Protein AF-A0A1Z5K5Q5-F1 (afdb_monomer_lite)

pLDDT: mean 73.56, std 25.13, range [22.25, 98.69]

Secondary structure (DSSP, 8-state):
-----------------------------HHHHHHHHHGGGTT--S---------SS--------PPSS----------TTTTTSPPSS--EEEE-TT---HHHHHHHHHHHHHHHHHB-S----EE--HHHHTT-SSS-GGGS-SEE-SEEEEEEEE-SSSSSEEEEEEEEEEEETTT--EEEEEEEEETTTHHHHHHHT-HHHHHHHHHHHHHT-SHHHHHHHTSBS-SSSS-PBPSSSHHHHHHHHHH--TT-PPPBP-SSSTTTTTTSB-TTTBTTBTTBSEE-SS--B--HHHHHHHHHHT--B-GGGSPP---B-TT--SS------S-S---TT-HHHHHHHHHHHHHHHTS----S--S---S-SSEEE-TTS-BEEEEE-TTS-EEE--B-TT-

Foldseek 3Di:
DDDDDDDDDDDDDDDDDDDDDDDDDDDPDPPVVVVVVVVVPVPPDDDDDDDDDDDDDDPWDDDDDDDDDDDDDDDTGDGPVRQVDADFWAAEAEDCVQPPDPVVVVLLVVLRVLVSQWFTGWDDKDQDDLVNLVQDDLDRSRSDRRIQTREYEREHAEAQPAAFQFQKKKAAFKAWQVQRWGHYIYMYGHNRCCVVCVVLVANSLVSNQRVLRHRPLFQVLCVVLVQWPDLAPPTAGDCPFQLVVVLCVLQVLPSGGQAFDLADDSFQGRRFGHCQFQPLASGHQWHDSDHRFPALSSSRVSVSSPGDTDNVSGDDGNRGHPPPPSDHDHNPPPHVPNPPPFVSVVCQVVSLVCVLVVRPCPDPPDPDDPPDNTMDGLHSQWMKTWGQTPVRIIGIGIDGNVD

InterPro domains:
  IPR001577 Peptidase M8, leishmanolysin [PF01457] (150-318)
  IPR024079 Metallopeptidase, catalytic domain superfamily [G3DSA:3.40.390.10] (80-220)

Sequence (403 aa):
MKTNLSNVSVFLTFFISGFLHVQGKGLRSDAEERELILNSCQGCGMFRNRMRRIQPDDSCVEQCRPIGFRLTPDWECGTCDEWNQSYPGFDTTLNLRNVRDSQLRTVFRNAATEWNQVITGDLPSIQLPATAKQQSRFCTARSIPRVIDDILICVNVQPIDGPGGVLGQAGAEFIRRDSSIPLMGGMVFDEADVDFMVQQGIFDEVILHEIGHVYGINGAIWKIKGLTDSTQRPCNYKLDSAASTEWQILSGCVGTSIPIENDGGPGTSCSHFDELSLTNELMTGFVRNAVPTMSRLTVATLEDIGYEVSYDAAKPFNGVNASVTCSLPESTQEERGEMSSDSGRDYAIQYGMNWLNRQPVEAANNNGRVGSTNYAYIGDQMISIVYMDDAGEVRHVALTSNV

Structure (mmCIF, N/CA/C/O backbone):
data_AF-A0A1Z5K5Q5-F1
#
_entry.id   AF-A0A1Z5K5Q5-F1
#
loop_
_atom_site.group_PDB
_atom_site.id
_atom_site.type_symbol
_atom_site.label_atom_id
_atom_site.label_alt_id
_atom_site.label_comp_id
_atom_site.label_asym_id
_atom_site.label_entity_id
_atom_site.label_seq_id
_atom_site.pdbx_PDB_ins_code
_atom_site.Cartn_x
_atom_site.Cartn_y
_atom_site.Cartn_z
_atom_site.occupancy
_atom_site.B_iso_or_equiv
_atom_site.auth_seq_id
_atom_site.auth_comp_id
_atom_site.auth_asym_id
_atom_site.auth_atom_id
_atom_site.pdbx_PDB_model_num
ATOM 1 N N . MET A 1 1 ? -50.863 33.388 31.440 1.00 38.31 1 MET A N 1
ATOM 2 C CA . MET A 1 1 ? -51.826 33.113 30.348 1.00 38.31 1 MET A CA 1
ATOM 3 C C . MET A 1 1 ? -51.282 31.891 29.614 1.00 38.31 1 MET A C 1
ATOM 5 O O . MET A 1 1 ? -50.149 31.970 29.178 1.00 38.31 1 MET A O 1
ATOM 9 N N . LYS A 1 2 ? -51.847 30.677 29.754 1.00 27.33 2 LYS A N 1
ATOM 10 C CA . LYS A 1 2 ? -53.101 30.190 29.117 1.00 27.33 2 LYS A CA 1
ATOM 11 C C . LYS A 1 2 ? -53.031 30.454 27.600 1.00 27.33 2 LYS A C 1
ATOM 13 O O . LYS A 1 2 ? -52.897 31.616 27.249 1.00 27.33 2 LYS A O 1
ATOM 18 N N . THR A 1 3 ? -53.042 29.479 26.683 1.00 30.44 3 THR A N 1
ATOM 19 C CA . THR A 1 3 ? -53.849 28.232 26.595 1.00 30.44 3 THR A CA 1
ATOM 20 C C . THR A 1 3 ? -53.342 27.369 25.414 1.00 30.44 3 THR A C 1
ATOM 22 O O . THR A 1 3 ? -52.993 27.942 24.391 1.00 30.44 3 THR A O 1
ATOM 25 N N . ASN A 1 4 ? -53.117 26.057 25.613 1.00 30.11 4 ASN A N 1
ATOM 26 C CA . ASN A 1 4 ? -53.895 24.866 25.155 1.00 30.11 4 ASN A CA 1
ATOM 27 C C . ASN A 1 4 ? -53.835 24.540 23.645 1.00 30.11 4 ASN A C 1
ATOM 29 O O . ASN A 1 4 ? -54.184 25.385 22.836 1.00 30.11 4 ASN A O 1
ATOM 33 N N . LEU A 1 5 ? -53.306 23.382 23.208 1.00 32.94 5 LEU A N 1
ATOM 34 C CA . LEU A 1 5 ? -53.714 21.956 23.365 1.00 32.94 5 LEU A CA 1
ATOM 35 C C . LEU A 1 5 ? -54.865 21.510 22.443 1.00 32.94 5 LEU A C 1
ATOM 37 O O . LEU A 1 5 ? -55.998 21.954 22.609 1.00 32.94 5 LEU A O 1
ATOM 41 N N . SER A 1 6 ? -54.583 20.525 21.578 1.00 30.39 6 SER A N 1
ATOM 42 C CA . SER A 1 6 ? -55.439 19.361 21.226 1.00 30.39 6 SER A CA 1
ATOM 43 C C . SER A 1 6 ? -54.583 18.384 20.385 1.00 30.39 6 SER A C 1
ATOM 45 O O . SER A 1 6 ? -54.143 18.750 19.306 1.00 30.39 6 SER A O 1
ATOM 47 N N . ASN A 1 7 ? -54.052 17.277 20.923 1.00 28.69 7 ASN A N 1
ATOM 48 C CA . ASN A 1 7 ? -54.668 15.953 21.139 1.00 28.69 7 ASN A CA 1
ATOM 49 C C . ASN A 1 7 ? -55.378 15.359 19.916 1.00 28.69 7 ASN A C 1
ATOM 51 O O . ASN A 1 7 ? -56.460 15.836 19.605 1.00 28.69 7 ASN A O 1
ATOM 55 N N . VAL A 1 8 ? -54.867 14.229 19.397 1.00 25.08 8 VAL A N 1
ATOM 56 C CA . VAL A 1 8 ? -55.651 12.991 19.192 1.00 25.08 8 VAL A CA 1
ATOM 57 C C . VAL A 1 8 ? -54.726 11.763 19.334 1.00 25.08 8 VAL A C 1
ATOM 59 O O . VAL A 1 8 ? -53.941 11.461 18.443 1.00 25.08 8 VAL A O 1
ATOM 62 N N . SER A 1 9 ? -54.862 11.038 20.448 1.00 23.70 9 SER A N 1
ATOM 63 C CA . SER A 1 9 ? -54.608 9.591 20.524 1.00 23.70 9 SER A CA 1
ATOM 64 C C . SER A 1 9 ? -55.916 8.872 20.206 1.00 23.70 9 SER A C 1
ATOM 66 O O . SER A 1 9 ? -56.958 9.264 20.733 1.00 23.70 9 SER A O 1
ATOM 68 N N . VAL A 1 10 ? -55.867 7.793 19.423 1.00 24.72 10 VAL A N 1
ATOM 69 C CA . VAL A 1 10 ? -56.970 6.827 19.319 1.00 24.72 10 VAL A CA 1
ATOM 70 C C . VAL A 1 10 ? -56.474 5.470 19.807 1.00 24.72 10 VAL A C 1
ATOM 72 O O . VAL A 1 10 ? -55.632 4.837 19.181 1.00 24.72 10 VAL A O 1
ATOM 75 N N . PHE A 1 11 ? -57.022 5.046 20.943 1.00 23.92 11 PHE A N 1
ATOM 76 C CA . PHE A 1 11 ? -57.120 3.655 21.377 1.00 23.92 11 PHE A CA 1
ATOM 77 C C . PHE A 1 11 ? -58.570 3.214 21.144 1.00 23.92 11 PHE A C 1
ATOM 79 O O . PHE A 1 11 ? -59.483 3.967 21.484 1.00 23.92 11 PHE A O 1
ATOM 86 N N . LEU A 1 12 ? -58.791 1.992 20.656 1.00 22.25 12 LEU A N 1
ATOM 87 C CA . LEU A 1 12 ? -60.017 1.241 20.936 1.00 22.25 12 LEU A CA 1
ATOM 88 C C . LEU A 1 12 ? -59.734 -0.270 20.929 1.00 22.25 12 LEU A C 1
ATOM 90 O O . LEU A 1 12 ? -58.887 -0.756 20.183 1.00 22.25 12 LEU A O 1
ATOM 94 N N . THR A 1 13 ? -60.445 -0.985 21.795 1.00 22.53 13 THR A N 1
ATOM 95 C CA . THR A 1 13 ? -60.099 -2.296 22.354 1.00 22.53 13 THR A CA 1
ATOM 96 C C . THR A 1 13 ? -61.242 -3.321 22.180 1.00 22.53 13 THR A C 1
ATOM 98 O O . THR A 1 13 ? -62.401 -2.928 22.196 1.00 22.53 13 THR A O 1
ATOM 101 N N . PHE A 1 14 ? -60.876 -4.618 22.151 1.00 23.39 14 PHE A N 1
ATOM 102 C CA . PHE A 1 14 ? -61.590 -5.866 22.554 1.00 23.39 14 PHE A CA 1
ATOM 103 C C . PHE A 1 14 ? -62.819 -6.455 21.811 1.00 23.39 14 PHE A C 1
ATOM 105 O O . PHE A 1 14 ? -63.854 -5.818 21.711 1.00 23.39 14 PHE A O 1
ATOM 112 N N . PHE A 1 15 ? -62.726 -7.772 21.512 1.00 23.34 15 PHE A N 1
ATOM 113 C CA . PHE A 1 15 ? -63.639 -8.898 21.876 1.00 23.34 15 PHE A CA 1
ATOM 114 C C . PHE A 1 15 ? -62.811 -10.218 21.800 1.00 23.34 15 PHE A C 1
ATOM 116 O O . PHE A 1 15 ? -62.182 -10.462 20.780 1.00 23.34 15 PHE A O 1
ATOM 123 N N . ILE A 1 16 ? -62.449 -10.908 22.897 1.00 24.47 16 ILE A N 1
ATOM 124 C CA . ILE A 1 16 ? -63.122 -11.952 23.720 1.00 24.47 16 ILE A CA 1
ATOM 125 C C . ILE A 1 16 ? -63.181 -13.388 23.124 1.00 24.47 16 ILE A C 1
ATOM 127 O O . ILE A 1 16 ? -63.877 -13.666 22.157 1.00 24.47 16 ILE A O 1
ATOM 131 N N . SER A 1 17 ? -62.577 -14.300 23.908 1.00 24.58 17 SER A N 1
ATOM 132 C CA . SER A 1 17 ? -62.860 -15.732 24.166 1.00 24.58 17 SER A CA 1
ATOM 133 C C . SER A 1 17 ? -62.390 -16.836 23.210 1.00 24.58 17 SER A C 1
ATOM 135 O O . SER A 1 17 ? -62.744 -16.895 22.041 1.00 24.58 17 SER A O 1
ATOM 137 N N . GLY A 1 18 ? -61.673 -17.793 23.811 1.00 24.28 18 GLY A N 1
ATOM 138 C CA . GLY A 1 18 ? -61.322 -19.092 23.245 1.00 24.28 18 GLY A CA 1
ATOM 139 C C . GLY A 1 18 ? -60.357 -19.857 24.154 1.00 24.28 18 GLY A C 1
ATOM 140 O O . GLY A 1 18 ? -59.203 -20.056 23.800 1.00 24.28 18 GLY A O 1
ATOM 141 N N . PHE A 1 19 ? -60.806 -20.238 25.355 1.00 26.00 19 PHE A N 1
ATOM 142 C CA . PHE A 1 19 ? -60.105 -21.208 26.202 1.00 26.00 19 PHE A CA 1
ATOM 143 C C . PHE A 1 19 ? -60.149 -22.586 25.525 1.00 26.00 19 PHE A C 1
ATOM 145 O O . PHE A 1 19 ? -61.234 -23.120 25.307 1.00 26.00 19 PHE A O 1
ATOM 152 N N . LEU A 1 20 ? -58.991 -23.198 25.286 1.00 24.89 20 LEU A N 1
ATOM 153 C CA . LEU A 1 20 ? -58.859 -24.652 25.246 1.00 24.89 20 LEU A CA 1
ATOM 154 C C . LEU A 1 20 ? -57.522 -25.031 25.879 1.00 24.89 20 LEU A C 1
ATOM 156 O O . LEU A 1 20 ? -56.440 -24.719 25.390 1.00 24.89 20 LEU A O 1
ATOM 160 N N . HIS A 1 21 ? -57.651 -25.643 27.048 1.00 25.48 21 HIS A N 1
ATOM 161 C CA . HIS A 1 21 ? -56.584 -26.178 27.866 1.00 25.48 21 HIS A CA 1
ATOM 162 C C . HIS A 1 21 ? -56.311 -27.608 27.386 1.00 25.48 21 HIS A C 1
ATOM 164 O O . HIS A 1 21 ? -57.179 -28.467 27.519 1.00 25.48 21 HIS A O 1
ATOM 170 N N . VAL A 1 22 ? -55.117 -27.874 26.857 1.00 26.19 22 VAL A N 1
ATOM 171 C CA . VAL A 1 22 ? -54.555 -29.230 26.806 1.00 26.19 22 VAL A CA 1
ATOM 172 C C . VAL A 1 22 ? -53.135 -29.142 27.351 1.00 26.19 22 VAL A C 1
ATOM 174 O O . VAL A 1 22 ? -52.227 -28.626 26.704 1.00 26.19 22 VAL A O 1
ATOM 177 N N . GLN A 1 23 ? -52.962 -29.606 28.587 1.00 28.06 23 GLN A N 1
ATOM 178 C CA . GLN A 1 23 ? -51.654 -29.951 29.129 1.00 28.06 23 GLN A CA 1
ATOM 179 C C . GLN A 1 23 ? -51.170 -31.248 28.476 1.00 28.06 23 GLN A C 1
ATOM 181 O O . GLN A 1 23 ? -51.916 -32.221 28.403 1.00 28.06 23 GLN A O 1
ATOM 186 N N . GLY A 1 24 ? -49.898 -31.288 28.084 1.00 24.16 24 GLY A N 1
ATOM 187 C CA . GLY A 1 24 ? -49.238 -32.523 27.671 1.00 24.16 24 GLY A CA 1
ATOM 188 C C . GLY A 1 24 ? -47.800 -32.279 27.236 1.00 24.16 24 GLY A C 1
ATOM 189 O O . GLY A 1 24 ? -47.550 -31.880 26.108 1.00 24.16 24 GLY A O 1
ATOM 190 N N . LYS A 1 25 ? -46.862 -32.498 28.161 1.00 30.75 25 LYS A N 1
ATOM 191 C CA . LYS A 1 25 ? -45.412 -32.511 27.933 1.00 30.75 25 LYS A CA 1
ATOM 192 C C . LYS A 1 25 ? -45.038 -33.446 26.775 1.00 30.75 25 LYS A C 1
ATOM 194 O O . LYS A 1 25 ? -45.514 -34.574 26.729 1.00 30.75 25 LYS A O 1
ATOM 199 N N . GLY A 1 26 ? -44.087 -33.023 25.950 1.00 25.25 26 GLY A N 1
ATOM 200 C CA . GLY A 1 26 ? -43.393 -33.887 25.001 1.00 25.25 26 GLY A CA 1
ATOM 201 C C . GLY A 1 26 ? -42.154 -33.178 24.485 1.00 25.25 26 GLY A C 1
ATOM 202 O O . GLY A 1 26 ? -42.257 -32.290 23.647 1.00 25.25 26 GLY A O 1
ATOM 203 N N . LEU A 1 27 ? -41.003 -33.529 25.059 1.00 32.03 27 LEU A N 1
ATOM 204 C CA . LEU A 1 27 ? -39.675 -33.204 24.548 1.00 32.03 27 LEU A CA 1
ATOM 205 C C . LEU A 1 27 ? -39.658 -33.475 23.038 1.00 32.03 27 LEU A C 1
ATOM 207 O O . LEU A 1 27 ? -39.946 -34.598 22.623 1.00 32.03 27 LEU A O 1
ATOM 211 N N . ARG A 1 28 ? -39.369 -32.451 22.227 1.00 33.41 28 ARG A N 1
ATOM 212 C CA . ARG A 1 28 ? -39.078 -32.662 20.806 1.00 33.41 28 ARG A CA 1
ATOM 213 C C . ARG A 1 28 ? -37.850 -33.561 20.741 1.00 33.41 28 ARG A C 1
ATOM 215 O O . ARG A 1 28 ? -36.848 -33.277 21.386 1.00 33.41 28 ARG A O 1
ATOM 222 N N . SER A 1 29 ? -37.990 -34.696 20.070 1.00 37.25 29 SER A N 1
ATOM 223 C CA . SER A 1 29 ? -36.963 -35.724 20.009 1.00 37.25 29 SER A CA 1
ATOM 224 C C . SER A 1 29 ? -35.734 -35.213 19.266 1.00 37.25 29 SER A C 1
ATOM 226 O O . SER A 1 29 ? -35.858 -34.744 18.135 1.00 37.25 29 SER A O 1
ATOM 228 N N . ASP A 1 30 ? -34.564 -35.422 19.868 1.00 43.31 30 ASP A N 1
ATOM 229 C CA . ASP A 1 30 ? -33.209 -35.095 19.388 1.00 43.31 30 ASP A CA 1
ATOM 230 C C . ASP A 1 30 ? -32.857 -35.597 17.963 1.00 43.31 30 ASP A C 1
ATOM 232 O O . ASP A 1 30 ? -31.758 -35.351 17.468 1.00 43.31 30 ASP A O 1
ATOM 236 N N . ALA A 1 31 ? -33.756 -36.322 17.291 1.00 37.28 31 ALA A N 1
ATOM 237 C CA . ALA A 1 31 ? -33.562 -36.868 15.950 1.00 37.28 31 ALA A CA 1
ATOM 238 C C . ALA A 1 31 ? -33.963 -35.893 14.822 1.00 37.28 31 ALA A C 1
ATOM 240 O O . ALA A 1 31 ? -33.223 -35.787 13.849 1.00 37.28 31 ALA A O 1
ATOM 241 N N . GLU A 1 32 ? -35.056 -35.130 14.960 1.00 36.16 32 GLU A N 1
ATOM 242 C CA . GLU A 1 32 ? -35.491 -34.165 13.922 1.00 36.16 32 GLU A CA 1
ATOM 243 C C . GLU A 1 32 ? -34.660 -32.868 13.949 1.00 36.16 32 GLU A C 1
ATOM 245 O O . GLU A 1 32 ? -34.423 -32.249 12.914 1.00 36.16 32 GLU A O 1
ATOM 250 N N . GLU A 1 33 ? -34.129 -32.481 15.114 1.00 38.06 33 GLU A N 1
ATOM 251 C CA . GLU A 1 33 ? -33.201 -31.344 15.229 1.00 38.06 33 GLU A CA 1
ATOM 252 C C . GLU A 1 33 ? -31.794 -31.701 14.704 1.00 38.06 33 GLU A C 1
ATOM 254 O O . GLU A 1 33 ? -31.094 -30.853 14.149 1.00 38.06 33 GLU A O 1
ATOM 259 N N . ARG A 1 34 ? -31.406 -32.985 14.766 1.00 35.72 34 ARG A N 1
ATOM 260 C CA . ARG A 1 34 ? -30.175 -33.501 14.141 1.00 35.72 34 ARG A CA 1
ATOM 261 C C . ARG A 1 34 ? -30.228 -33.495 12.616 1.00 35.72 34 ARG A C 1
ATOM 263 O O . ARG A 1 34 ? -29.197 -33.260 11.990 1.00 35.72 34 ARG A O 1
ATOM 270 N N . GLU A 1 35 ? -31.392 -33.719 12.015 1.00 31.84 35 GLU A N 1
ATOM 271 C CA . GLU A 1 35 ? -31.536 -33.785 10.555 1.00 31.84 35 GLU A CA 1
ATOM 272 C C . GLU A 1 35 ? -31.477 -32.391 9.893 1.00 31.84 35 GLU A C 1
ATOM 274 O O . GLU A 1 35 ? -30.947 -32.239 8.793 1.00 31.84 35 GLU A O 1
ATOM 279 N N . LEU A 1 36 ? -31.889 -31.337 10.608 1.00 32.28 36 LEU A N 1
ATOM 280 C CA . LEU A 1 36 ? -31.701 -29.940 10.188 1.00 32.28 36 LEU A CA 1
ATOM 281 C C . LEU A 1 36 ? -30.243 -29.462 10.317 1.00 32.28 36 LEU A C 1
ATOM 283 O O . LEU A 1 36 ? -29.780 -28.682 9.486 1.00 32.28 36 LEU A O 1
ATOM 287 N N . ILE A 1 37 ? -29.498 -29.960 11.310 1.00 34.34 37 ILE A N 1
ATOM 288 C CA . ILE A 1 37 ? -28.077 -29.626 11.507 1.00 34.34 37 ILE A CA 1
ATOM 289 C C . ILE A 1 37 ? -27.193 -30.369 10.493 1.00 34.34 37 ILE A C 1
ATOM 291 O O . ILE A 1 37 ? -26.281 -29.767 9.925 1.00 34.34 37 ILE A O 1
ATOM 295 N N . LEU A 1 38 ? -27.499 -31.632 10.180 1.00 30.14 38 LEU A N 1
ATOM 296 C CA . LEU A 1 38 ? -26.750 -32.424 9.195 1.00 30.14 38 LEU A CA 1
ATOM 297 C C . LEU A 1 38 ? -26.899 -31.895 7.757 1.00 30.14 38 LEU A C 1
ATOM 299 O O . LEU A 1 38 ? -25.955 -31.995 6.974 1.00 30.14 38 LEU A O 1
ATOM 303 N N . ASN A 1 39 ? -28.016 -31.237 7.432 1.00 30.66 39 ASN A N 1
ATOM 304 C CA . ASN A 1 39 ? -28.215 -30.602 6.125 1.00 30.66 39 ASN A CA 1
ATOM 305 C C . ASN A 1 39 ? -27.538 -29.224 5.974 1.00 30.66 39 ASN A C 1
ATOM 307 O O . ASN A 1 39 ? -27.432 -28.726 4.856 1.00 30.66 39 ASN A O 1
ATOM 311 N N . SER A 1 40 ? -27.005 -28.622 7.046 1.00 32.84 40 SER A N 1
ATOM 312 C CA . SER A 1 40 ? -26.208 -27.382 6.944 1.00 32.84 40 SER A CA 1
ATOM 313 C C . SER A 1 40 ? -24.736 -27.602 6.564 1.00 32.84 40 SER A C 1
ATOM 315 O O . SER A 1 40 ? -24.029 -26.643 6.263 1.00 32.84 40 SER A O 1
ATOM 317 N N . CYS A 1 41 ? -24.278 -28.859 6.508 1.00 28.48 41 CYS A N 1
ATOM 318 C CA . CYS A 1 41 ? -22.901 -29.219 6.148 1.00 28.48 41 CYS A CA 1
ATOM 319 C C . CYS A 1 41 ? -22.756 -29.817 4.735 1.00 28.48 41 CYS A C 1
ATOM 321 O O . CYS A 1 41 ? -21.647 -30.158 4.334 1.00 28.48 41 CYS A O 1
ATOM 323 N N . GLN A 1 42 ? -23.831 -29.903 3.939 1.00 28.25 42 GLN A N 1
ATOM 324 C CA . GLN A 1 42 ? -23.743 -30.274 2.512 1.00 28.25 42 GLN A CA 1
ATOM 325 C C . GLN A 1 42 ? -23.339 -29.106 1.592 1.00 28.25 42 GLN A C 1
ATOM 327 O O . GLN A 1 42 ? -23.277 -29.257 0.376 1.00 28.25 42 GLN A O 1
ATOM 332 N N . GLY A 1 43 ? -23.002 -27.957 2.179 1.00 30.70 43 GLY A N 1
ATOM 333 C CA . GLY A 1 43 ? -22.456 -26.785 1.502 1.00 30.70 43 GLY A CA 1
ATOM 334 C C . GLY A 1 43 ? -20.939 -26.637 1.625 1.00 30.70 43 GLY A C 1
ATOM 335 O O . GLY A 1 43 ? -20.460 -25.513 1.534 1.00 30.70 43 GLY A O 1
ATOM 336 N N . CYS A 1 44 ? -20.164 -27.716 1.804 1.00 29.42 44 CYS A N 1
ATOM 337 C CA . CYS A 1 44 ? -18.705 -27.693 1.582 1.00 29.42 44 CYS A CA 1
ATOM 338 C C . CYS A 1 44 ? -18.375 -27.576 0.077 1.00 29.42 44 CYS A C 1
ATOM 340 O O . CYS A 1 44 ? -17.567 -28.323 -0.469 1.00 29.42 44 CYS A O 1
ATOM 342 N N . GLY A 1 45 ? -19.065 -26.662 -0.606 1.00 27.31 45 GLY A N 1
ATOM 343 C CA . GLY A 1 45 ? -18.777 -26.222 -1.954 1.00 27.31 45 GLY A CA 1
ATOM 344 C C . GLY A 1 45 ? -17.721 -25.128 -1.892 1.00 27.31 45 GLY A C 1
ATOM 345 O O . GLY A 1 45 ? -17.847 -24.189 -1.115 1.00 27.31 45 GLY A O 1
ATOM 346 N N . MET A 1 46 ? -16.677 -25.336 -2.688 1.00 31.69 46 MET A N 1
ATOM 347 C CA . MET A 1 46 ? -15.628 -24.418 -3.133 1.00 31.69 46 MET A CA 1
ATOM 348 C C . MET A 1 46 ? -15.722 -22.957 -2.642 1.00 31.69 46 MET A C 1
ATOM 350 O O . MET A 1 46 ? -16.708 -22.271 -2.897 1.00 31.69 46 MET A O 1
ATOM 354 N N . PHE A 1 47 ? -14.609 -22.487 -2.065 1.00 39.38 47 PHE A N 1
ATOM 355 C CA . PHE A 1 47 ? -14.310 -21.112 -1.637 1.00 39.38 47 PHE A CA 1
ATOM 356 C C . PHE A 1 47 ? -15.075 -20.608 -0.403 1.00 39.38 47 PHE A C 1
ATOM 358 O O . PHE A 1 47 ? -16.276 -20.364 -0.480 1.00 39.38 47 PHE A O 1
ATOM 365 N N . ARG A 1 48 ? -14.351 -20.376 0.712 1.00 32.69 48 ARG A N 1
ATOM 366 C CA . ARG A 1 48 ? -14.572 -19.264 1.671 1.00 32.69 48 ARG A CA 1
ATOM 367 C C . ARG A 1 48 ? -13.590 -19.295 2.857 1.00 32.69 48 ARG A C 1
ATOM 369 O O . ARG A 1 48 ? -13.694 -20.150 3.734 1.00 32.69 48 ARG A O 1
ATOM 376 N N . ASN A 1 49 ? -12.691 -18.310 2.843 1.00 34.03 49 ASN A N 1
ATOM 377 C CA . ASN A 1 49 ? -12.015 -17.578 3.926 1.00 34.03 49 ASN A CA 1
ATOM 378 C C . ASN A 1 49 ? -12.474 -17.953 5.355 1.00 34.03 49 ASN A C 1
ATOM 380 O O . ASN A 1 49 ? -13.640 -17.734 5.699 1.00 34.03 49 ASN A O 1
ATOM 384 N N . ARG A 1 50 ? -11.565 -18.443 6.213 1.00 35.31 50 ARG A N 1
ATOM 385 C CA . ARG A 1 50 ? -11.842 -18.793 7.627 1.00 35.31 50 ARG A CA 1
ATOM 386 C C . ARG A 1 50 ? -10.807 -18.161 8.566 1.00 35.31 50 ARG A C 1
ATOM 388 O O . ARG A 1 50 ? -9.629 -18.353 8.323 1.00 35.31 50 ARG A O 1
ATOM 395 N N . MET A 1 51 ? -11.226 -17.466 9.638 1.00 31.12 51 MET A N 1
ATOM 396 C CA . MET A 1 51 ? -10.412 -17.150 10.837 1.00 31.12 51 MET A CA 1
ATOM 397 C C . MET A 1 51 ? -11.219 -16.601 12.062 1.00 31.12 51 MET A C 1
ATOM 399 O O . MET A 1 51 ? -11.650 -15.441 12.067 1.00 31.12 51 MET A O 1
ATOM 403 N N . ARG A 1 52 ? -11.302 -17.373 13.179 1.00 31.83 52 ARG A N 1
ATOM 404 C CA . ARG A 1 52 ? -11.755 -16.949 14.544 1.00 31.83 52 ARG A CA 1
ATOM 405 C C . ARG A 1 52 ? -10.890 -17.530 15.702 1.00 31.83 52 ARG A C 1
ATOM 407 O O . ARG A 1 52 ? -10.179 -18.506 15.539 1.00 31.83 52 ARG A O 1
ATOM 414 N N . ARG A 1 53 ? -10.935 -16.885 16.892 1.00 27.80 53 ARG A N 1
ATOM 415 C CA . ARG A 1 53 ? -10.091 -17.044 18.119 1.00 27.80 53 ARG A CA 1
ATOM 416 C C . ARG A 1 53 ? -10.390 -18.259 19.033 1.00 27.80 53 ARG A C 1
ATOM 418 O O . ARG A 1 53 ? -11.549 -18.457 19.377 1.00 27.80 53 ARG A O 1
ATOM 425 N N . ILE A 1 54 ? -9.337 -18.860 19.618 1.00 29.14 54 ILE A N 1
ATOM 426 C CA . ILE A 1 54 ? -9.360 -19.816 20.763 1.00 29.14 54 ILE A CA 1
ATOM 427 C C . ILE A 1 54 ? -8.613 -19.237 22.009 1.00 29.14 54 ILE A C 1
ATOM 429 O O . ILE A 1 54 ? -7.697 -18.425 21.849 1.00 29.14 54 ILE A O 1
ATOM 433 N N . GLN A 1 55 ? -9.007 -19.604 23.245 1.00 30.02 55 GLN A N 1
ATOM 434 C CA . GLN A 1 55 ? -8.359 -19.326 24.558 1.00 30.02 55 GLN A CA 1
ATOM 435 C C . GLN A 1 55 ? -8.660 -20.474 25.552 1.00 30.02 55 GLN A C 1
ATOM 437 O O . GLN A 1 55 ? -9.641 -21.165 25.334 1.00 30.02 55 GLN A O 1
ATOM 442 N N . PRO A 1 56 ? -8.032 -20.534 26.743 1.00 27.75 56 PRO A N 1
ATOM 443 C CA . PRO A 1 56 ? -6.610 -20.631 27.054 1.00 27.75 56 PRO A CA 1
ATOM 444 C C . PRO A 1 56 ? -6.225 -22.010 27.650 1.00 27.75 56 PRO A C 1
ATOM 446 O O . PRO A 1 56 ? -5.091 -22.164 28.097 1.00 27.75 56 PRO A O 1
ATOM 449 N N . ASP A 1 57 ? -7.113 -23.006 27.644 1.00 37.97 57 ASP A N 1
ATOM 450 C CA . ASP A 1 57 ? -6.860 -24.366 28.150 1.00 37.97 57 ASP A CA 1
ATOM 451 C C . ASP A 1 57 ? -7.101 -25.499 27.127 1.00 37.97 57 ASP A C 1
ATOM 453 O O . ASP A 1 57 ? -7.026 -26.675 27.477 1.00 37.97 57 ASP A O 1
ATOM 457 N N . ASP A 1 58 ? -7.287 -25.179 25.844 1.00 35.34 58 ASP A N 1
ATOM 458 C CA . ASP A 1 58 ? -7.656 -26.175 24.831 1.00 35.34 58 ASP A CA 1
ATOM 459 C C . ASP A 1 58 ? -6.484 -27.032 24.319 1.00 35.34 58 ASP A C 1
ATOM 461 O O . ASP A 1 58 ? -5.690 -26.631 23.462 1.00 35.34 58 ASP A O 1
ATOM 465 N N . SER A 1 59 ? -6.454 -28.290 24.761 1.00 33.97 59 SER A N 1
ATOM 466 C CA . SER A 1 59 ? -5.920 -29.406 23.981 1.00 33.97 59 SER A CA 1
ATOM 467 C C . SER A 1 59 ? -6.962 -29.816 22.937 1.00 33.97 59 SER A C 1
ATOM 469 O O . SER A 1 59 ? -7.716 -30.755 23.157 1.00 33.97 59 SER A O 1
ATOM 471 N N . CYS A 1 60 ? -7.032 -29.078 21.831 1.00 43.03 60 CYS A N 1
ATOM 472 C CA . CYS A 1 60 ? -7.610 -29.521 20.562 1.00 43.03 60 CYS A CA 1
ATOM 473 C C . CYS A 1 60 ? -8.866 -30.400 20.622 1.00 43.03 60 CYS A C 1
ATOM 475 O O . CYS A 1 60 ? -8.763 -31.626 20.645 1.00 43.03 60 CYS A O 1
ATOM 477 N N . VAL A 1 61 ? -10.055 -29.796 20.548 1.00 34.47 61 VAL A N 1
ATOM 478 C CA . VAL A 1 61 ? -11.295 -30.564 20.389 1.00 34.47 61 VAL A CA 1
ATOM 479 C C . VAL A 1 61 ? -12.118 -30.011 19.233 1.00 34.47 61 VAL A C 1
ATOM 481 O O . VAL A 1 61 ? -12.661 -28.910 19.290 1.00 34.47 61 VAL A O 1
ATOM 484 N N . GLU A 1 62 ? -12.235 -30.832 18.190 1.00 40.06 62 GLU A N 1
ATOM 485 C CA . GLU A 1 62 ? -13.364 -30.808 17.267 1.00 40.06 62 GLU A CA 1
ATOM 486 C C . GLU A 1 62 ? -14.678 -30.766 18.060 1.00 40.06 62 GLU A C 1
ATOM 488 O O . GLU A 1 62 ? -15.019 -31.752 18.714 1.00 40.06 62 GLU A O 1
ATOM 493 N N . GLN A 1 63 ? -15.411 -29.648 18.023 1.00 33.50 63 GLN A N 1
ATOM 494 C CA . GLN A 1 63 ? -16.863 -29.579 18.249 1.00 33.50 63 GLN A CA 1
ATOM 495 C C . GLN A 1 63 ? -17.345 -28.125 18.188 1.00 33.50 63 GLN A C 1
ATOM 497 O O . GLN A 1 63 ? -17.106 -27.332 19.096 1.00 33.50 63 GLN A O 1
ATOM 502 N N . CYS A 1 64 ? -18.123 -27.782 17.161 1.00 33.91 64 CYS A N 1
ATOM 503 C CA . CYS A 1 64 ? -18.962 -26.588 17.209 1.00 33.91 64 CYS A CA 1
ATOM 504 C C . CYS A 1 64 ? -20.071 -26.851 18.265 1.00 33.91 64 CYS A C 1
ATOM 506 O O . CYS A 1 64 ? -20.930 -27.713 18.076 1.00 33.91 64 CYS A O 1
ATOM 508 N N . ARG A 1 65 ? -20.017 -26.178 19.431 1.00 30.42 65 ARG A N 1
ATOM 509 C CA . ARG A 1 65 ? -21.044 -26.255 20.497 1.00 30.42 65 ARG A CA 1
ATOM 510 C C . ARG A 1 65 ? -21.358 -24.879 21.111 1.00 30.42 65 ARG A C 1
ATOM 512 O O . ARG A 1 65 ? -20.460 -24.049 21.231 1.00 30.42 65 ARG A O 1
ATOM 519 N N . PRO A 1 66 ? -22.619 -24.626 21.518 1.00 32.84 66 PRO A N 1
ATOM 520 C CA . PRO A 1 66 ? -23.052 -23.320 22.002 1.00 32.84 66 PRO A CA 1
ATOM 521 C C . PRO A 1 66 ? -22.575 -23.087 23.440 1.00 32.84 66 PRO A C 1
ATOM 523 O O . PRO A 1 66 ? -22.829 -23.906 24.323 1.00 32.84 66 PRO A O 1
ATOM 526 N N . ILE A 1 67 ? -21.935 -21.945 23.696 1.00 32.62 67 ILE A N 1
ATOM 527 C CA . ILE A 1 67 ? -21.692 -21.457 25.060 1.00 32.62 67 ILE A CA 1
ATOM 528 C C . ILE A 1 67 ? -22.879 -20.566 25.451 1.00 32.62 67 ILE A C 1
ATOM 530 O O . ILE A 1 67 ? -23.318 -19.717 24.678 1.00 32.62 67 ILE A O 1
ATOM 534 N N . GLY A 1 68 ? -23.444 -20.826 26.631 1.00 33.94 68 GLY A N 1
ATOM 535 C CA . GLY A 1 68 ? -24.755 -20.350 27.067 1.00 33.94 68 GLY A CA 1
ATOM 536 C C . GLY A 1 68 ? -25.012 -18.837 27.015 1.00 33.94 68 GLY A C 1
ATOM 537 O O . GLY A 1 68 ? -24.132 -18.010 27.224 1.00 33.94 68 GLY A O 1
ATOM 538 N N . PHE A 1 69 ? -26.292 -18.525 26.775 1.00 36.53 69 PHE A N 1
ATOM 539 C CA . PHE A 1 69 ? -27.026 -17.287 27.070 1.00 36.53 69 PHE A CA 1
ATOM 540 C C . PHE A 1 69 ? -26.234 -15.967 27.032 1.00 36.53 69 PHE A C 1
ATOM 542 O O . PHE A 1 69 ? -26.161 -15.247 28.025 1.00 36.53 69 PHE A O 1
ATOM 549 N N . ARG A 1 70 ? -25.756 -15.580 25.846 1.00 34.34 70 ARG A N 1
ATOM 550 C CA . ARG A 1 70 ? -25.928 -14.217 25.307 1.00 34.34 70 ARG A CA 1
ATOM 551 C C . ARG A 1 70 ? -25.590 -14.208 23.816 1.00 34.34 70 ARG A C 1
ATOM 553 O O . ARG A 1 70 ? -24.550 -14.692 23.395 1.00 34.34 70 ARG A O 1
ATOM 560 N N . LEU A 1 71 ? -26.539 -13.701 23.038 1.00 38.50 71 LEU A N 1
ATOM 561 C CA . LEU A 1 71 ? -26.550 -13.668 21.580 1.00 38.50 71 LEU A CA 1
ATOM 562 C C . LEU A 1 71 ? -25.428 -12.766 21.036 1.00 38.50 71 LEU A C 1
ATOM 564 O O . LEU A 1 71 ? -25.531 -11.549 21.153 1.00 38.50 71 LEU A O 1
ATOM 568 N N . THR A 1 72 ? -24.419 -13.343 20.382 1.00 34.47 72 THR A N 1
ATOM 569 C CA . THR A 1 72 ? -23.699 -12.678 19.279 1.00 34.47 72 THR A CA 1
ATOM 570 C C . THR A 1 72 ? -23.451 -13.697 18.154 1.00 34.47 72 THR A C 1
ATOM 572 O O . THR A 1 72 ? -22.944 -14.783 18.453 1.00 34.47 72 THR A O 1
ATOM 575 N N . PRO A 1 73 ? -23.809 -13.407 16.891 1.00 34.94 73 PRO A N 1
ATOM 576 C CA . PRO A 1 73 ? -23.772 -14.377 15.802 1.00 34.94 73 PRO A CA 1
ATOM 577 C C . PRO A 1 73 ? -22.440 -14.313 15.046 1.00 34.94 73 PRO A C 1
ATOM 579 O O . PRO A 1 73 ? -22.359 -13.632 14.042 1.00 34.94 73 PRO A O 1
ATOM 582 N N . ASP A 1 74 ? -21.414 -15.038 15.490 1.00 33.44 74 ASP A N 1
ATOM 583 C CA . ASP A 1 74 ? -20.212 -15.268 14.669 1.00 33.44 74 ASP A CA 1
ATOM 584 C C . ASP A 1 74 ? -19.655 -16.672 14.959 1.00 33.44 74 ASP A C 1
ATOM 586 O O . ASP A 1 74 ? -18.926 -16.881 15.932 1.00 33.44 74 ASP A O 1
ATOM 590 N N . TRP A 1 75 ? -20.029 -17.663 14.147 1.00 34.56 75 TRP A N 1
ATOM 591 C CA . TRP A 1 75 ? -19.528 -19.042 14.226 1.00 34.56 75 TRP A CA 1
ATOM 592 C C . TRP A 1 75 ? -18.470 -19.274 13.149 1.00 34.56 75 TRP A C 1
ATOM 594 O O . TRP A 1 75 ? -18.690 -18.901 12.003 1.00 34.56 75 TRP A O 1
ATOM 604 N N . GLU A 1 76 ? -17.367 -19.941 13.492 1.00 38.91 76 GLU A N 1
ATOM 605 C CA . GLU A 1 76 ? -16.414 -20.487 12.519 1.00 38.91 76 GLU A CA 1
ATOM 606 C C . GLU A 1 76 ? -15.919 -21.859 13.006 1.00 38.91 76 GLU A C 1
ATOM 608 O O . GLU A 1 76 ? -15.743 -22.048 14.211 1.00 38.91 76 GLU A O 1
ATOM 613 N N . CYS A 1 77 ? -15.728 -22.813 12.088 1.00 33.25 77 CYS A N 1
ATOM 614 C CA . CYS A 1 77 ? -15.308 -24.191 12.380 1.00 33.25 77 CYS A CA 1
ATOM 615 C C . CYS A 1 77 ? -13.974 -24.516 11.647 1.00 33.25 77 CYS A C 1
ATOM 617 O O . CYS A 1 77 ? -13.801 -24.134 10.485 1.00 33.25 77 CYS A O 1
ATOM 619 N N . GLY A 1 78 ? -13.065 -25.248 12.311 1.00 40.12 78 GLY A N 1
ATOM 620 C CA . GLY A 1 78 ? -11.821 -25.833 11.769 1.00 40.12 78 GLY A CA 1
ATOM 621 C C . GLY A 1 78 ? -11.173 -26.819 12.765 1.00 40.12 78 GLY A C 1
ATOM 622 O O . GLY A 1 78 ? -11.439 -26.717 13.966 1.00 40.12 78 GLY A O 1
ATOM 623 N N . THR A 1 79 ? -10.382 -27.789 12.296 1.00 38.06 79 THR A N 1
ATOM 624 C CA . THR A 1 79 ? -9.727 -28.844 13.110 1.00 38.06 79 THR A CA 1
ATOM 625 C C . THR A 1 79 ? -8.337 -28.429 13.604 1.00 38.06 79 THR A C 1
ATOM 627 O O . THR A 1 79 ? -7.741 -27.496 13.097 1.00 38.06 79 THR A O 1
ATOM 630 N N . CYS A 1 80 ? -7.761 -29.103 14.599 1.00 36.78 80 CYS A N 1
ATOM 631 C CA . CYS A 1 80 ? -6.456 -28.694 15.140 1.00 36.78 80 CYS A CA 1
ATOM 632 C C . CYS A 1 80 ? -5.242 -28.900 14.226 1.00 36.78 80 CYS A C 1
ATOM 634 O O . CYS A 1 80 ? -4.234 -28.206 14.389 1.00 36.78 80 CYS A O 1
ATOM 636 N N . ASP A 1 81 ? -5.329 -29.830 13.282 1.00 39.75 81 ASP A N 1
ATOM 637 C CA . ASP A 1 81 ? -4.302 -30.017 12.258 1.00 39.75 81 ASP A CA 1
ATOM 638 C C . ASP A 1 81 ? -4.381 -28.901 11.206 1.00 39.75 81 ASP A C 1
ATOM 640 O O . ASP A 1 81 ? -3.351 -28.407 10.755 1.00 39.75 81 ASP A O 1
ATOM 644 N N . GLU A 1 82 ? -5.593 -28.407 10.938 1.00 42.06 82 GLU A N 1
ATOM 645 C CA . GLU A 1 82 ? -5.884 -27.270 10.061 1.00 42.06 82 GLU A CA 1
ATOM 646 C C . GLU A 1 82 ? -5.313 -25.924 10.565 1.00 42.06 82 GLU A C 1
ATOM 648 O O . GLU A 1 82 ? -5.168 -24.999 9.777 1.00 42.06 82 GLU A O 1
ATOM 653 N N . TRP A 1 83 ? -4.958 -25.780 11.848 1.00 43.81 83 TRP A N 1
ATOM 654 C CA . TRP A 1 83 ? -4.328 -24.554 12.389 1.00 43.81 83 TRP A CA 1
ATOM 655 C C . TRP A 1 83 ? -2.803 -24.653 12.539 1.00 43.81 83 TRP A C 1
ATOM 657 O O . TRP A 1 83 ? -2.156 -23.679 12.932 1.00 43.81 83 TRP A O 1
ATOM 667 N N . ASN A 1 84 ? -2.230 -25.835 12.297 1.00 42.22 84 ASN A N 1
ATOM 668 C CA . ASN A 1 84 ? -0.798 -26.109 12.446 1.00 42.22 84 ASN A CA 1
ATOM 669 C C . ASN A 1 84 ? -0.110 -26.460 11.112 1.00 42.22 84 ASN A C 1
ATOM 671 O O . ASN A 1 84 ? 1.091 -26.731 11.123 1.00 42.22 84 ASN A O 1
ATOM 675 N N . GLN A 1 85 ? -0.836 -26.463 9.990 1.00 46.22 85 GLN A N 1
ATOM 676 C CA . GLN A 1 85 ? -0.310 -26.751 8.653 1.00 46.22 85 GLN A CA 1
ATOM 677 C C . GLN A 1 85 ? -0.365 -25.496 7.769 1.00 46.22 85 GLN A C 1
ATOM 679 O O . GLN A 1 85 ? -1.334 -24.748 7.835 1.00 46.22 85 GLN A O 1
ATOM 684 N N . SER A 1 86 ? 0.694 -25.289 6.978 1.00 53.25 86 SER A N 1
ATOM 685 C CA . SER A 1 86 ? 0.738 -24.349 5.845 1.00 53.25 86 SER A CA 1
ATOM 686 C C . SER A 1 86 ? -0.274 -24.832 4.813 1.00 53.25 86 SER A C 1
ATOM 688 O O . SER A 1 86 ? -0.206 -26.008 4.425 1.00 53.25 86 SER A O 1
ATOM 690 N N . TYR A 1 87 ? -1.217 -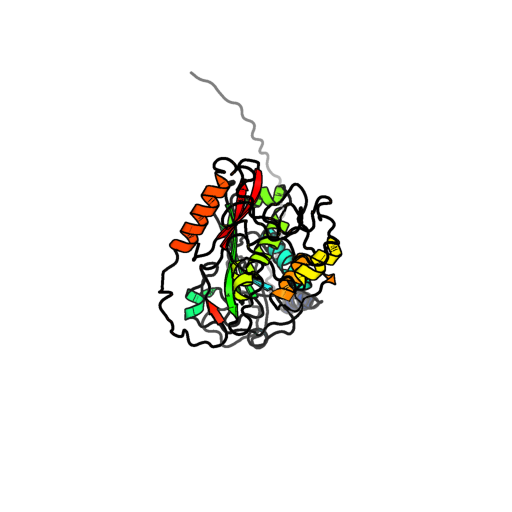23.992 4.398 1.00 58.69 87 TYR A N 1
ATOM 691 C CA . TYR A 1 87 ? -2.079 -24.345 3.276 1.00 58.69 87 TYR A CA 1
ATOM 692 C C . TYR A 1 87 ? -1.385 -23.984 1.975 1.00 58.69 87 TYR A C 1
ATOM 694 O O . TYR A 1 87 ? -0.770 -22.934 1.891 1.00 58.69 87 TYR A O 1
ATOM 702 N N . PRO A 1 88 ? -1.472 -24.833 0.943 1.00 67.44 88 PRO A N 1
ATOM 703 C CA . PRO A 1 88 ? -0.952 -24.449 -0.353 1.00 67.44 88 PRO A CA 1
ATOM 704 C C . PRO A 1 88 ? -1.801 -23.313 -0.939 1.00 67.44 88 PRO A C 1
ATOM 706 O O . PRO A 1 88 ? -3.011 -23.472 -1.124 1.00 67.44 88 PRO A O 1
ATOM 709 N N . GLY A 1 89 ? -1.132 -22.228 -1.314 1.00 79.75 89 GLY A N 1
ATOM 710 C CA . GLY A 1 89 ? -1.693 -21.087 -2.035 1.00 79.75 89 GLY A CA 1
ATOM 711 C C . GLY A 1 89 ? -1.871 -19.864 -1.144 1.00 79.75 89 GLY A C 1
ATOM 712 O O . GLY A 1 89 ? -2.160 -19.996 0.036 1.00 79.75 89 GLY A O 1
ATOM 713 N N . PHE A 1 90 ? -1.730 -18.684 -1.745 1.00 88.00 90 PHE A N 1
ATOM 714 C CA . PHE A 1 90 ? -1.742 -17.423 -1.015 1.00 88.00 90 PHE A CA 1
ATOM 715 C C . PHE A 1 90 ? -3.110 -17.094 -0.387 1.00 88.00 90 PHE A C 1
ATOM 717 O O . PHE A 1 90 ? -4.133 -17.091 -1.083 1.00 88.00 90 PHE A O 1
ATOM 724 N N . ASP A 1 91 ? -3.130 -16.723 0.895 1.00 85.56 91 ASP A N 1
ATOM 725 C CA . ASP A 1 91 ? -4.310 -16.206 1.585 1.00 85.56 91 ASP A CA 1
ATOM 726 C C . ASP A 1 91 ? -4.063 -14.961 2.449 1.00 85.56 91 ASP A C 1
ATOM 728 O O . ASP A 1 91 ? -3.258 -14.909 3.378 1.00 85.56 91 ASP A O 1
ATOM 732 N N . THR A 1 92 ? -4.898 -13.953 2.223 1.00 89.94 92 THR A N 1
ATOM 733 C CA . THR A 1 92 ? -4.970 -12.768 3.070 1.00 89.94 92 THR A CA 1
ATOM 734 C C . THR A 1 92 ? -5.868 -12.992 4.270 1.00 89.94 92 THR A C 1
ATOM 736 O O . THR A 1 92 ? -7.101 -12.896 4.226 1.00 89.94 92 THR A O 1
ATOM 739 N N . THR A 1 93 ? -5.228 -13.165 5.414 1.00 90.31 93 THR A N 1
ATOM 740 C CA . THR A 1 93 ? -5.926 -13.330 6.673 1.00 90.31 93 THR A CA 1
ATOM 741 C C . THR A 1 93 ? -6.319 -11.975 7.275 1.00 90.31 93 THR A C 1
ATOM 743 O O . THR A 1 93 ? -5.472 -11.188 7.695 1.00 90.31 93 THR A O 1
ATOM 746 N N . LEU A 1 94 ? -7.626 -11.716 7.417 1.00 87.19 94 LEU A N 1
ATOM 747 C CA . LEU A 1 94 ? -8.145 -10.487 8.038 1.00 87.19 94 LEU A CA 1
ATOM 748 C C . LEU A 1 94 ? -8.554 -10.680 9.503 1.00 87.19 94 LEU A C 1
ATOM 750 O O . LEU A 1 94 ? -9.442 -11.475 9.830 1.00 87.19 94 LEU A O 1
ATOM 754 N N . ASN A 1 95 ? -8.006 -9.859 10.397 1.00 87.56 95 ASN A N 1
ATOM 755 C CA . ASN A 1 95 ? -8.514 -9.709 11.757 1.00 87.56 95 ASN A CA 1
ATOM 756 C C . ASN A 1 95 ? -9.517 -8.553 11.830 1.00 87.56 95 ASN A C 1
ATOM 758 O O . ASN A 1 95 ? -9.154 -7.400 12.039 1.00 87.56 95 ASN A O 1
ATOM 762 N N . LEU A 1 96 ? -10.799 -8.903 11.706 1.00 84.31 96 LEU A N 1
ATOM 763 C CA . LEU A 1 96 ? -11.926 -7.964 11.682 1.00 84.31 96 LEU A CA 1
ATOM 764 C C . LEU A 1 96 ? -12.589 -7.762 13.053 1.00 84.31 96 LEU A C 1
ATOM 766 O O . LEU A 1 96 ? -13.741 -7.347 13.128 1.00 84.31 96 LEU A O 1
ATOM 770 N N . ARG A 1 97 ? -11.948 -8.121 14.171 1.00 80.25 97 ARG A N 1
ATOM 771 C CA . ARG A 1 97 ? -12.634 -8.141 15.484 1.00 80.25 97 ARG A CA 1
ATOM 772 C C . ARG A 1 97 ? -13.165 -6.791 15.942 1.00 80.25 97 ARG A C 1
ATOM 774 O O . ARG A 1 97 ? -14.125 -6.767 16.706 1.00 80.25 97 ARG A O 1
ATOM 781 N N . ASN A 1 98 ? -12.541 -5.714 15.486 1.00 77.88 98 ASN A N 1
ATOM 782 C CA . ASN A 1 98 ? -12.935 -4.356 15.830 1.00 77.88 98 ASN A CA 1
ATOM 783 C C . ASN A 1 98 ? -13.923 -3.756 14.813 1.00 77.88 98 ASN A C 1
ATOM 785 O O . ASN A 1 98 ? -14.468 -2.690 15.065 1.00 77.88 98 ASN A O 1
ATOM 789 N N . VAL A 1 99 ? -14.236 -4.471 13.725 1.00 82.38 99 VAL A N 1
ATOM 790 C CA . VAL A 1 99 ? -15.265 -4.086 12.750 1.00 82.38 99 VAL A CA 1
ATOM 791 C C . VAL A 1 99 ? -16.596 -4.718 13.160 1.00 82.38 99 VAL A C 1
ATOM 793 O O . VAL A 1 99 ? -16.789 -5.933 13.027 1.00 82.38 99 VAL A O 1
ATOM 796 N N . ARG A 1 100 ? -17.497 -3.896 13.712 1.00 78.50 100 ARG A N 1
ATOM 797 C CA . ARG A 1 100 ? -18.795 -4.340 14.255 1.00 78.50 100 ARG A CA 1
ATOM 798 C C . ARG A 1 100 ? -19.849 -4.580 13.179 1.00 78.50 100 ARG A C 1
ATOM 800 O O . ARG A 1 100 ? -20.687 -5.460 13.344 1.00 78.50 100 ARG A O 1
ATOM 807 N N . ASP A 1 101 ? -19.810 -3.798 12.109 1.00 81.19 101 ASP A N 1
ATOM 808 C CA . ASP A 1 101 ? -20.779 -3.878 11.023 1.00 81.19 101 ASP A CA 1
ATOM 809 C C . ASP A 1 101 ? -20.481 -5.077 10.104 1.00 81.19 101 ASP A C 1
ATOM 811 O O . ASP A 1 101 ? -19.374 -5.232 9.584 1.00 81.19 101 ASP A O 1
ATOM 815 N N . SER A 1 102 ? -21.471 -5.949 9.899 1.00 78.62 102 SER A N 1
ATOM 816 C CA . SER A 1 102 ? -21.330 -7.149 9.066 1.00 78.62 102 SER A CA 1
ATOM 817 C C . SER A 1 102 ? -21.205 -6.869 7.566 1.00 78.62 102 SER A C 1
ATOM 819 O O . SER A 1 102 ? -20.567 -7.648 6.852 1.00 78.62 102 SER A O 1
ATOM 821 N N . GLN A 1 103 ? -21.805 -5.785 7.077 1.00 79.69 103 GLN A N 1
ATOM 822 C CA . GLN A 1 103 ? -21.667 -5.350 5.690 1.00 79.69 103 GLN A CA 1
ATOM 823 C C . GLN A 1 103 ? -20.251 -4.823 5.457 1.00 79.69 103 GLN A C 1
ATOM 825 O O . GLN A 1 103 ? -19.590 -5.301 4.538 1.00 79.69 103 GLN A O 1
ATOM 830 N N . LEU A 1 104 ? -19.718 -3.989 6.358 1.00 82.12 104 LEU A N 1
ATOM 831 C CA . LEU A 1 104 ? -18.323 -3.530 6.267 1.00 82.12 104 LEU A CA 1
ATOM 832 C C . LEU A 1 104 ? -17.335 -4.702 6.303 1.00 82.12 104 LEU A C 1
ATOM 834 O O . LEU A 1 104 ? -16.413 -4.770 5.495 1.00 82.12 104 LEU A O 1
ATOM 838 N N . ARG A 1 105 ? -17.558 -5.697 7.176 1.00 83.69 105 ARG A N 1
ATOM 839 C CA . ARG A 1 105 ? -16.746 -6.933 7.197 1.00 83.69 105 ARG A CA 1
ATOM 840 C C . ARG A 1 105 ? -16.739 -7.656 5.850 1.00 83.69 105 ARG A C 1
ATOM 842 O O . ARG A 1 105 ? -15.739 -8.283 5.514 1.00 83.69 105 ARG A O 1
ATOM 849 N N . THR A 1 106 ? -17.845 -7.609 5.110 1.00 83.81 106 THR A N 1
ATOM 850 C CA . THR A 1 106 ? -17.947 -8.232 3.784 1.00 83.81 106 THR A CA 1
ATOM 851 C C . THR A 1 106 ? -17.115 -7.466 2.762 1.00 83.81 106 THR A C 1
ATOM 853 O O . THR A 1 106 ? -16.360 -8.096 2.030 1.00 83.81 106 THR A O 1
ATOM 856 N N . VAL A 1 107 ? -17.170 -6.132 2.773 1.00 86.56 107 VAL A N 1
ATOM 857 C CA . VAL A 1 107 ? -16.371 -5.280 1.876 1.00 86.56 107 VAL A CA 1
ATOM 858 C C . VAL A 1 107 ? -14.873 -5.540 2.054 1.00 86.56 107 VAL A C 1
ATOM 860 O O . VAL A 1 107 ? -14.186 -5.853 1.085 1.00 86.56 107 VAL A O 1
ATOM 863 N N . PHE A 1 108 ? -14.375 -5.558 3.295 1.00 88.44 108 PHE A N 1
ATOM 864 C CA . PHE A 1 108 ? -12.968 -5.885 3.560 1.00 88.44 108 PHE A CA 1
ATOM 865 C C . PHE A 1 108 ? -12.567 -7.267 3.022 1.00 88.44 108 PHE A C 1
ATOM 867 O O . PHE A 1 108 ? -11.493 -7.432 2.446 1.00 88.44 108 PHE A O 1
ATOM 874 N N . ARG A 1 109 ? -13.434 -8.277 3.184 1.00 88.06 109 ARG A N 1
ATOM 875 C CA . ARG A 1 109 ? -13.177 -9.632 2.668 1.00 88.06 109 ARG A CA 1
ATOM 876 C C . ARG A 1 109 ? -13.191 -9.692 1.145 1.00 88.06 109 ARG A C 1
ATOM 878 O O . ARG A 1 109 ? -12.426 -10.476 0.589 1.00 88.06 109 ARG A O 1
ATOM 885 N N . ASN A 1 110 ? -14.037 -8.907 0.486 1.00 86.50 110 ASN A N 1
ATOM 886 C CA . ASN A 1 110 ? -14.068 -8.828 -0.971 1.00 86.50 110 ASN A CA 1
ATOM 887 C C . ASN A 1 110 ? -12.757 -8.242 -1.498 1.00 86.50 110 ASN A C 1
ATOM 889 O O . ASN A 1 110 ? -12.139 -8.857 -2.360 1.00 86.50 110 ASN A O 1
ATOM 893 N N . ALA A 1 111 ? -12.273 -7.152 -0.899 1.00 91.19 111 ALA A N 1
ATOM 894 C CA . ALA A 1 111 ? -10.995 -6.551 -1.269 1.00 91.19 111 ALA A CA 1
ATOM 895 C C . ALA A 1 111 ? -9.812 -7.520 -1.078 1.00 91.19 111 ALA A C 1
ATOM 897 O O . ALA A 1 111 ? -8.993 -7.691 -1.976 1.00 91.19 111 ALA A O 1
ATOM 898 N N . ALA A 1 112 ? -9.762 -8.238 0.050 1.00 90.12 112 ALA A N 1
ATOM 899 C CA . ALA A 1 112 ? -8.775 -9.303 0.260 1.00 90.12 112 ALA A CA 1
ATOM 900 C C . ALA A 1 112 ? -8.895 -10.434 -0.781 1.00 90.12 112 ALA A C 1
ATOM 902 O O . ALA A 1 112 ? -7.891 -10.961 -1.249 1.00 90.12 112 ALA A O 1
ATOM 903 N N . THR A 1 113 ? -10.119 -10.785 -1.185 1.00 88.31 113 THR A N 1
ATOM 904 C CA . THR A 1 113 ? -10.359 -11.809 -2.213 1.00 88.31 113 THR A CA 1
ATOM 905 C C . THR A 1 113 ? -9.883 -11.354 -3.593 1.00 88.31 113 THR A C 1
ATOM 907 O O . THR A 1 113 ? -9.351 -12.177 -4.330 1.00 88.31 113 THR A O 1
ATOM 910 N N . GLU A 1 114 ? -10.041 -10.075 -3.951 1.00 90.44 114 GLU A N 1
ATOM 911 C CA . GLU A 1 114 ? -9.473 -9.524 -5.193 1.00 90.44 114 GLU A CA 1
ATOM 912 C C . GLU A 1 114 ? -7.946 -9.643 -5.189 1.00 90.44 114 GLU A C 1
ATOM 914 O O . GLU A 1 114 ? -7.356 -10.144 -6.142 1.00 90.44 114 GLU A O 1
ATOM 919 N N . TRP A 1 115 ? -7.303 -9.292 -4.079 1.00 95.75 115 TRP A N 1
ATOM 920 C CA . TRP A 1 115 ? -5.859 -9.437 -3.936 1.00 95.75 115 TRP A CA 1
ATOM 921 C C . TRP A 1 115 ? -5.367 -10.895 -3.965 1.00 95.75 115 TRP A C 1
ATOM 923 O O . TRP A 1 115 ? -4.337 -11.168 -4.579 1.00 95.75 115 TRP A O 1
ATOM 933 N N . ASN A 1 116 ? -6.113 -11.842 -3.388 1.00 90.94 116 ASN A N 1
ATOM 934 C CA . ASN A 1 116 ? -5.804 -13.279 -3.472 1.00 90.94 116 ASN A CA 1
ATOM 935 C C . ASN A 1 116 ? -5.945 -13.845 -4.904 1.00 90.94 116 ASN A C 1
ATOM 937 O O . ASN A 1 116 ? -5.488 -14.951 -5.175 1.00 90.94 116 ASN A O 1
ATOM 941 N N . GLN A 1 117 ? -6.603 -13.138 -5.832 1.00 92.06 117 GLN A N 1
ATOM 942 C CA . GLN A 1 117 ? -6.593 -13.513 -7.256 1.00 92.06 117 GLN A CA 1
ATOM 943 C C . GLN A 1 117 ? -5.319 -13.034 -7.958 1.00 92.06 117 GLN A C 1
ATOM 945 O O . GLN A 1 117 ? -4.898 -13.637 -8.945 1.00 92.06 117 GLN A O 1
ATOM 950 N N . VAL A 1 118 ? -4.718 -11.953 -7.453 1.00 96.88 118 VAL A N 1
ATOM 951 C CA . VAL A 1 118 ? -3.482 -11.371 -7.979 1.00 96.88 118 VAL A CA 1
ATOM 952 C C . VAL A 1 118 ? -2.270 -12.137 -7.482 1.00 96.88 118 VAL A C 1
ATOM 954 O O . VAL A 1 118 ? -1.429 -12.508 -8.290 1.00 96.88 118 VAL A O 1
ATOM 957 N N . ILE A 1 119 ? -2.156 -12.376 -6.177 1.00 97.06 119 ILE A N 1
ATOM 958 C CA . ILE A 1 119 ? -1.033 -13.117 -5.599 1.00 97.06 119 ILE A CA 1
ATOM 959 C C . ILE A 1 119 ? -1.426 -14.587 -5.542 1.00 97.06 119 ILE A C 1
ATOM 961 O O . ILE A 1 119 ? -2.418 -14.940 -4.917 1.00 97.06 119 ILE A O 1
ATOM 965 N N . THR A 1 120 ? -0.662 -15.437 -6.221 1.00 91.88 120 THR A N 1
ATOM 966 C CA . THR A 1 120 ? -1.010 -16.855 -6.408 1.00 91.88 120 THR A CA 1
ATOM 967 C C . THR A 1 120 ? -0.026 -17.813 -5.753 1.00 91.88 120 THR A C 1
ATOM 969 O O . THR A 1 120 ? -0.423 -18.925 -5.399 1.00 91.88 120 THR A O 1
ATOM 972 N N . GLY A 1 121 ? 1.227 -17.393 -5.551 1.00 90.06 121 GLY A N 1
ATOM 973 C CA . GLY A 1 121 ? 2.213 -18.227 -4.872 1.00 90.06 121 GLY A CA 1
ATOM 974 C C . GLY A 1 121 ? 2.122 -18.135 -3.359 1.00 90.06 121 GLY A C 1
ATOM 975 O O . GLY A 1 121 ? 2.060 -17.052 -2.780 1.00 90.06 121 GLY A O 1
ATOM 976 N N . ASP A 1 122 ? 2.164 -19.313 -2.756 1.00 89.69 122 ASP A N 1
ATOM 977 C CA . ASP A 1 122 ? 2.232 -19.545 -1.319 1.00 89.69 122 ASP A CA 1
ATOM 978 C C . ASP A 1 122 ? 3.518 -18.960 -0.704 1.00 89.69 122 ASP A C 1
ATOM 980 O O . ASP A 1 122 ? 4.614 -19.090 -1.268 1.00 89.69 122 ASP A O 1
ATOM 984 N N . LEU A 1 123 ? 3.411 -18.344 0.471 1.00 91.69 123 LEU A N 1
ATOM 985 C CA . LEU A 1 123 ? 4.537 -17.871 1.268 1.00 91.69 123 LEU A CA 1
ATOM 986 C C . LEU A 1 123 ? 4.687 -18.720 2.538 1.00 91.69 123 LEU A C 1
ATOM 988 O O . LEU A 1 123 ? 3.717 -18.996 3.234 1.00 91.69 123 LEU A O 1
ATOM 992 N N . PRO A 1 124 ? 5.925 -19.016 2.978 1.00 88.94 124 PRO A N 1
ATOM 993 C CA . PRO A 1 124 ? 6.141 -19.900 4.124 1.00 88.94 124 PRO A CA 1
ATOM 994 C C . PRO A 1 124 ? 5.419 -19.429 5.393 1.00 88.94 124 PRO A C 1
ATOM 996 O O . PRO A 1 124 ? 5.671 -18.315 5.847 1.00 88.94 124 PRO A O 1
ATOM 999 N N . SER A 1 125 ? 4.604 -20.244 6.057 1.00 86.88 125 SER A N 1
ATOM 1000 C CA . SER A 1 125 ? 3.980 -19.792 7.308 1.00 86.88 125 SER A CA 1
ATOM 1001 C C . SER A 1 125 ? 5.027 -19.473 8.391 1.00 86.88 125 SER A C 1
ATOM 1003 O O . SER A 1 125 ? 6.024 -20.181 8.571 1.00 86.88 125 SER A O 1
ATOM 1005 N N . ILE A 1 126 ? 4.815 -18.400 9.160 1.00 86.44 126 ILE A N 1
ATOM 1006 C CA . ILE A 1 126 ? 5.720 -17.986 10.243 1.00 86.44 126 ILE A CA 1
ATOM 1007 C C . ILE A 1 126 ? 5.012 -18.035 11.588 1.00 86.44 126 ILE A C 1
ATOM 1009 O O . ILE A 1 126 ? 3.978 -17.408 11.815 1.00 86.44 126 ILE A O 1
ATOM 1013 N N . GLN A 1 127 ? 5.641 -18.717 12.543 1.00 84.56 127 GLN A N 1
ATOM 1014 C CA . GLN A 1 127 ? 5.234 -18.652 13.937 1.00 84.56 127 GLN A CA 1
ATOM 1015 C C . GLN A 1 127 ? 5.781 -17.377 14.599 1.00 84.56 127 GLN A C 1
ATOM 1017 O O . GLN A 1 127 ? 6.982 -17.267 14.855 1.00 84.56 127 GLN A O 1
ATOM 1022 N N . LEU A 1 128 ? 4.900 -16.432 14.943 1.00 80.00 128 LEU A N 1
ATOM 1023 C CA . LEU A 1 128 ? 5.286 -15.247 15.716 1.00 80.00 128 LEU A CA 1
ATOM 1024 C C . LEU A 1 128 ? 5.303 -15.559 17.225 1.00 80.00 128 LEU A C 1
ATOM 1026 O O . LEU A 1 128 ? 4.279 -15.983 17.781 1.00 80.00 128 LEU A O 1
ATOM 1030 N N . PRO A 1 129 ? 6.426 -15.339 17.936 1.00 81.38 129 PRO A N 1
ATOM 1031 C CA . PRO A 1 129 ? 6.485 -15.541 19.377 1.00 81.38 129 PRO A CA 1
ATOM 1032 C C . PRO A 1 129 ? 5.618 -14.516 20.109 1.00 81.38 129 PRO A C 1
ATOM 1034 O O . PRO A 1 129 ? 5.390 -13.404 19.635 1.00 81.38 129 PRO A O 1
ATOM 1037 N N . ALA A 1 130 ? 5.162 -14.878 21.311 1.00 80.00 130 ALA A N 1
ATOM 1038 C CA . ALA A 1 130 ? 4.273 -14.033 22.107 1.00 80.00 130 ALA A CA 1
ATOM 1039 C C . ALA A 1 130 ? 4.842 -12.630 22.377 1.00 80.00 130 ALA A C 1
ATOM 1041 O O . ALA A 1 130 ? 4.065 -11.689 22.461 1.00 80.00 130 ALA A O 1
ATOM 1042 N N . THR A 1 131 ? 6.167 -12.483 22.478 1.00 81.56 131 THR A N 1
ATOM 1043 C CA . THR A 1 131 ? 6.846 -11.188 22.635 1.00 81.56 131 THR A CA 1
ATOM 1044 C C . THR A 1 131 ? 6.720 -10.313 21.391 1.00 81.56 131 THR A C 1
ATOM 1046 O O . THR A 1 131 ? 6.337 -9.158 21.517 1.00 81.56 131 THR A O 1
ATOM 1049 N N . ALA A 1 132 ? 6.940 -10.862 20.192 1.00 82.69 132 ALA A N 1
ATOM 1050 C CA . ALA A 1 132 ? 6.765 -10.124 18.938 1.00 82.69 132 ALA A CA 1
ATOM 1051 C C . ALA A 1 132 ? 5.311 -9.689 18.735 1.00 82.69 132 ALA A C 1
ATOM 1053 O O . ALA A 1 132 ? 5.045 -8.569 18.324 1.00 82.69 132 ALA A O 1
ATOM 1054 N N . LYS A 1 133 ? 4.349 -10.530 19.127 1.00 84.81 133 LYS A N 1
ATOM 1055 C CA . LYS A 1 133 ? 2.925 -10.173 19.081 1.00 84.81 133 LYS A CA 1
ATOM 1056 C C . LYS A 1 133 ? 2.574 -8.934 19.910 1.00 84.81 133 LYS A C 1
ATOM 1058 O O . LYS A 1 133 ? 1.600 -8.268 19.582 1.00 84.81 133 LYS A O 1
ATOM 1063 N N . GLN A 1 134 ? 3.316 -8.645 20.984 1.00 85.62 134 GLN A N 1
ATOM 1064 C CA . GLN A 1 134 ? 3.106 -7.432 21.791 1.00 85.62 134 GLN A CA 1
ATOM 1065 C C . GLN A 1 134 ? 3.573 -6.161 21.082 1.00 85.62 134 GLN A C 1
ATOM 1067 O O . GLN A 1 134 ? 3.167 -5.080 21.486 1.00 85.62 134 GLN A O 1
ATOM 1072 N N . GLN A 1 135 ? 4.407 -6.288 20.047 1.00 84.75 135 GLN A N 1
ATOM 1073 C CA . GLN A 1 135 ? 4.888 -5.151 19.267 1.00 84.75 135 GLN A CA 1
ATOM 1074 C C . GLN A 1 135 ? 3.841 -4.674 18.256 1.00 84.75 135 GLN A C 1
ATOM 1076 O O . GLN A 1 135 ? 3.983 -3.579 17.733 1.00 84.75 135 GLN A O 1
ATOM 1081 N N . SER A 1 136 ? 2.791 -5.466 17.991 1.00 87.06 136 SER A N 1
ATOM 1082 C CA . SER A 1 136 ? 1.768 -5.052 17.036 1.00 87.06 136 SER A CA 1
ATOM 1083 C C . SER A 1 136 ? 0.900 -3.912 17.553 1.00 87.06 136 SER A C 1
ATOM 1085 O O . SER A 1 136 ? 0.447 -3.922 18.700 1.00 87.06 136 SER A O 1
ATOM 1087 N N . ARG A 1 137 ? 0.611 -2.968 16.662 1.00 85.31 137 ARG A N 1
ATOM 1088 C CA . ARG A 1 137 ? -0.156 -1.744 16.923 1.00 85.31 137 ARG A CA 1
ATOM 1089 C C . ARG A 1 137 ? -1.562 -1.806 16.396 1.00 85.31 137 ARG A C 1
ATOM 1091 O O . ARG A 1 137 ? -2.484 -1.280 17.010 1.00 85.31 137 ARG A O 1
ATOM 1098 N N . PHE A 1 138 ? -1.728 -2.463 15.259 1.00 88.69 138 PHE A N 1
ATOM 1099 C CA . PHE A 1 138 ? -3.038 -2.636 14.653 1.00 88.69 138 PHE A CA 1
ATOM 1100 C C . PHE A 1 138 ? -3.806 -3.788 15.302 1.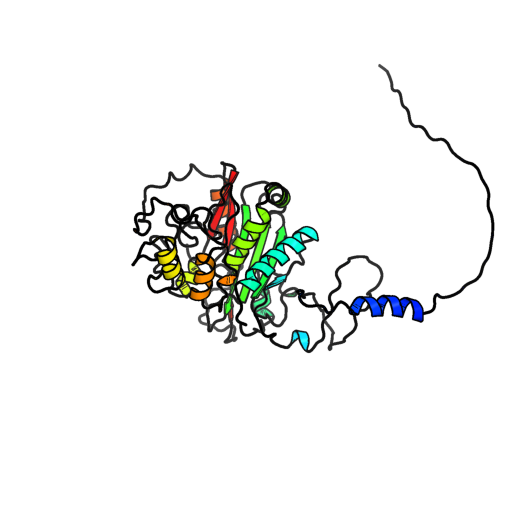00 88.69 138 PHE A C 1
ATOM 1102 O O . PHE A 1 138 ? -5.038 -3.803 15.291 1.00 88.69 138 PHE A O 1
ATOM 1109 N N . CYS A 1 139 ? -3.093 -4.754 15.886 1.00 87.31 139 CYS A N 1
ATOM 1110 C CA . CYS A 1 139 ? -3.673 -5.905 16.552 1.00 87.31 139 CYS A CA 1
ATOM 1111 C C . CYS A 1 139 ? -3.335 -5.940 18.037 1.00 87.31 139 CYS A C 1
ATOM 1113 O O . CYS A 1 139 ? -2.193 -5.786 18.450 1.00 87.31 139 CYS A O 1
ATOM 1115 N N . THR A 1 140 ? -4.301 -6.363 18.855 1.00 85.75 140 THR A N 1
ATOM 1116 C CA . THR A 1 140 ? -3.944 -6.866 20.189 1.00 85.75 140 THR A CA 1
ATOM 1117 C C . THR A 1 140 ? -3.119 -8.146 20.031 1.00 85.75 140 THR A C 1
ATOM 1119 O O . THR A 1 140 ? -3.501 -9.021 19.246 1.00 85.75 140 THR A O 1
ATOM 1122 N N . ALA A 1 141 ? -2.059 -8.335 20.824 1.00 82.81 141 ALA A N 1
ATOM 1123 C CA . ALA A 1 141 ? -1.223 -9.549 20.785 1.00 82.81 141 ALA A CA 1
ATOM 1124 C C . ALA A 1 141 ? -2.041 -10.848 20.843 1.00 82.81 141 ALA A C 1
ATOM 1126 O O . ALA A 1 141 ? -1.776 -11.865 20.209 1.00 82.81 141 ALA A O 1
ATOM 1127 N N . ARG A 1 142 ? -3.118 -10.768 21.614 1.00 81.56 142 ARG A N 1
ATOM 1128 C CA . ARG A 1 142 ? -4.062 -11.830 21.925 1.00 81.56 142 ARG A CA 1
ATOM 1129 C C . ARG A 1 142 ? -4.982 -12.143 20.724 1.00 81.56 142 ARG A C 1
ATOM 1131 O O . ARG A 1 142 ? -5.772 -13.085 20.786 1.00 81.56 142 ARG A O 1
ATOM 1138 N N . SER A 1 143 ? -4.989 -11.299 19.697 1.00 81.19 143 SER A N 1
ATOM 1139 C CA . SER A 1 143 ? -5.755 -11.449 18.458 1.00 81.19 143 SER A CA 1
ATOM 1140 C C . SER A 1 143 ? -4.943 -11.936 17.268 1.00 81.19 143 SER A C 1
ATOM 1142 O O . SER A 1 143 ? -5.544 -12.424 16.319 1.00 81.19 143 SER A O 1
ATOM 1144 N N . ILE A 1 144 ? -3.616 -11.925 17.386 1.00 82.00 144 ILE A N 1
ATOM 1145 C CA . ILE A 1 144 ? -2.692 -12.466 16.393 1.00 82.00 144 ILE A CA 1
ATOM 1146 C C . ILE A 1 144 ? -2.634 -13.998 16.545 1.00 82.00 144 ILE A C 1
ATOM 1148 O O . ILE A 1 144 ? -2.353 -14.483 17.657 1.00 82.00 144 ILE A O 1
ATOM 1152 N N . PRO A 1 145 ? -2.882 -14.778 15.475 1.00 78.88 145 PRO A N 1
ATOM 1153 C CA . PRO A 1 145 ? -2.775 -16.234 15.493 1.00 78.88 145 PRO A CA 1
ATOM 1154 C C . PRO A 1 145 ? -1.343 -16.686 15.809 1.00 78.88 145 PRO A C 1
ATOM 1156 O O . PRO A 1 145 ? -0.389 -15.910 15.783 1.00 78.88 145 PRO A O 1
ATOM 1159 N N . ARG A 1 146 ? -1.172 -17.931 16.265 1.00 73.75 146 ARG A N 1
ATOM 1160 C CA . ARG A 1 146 ? 0.154 -18.479 16.621 1.00 73.75 146 ARG A CA 1
ATOM 1161 C C . ARG A 1 146 ? 1.068 -18.571 15.400 1.00 73.75 146 ARG A C 1
ATOM 1163 O O . ARG A 1 146 ? 2.239 -18.225 15.519 1.00 73.75 146 ARG A O 1
ATOM 1170 N N . VAL A 1 147 ? 0.507 -19.014 14.287 1.00 79.69 147 VAL A N 1
ATOM 1171 C CA . VAL A 1 147 ? 1.132 -19.081 12.972 1.00 79.69 147 VAL A CA 1
ATOM 1172 C C . VAL A 1 147 ? 0.403 -18.083 12.083 1.00 79.69 147 VAL A C 1
ATOM 1174 O O . VAL A 1 147 ? -0.818 -17.974 12.173 1.00 79.69 147 VAL A O 1
ATOM 1177 N N . ILE A 1 148 ? 1.157 -17.315 11.307 1.00 86.31 148 ILE A N 1
ATOM 1178 C CA . ILE A 1 148 ? 0.636 -16.499 10.216 1.00 86.31 148 ILE A CA 1
ATOM 1179 C C . ILE A 1 148 ? 0.998 -17.230 8.932 1.00 86.31 148 ILE A C 1
ATOM 1181 O O . ILE A 1 148 ? 2.188 -17.409 8.658 1.00 86.31 148 ILE A O 1
ATOM 1185 N N . ASP A 1 149 ? -0.023 -17.668 8.209 1.00 86.81 149 ASP A N 1
ATOM 1186 C CA . ASP A 1 149 ? 0.103 -18.089 6.817 1.00 86.81 149 ASP A CA 1
ATOM 1187 C C . ASP A 1 149 ? 0.028 -16.844 5.937 1.00 86.81 149 ASP A C 1
ATOM 1189 O O . ASP A 1 149 ? -0.741 -15.939 6.261 1.00 86.81 149 ASP A O 1
ATOM 1193 N N . ASP A 1 150 ? 0.891 -16.764 4.924 1.00 90.94 150 ASP A N 1
ATOM 1194 C CA . ASP A 1 150 ? 1.020 -15.641 3.985 1.00 90.94 150 ASP A CA 1
ATOM 1195 C C . ASP A 1 150 ? 1.094 -14.239 4.584 1.00 90.94 150 ASP A C 1
ATOM 1197 O O . ASP A 1 150 ? 2.196 -13.695 4.739 1.00 90.94 150 ASP A O 1
ATOM 1201 N N . ILE A 1 151 ? -0.051 -13.641 4.909 1.00 95.38 151 ILE A N 1
ATOM 1202 C CA . ILE A 1 151 ? -0.125 -12.319 5.504 1.00 95.38 151 ILE A CA 1
ATOM 1203 C C . ILE A 1 151 ? -1.326 -12.150 6.439 1.00 95.38 151 ILE A C 1
ATOM 1205 O O . ILE A 1 151 ? -2.455 -12.541 6.150 1.00 95.38 151 ILE A O 1
ATOM 1209 N N . LEU A 1 152 ? -1.083 -11.486 7.571 1.00 94.94 152 LEU A N 1
ATOM 1210 C CA . LEU A 1 152 ? -2.125 -11.035 8.493 1.00 94.94 152 LEU A CA 1
ATOM 1211 C C . LEU A 1 152 ? -2.344 -9.524 8.381 1.00 94.94 152 LEU A C 1
ATOM 1213 O O . LEU A 1 152 ? -1.419 -8.748 8.620 1.00 94.94 152 LEU A O 1
ATOM 1217 N N . ILE A 1 153 ? -3.589 -9.110 8.155 1.00 96.06 153 ILE A N 1
ATOM 1218 C CA . ILE A 1 153 ? -3.994 -7.701 8.162 1.00 96.06 153 ILE A CA 1
ATOM 1219 C C . ILE A 1 153 ? -4.987 -7.445 9.293 1.00 96.06 153 ILE A C 1
ATOM 1221 O O . ILE A 1 153 ? -6.052 -8.062 9.393 1.00 96.06 153 ILE A O 1
ATOM 1225 N N . CYS A 1 154 ? -4.639 -6.517 10.175 1.00 93.44 154 CYS A N 1
ATOM 1226 C CA . CYS A 1 154 ? -5.484 -6.099 11.286 1.00 93.44 154 CYS A CA 1
ATOM 1227 C C . CYS A 1 154 ? -6.319 -4.883 10.899 1.00 93.44 154 CYS A C 1
ATOM 1229 O O . CYS A 1 154 ? -5.756 -3.835 10.603 1.00 93.44 154 CYS A O 1
ATOM 1231 N N . VAL A 1 155 ? -7.646 -5.009 10.939 1.00 94.75 155 VAL A N 1
ATOM 1232 C CA . VAL A 1 155 ? -8.560 -3.950 10.494 1.00 94.75 155 VAL A CA 1
ATOM 1233 C C . VAL A 1 155 ? -9.253 -3.308 11.686 1.00 94.75 155 VAL A C 1
ATOM 1235 O O . VAL A 1 155 ? -9.846 -3.993 12.528 1.00 94.75 155 VAL A O 1
ATOM 1238 N N . ASN A 1 156 ? -9.216 -1.981 11.727 1.00 93.75 156 ASN A N 1
ATOM 1239 C CA . ASN A 1 156 ? -9.886 -1.173 12.732 1.00 93.75 156 ASN A CA 1
ATOM 1240 C C . ASN A 1 156 ? -10.762 -0.114 12.056 1.00 93.75 156 ASN A C 1
ATOM 1242 O O . ASN A 1 156 ? -10.338 0.535 11.109 1.00 93.75 156 ASN A O 1
ATOM 1246 N N . VAL A 1 157 ? -11.977 0.063 12.567 1.00 94.75 157 VAL A N 1
ATOM 1247 C CA . VAL A 1 157 ? -12.845 1.201 12.248 1.00 94.75 157 VAL A CA 1
ATOM 1248 C C . VAL A 1 157 ? -13.110 1.880 13.583 1.00 94.75 157 VAL A C 1
ATOM 1250 O O . VAL A 1 157 ? -13.654 1.243 14.489 1.00 94.75 157 VAL A O 1
ATOM 1253 N N . GLN A 1 158 ? -12.586 3.087 13.753 1.00 93.31 158 GLN A N 1
ATOM 1254 C CA . GLN A 1 158 ? -12.569 3.805 15.030 1.00 93.31 158 GLN A CA 1
ATOM 1255 C C . GLN A 1 158 ? -12.414 5.311 14.778 1.00 93.31 158 GLN A C 1
ATOM 1257 O O . GLN A 1 158 ? -11.969 5.671 13.693 1.00 93.31 158 GLN A O 1
ATOM 1262 N N . PRO A 1 159 ? -12.689 6.185 15.764 1.00 94.81 159 PRO A N 1
ATOM 1263 C CA . PRO A 1 159 ? -12.452 7.617 15.600 1.00 94.81 159 PRO A CA 1
ATOM 1264 C C . PRO A 1 159 ? -10.984 7.921 15.292 1.00 94.81 159 PRO A C 1
ATOM 1266 O O . PRO A 1 159 ? -10.096 7.400 15.985 1.00 94.81 159 PRO A O 1
ATOM 1269 N N . ILE A 1 160 ? -10.736 8.801 14.322 1.00 94.00 160 ILE A N 1
ATOM 1270 C CA . ILE A 1 160 ? -9.415 9.376 14.055 1.00 94.00 160 ILE A CA 1
ATOM 1271 C C . ILE A 1 160 ? -9.453 10.874 14.360 1.00 94.00 160 ILE A C 1
ATOM 1273 O O . ILE A 1 160 ? -8.877 11.300 15.370 1.00 94.00 160 ILE A O 1
ATOM 1277 N N . ASP A 1 161 ? -10.169 11.646 13.551 1.00 93.94 161 ASP A N 1
ATOM 1278 C CA . ASP A 1 161 ? -10.245 13.106 13.614 1.00 93.94 161 ASP A CA 1
ATOM 1279 C C . ASP A 1 161 ? -11.648 13.680 13.392 1.00 93.94 161 ASP A C 1
ATOM 1281 O O . ASP A 1 161 ? -11.869 14.866 13.659 1.00 93.94 161 ASP A O 1
ATOM 1285 N N . GLY A 1 162 ? -12.626 12.827 13.092 1.00 93.38 162 GLY A N 1
ATOM 1286 C CA . GLY A 1 162 ? -14.002 13.230 12.832 1.00 93.38 162 GLY A CA 1
ATOM 1287 C C . GLY A 1 162 ? -14.256 13.321 11.329 1.00 93.38 162 GLY A C 1
ATOM 1288 O O . GLY A 1 162 ? -13.532 12.716 10.563 1.00 93.38 162 GLY A O 1
ATOM 1289 N N . PRO A 1 163 ? -15.320 14.010 10.887 1.00 92.38 163 PRO A N 1
ATOM 1290 C CA . PRO A 1 163 ? -15.630 14.062 9.462 1.00 92.38 163 PRO A CA 1
ATOM 1291 C C . PRO A 1 163 ? -14.587 14.847 8.656 1.00 92.38 163 PRO A C 1
ATOM 1293 O O . PRO A 1 163 ? -14.341 16.023 8.950 1.00 92.38 163 PRO A O 1
ATOM 1296 N N . GLY A 1 164 ? -14.089 14.242 7.581 1.00 88.69 164 GLY A N 1
ATOM 1297 C CA . GLY A 1 164 ? -13.030 14.776 6.732 1.00 88.69 164 GLY A CA 1
ATOM 1298 C C . GLY A 1 164 ? -11.664 14.759 7.410 1.00 88.69 164 GLY A C 1
ATOM 1299 O O . GLY A 1 164 ? -11.516 14.281 8.523 1.00 88.69 164 GLY A O 1
ATOM 1300 N N . GLY A 1 165 ? -10.639 15.287 6.739 1.00 90.69 165 GLY A N 1
ATOM 1301 C CA . GLY A 1 165 ? -9.277 15.026 7.195 1.00 90.69 165 GLY A CA 1
ATOM 1302 C C . GLY A 1 165 ? -8.935 13.566 6.925 1.00 90.69 165 GLY A C 1
ATOM 1303 O O . GLY A 1 165 ? -9.048 13.146 5.778 1.00 90.69 165 GLY A O 1
ATOM 1304 N N . VAL A 1 166 ? -8.498 12.796 7.916 1.00 93.25 166 VAL A N 1
ATOM 1305 C CA . VAL A 1 166 ? -7.979 11.434 7.718 1.00 93.25 166 VAL A CA 1
ATOM 1306 C C . VAL A 1 166 ? -9.100 10.407 7.556 1.00 93.25 166 VAL A C 1
ATOM 1308 O O . VAL A 1 166 ? -9.710 9.955 8.512 1.00 93.25 166 VAL A O 1
ATOM 1311 N N . LEU A 1 167 ? -9.251 9.893 6.338 1.00 93.81 167 LEU A N 1
ATOM 1312 C CA . LEU A 1 167 ? -10.198 8.827 6.011 1.00 93.81 167 LEU A CA 1
ATOM 1313 C C . LEU A 1 167 ? -9.706 7.446 6.459 1.00 93.81 167 LEU A C 1
ATOM 1315 O O . LEU A 1 167 ? -10.495 6.570 6.827 1.00 93.81 167 LEU A O 1
ATOM 1319 N N . GLY A 1 168 ? -8.394 7.222 6.407 1.00 93.19 168 GLY A N 1
ATOM 1320 C CA . GLY A 1 168 ? -7.805 5.960 6.820 1.00 93.19 168 GLY A CA 1
ATOM 1321 C C . GLY A 1 168 ? -6.288 5.943 6.785 1.00 93.19 168 GLY A C 1
ATOM 1322 O O . GLY A 1 168 ? -5.645 6.917 6.422 1.00 93.19 168 GLY A O 1
ATOM 1323 N N . GLN A 1 169 ? -5.708 4.829 7.209 1.00 92.06 169 GLN A N 1
ATOM 1324 C CA . GLN A 1 169 ? -4.272 4.595 7.209 1.00 92.06 169 GLN A CA 1
ATOM 1325 C C . GLN A 1 169 ? -3.953 3.106 7.168 1.00 92.06 169 GLN A C 1
ATOM 1327 O O . GLN A 1 169 ? -4.694 2.319 7.761 1.00 92.06 169 GLN A O 1
ATOM 1332 N N . ALA A 1 170 ? -2.829 2.711 6.576 1.00 94.19 170 ALA A N 1
ATOM 1333 C CA . ALA A 1 170 ? -2.387 1.320 6.561 1.00 94.19 170 ALA A CA 1
ATOM 1334 C C . ALA A 1 170 ? -0.876 1.151 6.407 1.00 94.19 170 ALA A C 1
ATOM 1336 O O . ALA A 1 170 ? -0.141 2.077 6.097 1.00 94.19 170 ALA A O 1
ATOM 1337 N N . GLY A 1 171 ? -0.372 -0.059 6.618 1.00 92.38 171 GLY A N 1
ATOM 1338 C CA . GLY A 1 171 ? 1.025 -0.354 6.319 1.00 92.38 171 GLY A CA 1
ATOM 1339 C C . GLY A 1 171 ? 1.496 -1.701 6.833 1.00 92.38 171 GLY A C 1
ATOM 1340 O O . GLY A 1 171 ? 0.852 -2.344 7.668 1.00 92.38 171 GLY A O 1
ATOM 1341 N N . ALA A 1 172 ? 2.654 -2.120 6.325 1.00 92.50 172 ALA A N 1
ATOM 1342 C CA . ALA A 1 172 ? 3.367 -3.290 6.812 1.00 92.50 172 ALA A CA 1
ATOM 1343 C C . ALA A 1 172 ? 4.034 -3.003 8.170 1.00 92.50 172 ALA A C 1
ATOM 1345 O O . ALA A 1 172 ? 4.627 -1.950 8.393 1.00 92.50 172 ALA A O 1
ATOM 1346 N N . GLU A 1 173 ? 3.979 -3.977 9.072 1.00 89.75 173 GLU A N 1
ATOM 1347 C CA . GLU A 1 173 ? 4.524 -3.892 10.430 1.00 89.75 173 GLU A CA 1
ATOM 1348 C C . GLU A 1 173 ? 5.623 -4.937 10.668 1.00 89.75 173 GLU A C 1
ATOM 1350 O O . GLU A 1 173 ? 6.616 -4.684 11.355 1.00 89.75 173 GLU A O 1
ATOM 1355 N N . PHE A 1 174 ? 5.482 -6.107 10.047 1.00 91.25 174 PHE A N 1
ATOM 1356 C CA . PHE A 1 174 ? 6.485 -7.161 10.049 1.00 91.25 174 PHE A CA 1
ATOM 1357 C C . PHE A 1 174 ? 6.767 -7.615 8.625 1.00 91.25 174 PHE A C 1
ATOM 1359 O O . PHE A 1 174 ? 5.852 -7.749 7.814 1.00 91.25 174 PHE A O 1
ATOM 1366 N N . ILE A 1 175 ? 8.027 -7.941 8.358 1.00 93.12 175 ILE A N 1
ATOM 1367 C CA . ILE A 1 175 ? 8.476 -8.556 7.108 1.00 93.12 175 ILE A CA 1
ATOM 1368 C C . ILE A 1 175 ? 9.131 -9.908 7.381 1.00 93.12 175 ILE A C 1
ATOM 1370 O O . ILE A 1 175 ? 9.654 -10.177 8.467 1.00 93.12 175 ILE A O 1
ATOM 1374 N N . ARG A 1 176 ? 9.140 -10.755 6.361 1.00 93.56 176 ARG A N 1
ATOM 1375 C CA . ARG A 1 176 ? 9.905 -12.001 6.292 1.00 93.56 176 ARG A CA 1
ATOM 1376 C C . ARG A 1 176 ? 11.377 -11.646 6.119 1.00 93.56 176 ARG A C 1
ATOM 1378 O O . ARG A 1 176 ? 11.702 -10.862 5.240 1.00 93.56 176 ARG A O 1
ATOM 1385 N N . ARG A 1 177 ? 12.286 -12.179 6.939 1.00 89.25 177 ARG A N 1
ATOM 1386 C CA . ARG A 1 177 ? 13.713 -11.786 6.872 1.00 89.25 177 ARG A CA 1
ATOM 1387 C C . ARG A 1 177 ? 14.395 -12.202 5.576 1.00 89.25 177 ARG A C 1
ATOM 1389 O O . ARG A 1 177 ? 15.216 -11.446 5.074 1.00 89.25 177 ARG A O 1
ATOM 1396 N N . ASP A 1 178 ? 14.058 -13.382 5.068 1.00 87.94 178 ASP A N 1
ATOM 1397 C CA . ASP A 1 178 ? 14.753 -13.959 3.915 1.00 87.94 178 ASP A CA 1
ATOM 1398 C C . ASP A 1 178 ? 14.341 -13.289 2.604 1.00 87.94 178 ASP A C 1
ATOM 1400 O O . ASP A 1 178 ? 15.165 -13.106 1.712 1.00 87.94 178 ASP A O 1
ATOM 1404 N N . SER A 1 179 ? 13.068 -12.901 2.495 1.00 92.19 179 SER A N 1
ATOM 1405 C CA . SER A 1 179 ? 12.522 -12.293 1.284 1.00 92.19 179 SER A CA 1
ATOM 1406 C C . SER A 1 179 ? 12.250 -10.800 1.414 1.00 92.19 179 SER A C 1
ATOM 1408 O O . SER A 1 179 ? 12.078 -10.155 0.394 1.00 92.19 179 SER A O 1
ATOM 1410 N N . SER A 1 180 ? 12.187 -10.217 2.611 1.00 92.81 180 SER A N 1
ATOM 1411 C CA . SER A 1 180 ? 11.690 -8.849 2.855 1.00 92.81 180 SER A CA 1
ATOM 1412 C C . SER A 1 180 ? 10.257 -8.598 2.363 1.00 92.81 180 SER A C 1
ATOM 1414 O O . SER A 1 180 ? 9.868 -7.452 2.156 1.00 92.81 180 SER A O 1
ATOM 1416 N N . ILE A 1 181 ? 9.467 -9.656 2.169 1.00 95.88 181 ILE A N 1
ATOM 1417 C CA . ILE A 1 181 ? 8.036 -9.564 1.851 1.00 95.88 181 ILE A CA 1
ATOM 1418 C C . ILE A 1 181 ? 7.254 -9.349 3.156 1.00 95.88 181 ILE A C 1
ATOM 1420 O O . ILE A 1 181 ? 7.588 -9.996 4.156 1.00 95.88 181 ILE A O 1
ATOM 1424 N N . PRO A 1 182 ? 6.240 -8.467 3.196 1.00 95.88 182 PRO A N 1
ATOM 1425 C CA . PRO A 1 182 ? 5.371 -8.315 4.357 1.00 95.88 182 PRO A CA 1
ATOM 1426 C C . PRO A 1 182 ? 4.783 -9.633 4.870 1.00 95.88 182 PRO A C 1
ATOM 1428 O O . PRO A 1 182 ? 4.315 -10.481 4.121 1.00 95.88 182 PRO A O 1
ATOM 1431 N N . LEU A 1 183 ? 4.854 -9.802 6.187 1.00 94.38 183 LEU A N 1
ATOM 1432 C CA . LEU A 1 183 ? 4.258 -10.908 6.937 1.00 94.38 183 LEU A CA 1
ATOM 1433 C C . LEU A 1 183 ? 2.969 -10.461 7.629 1.00 94.38 183 LEU A C 1
ATOM 1435 O O . LEU A 1 183 ? 2.050 -11.243 7.848 1.00 94.38 183 LEU A O 1
ATOM 1439 N N . MET A 1 184 ? 2.934 -9.210 8.071 1.00 93.50 184 MET A N 1
ATOM 1440 C CA . MET A 1 184 ? 1.829 -8.687 8.851 1.00 93.50 184 MET A CA 1
ATOM 1441 C C . MET A 1 184 ? 1.803 -7.171 8.751 1.00 93.50 184 MET A C 1
ATOM 1443 O O . MET A 1 184 ? 2.853 -6.527 8.764 1.00 93.50 184 MET A O 1
ATOM 1447 N N . GLY A 1 185 ? 0.603 -6.615 8.739 1.00 94.44 185 GLY A N 1
ATOM 1448 C CA . GLY A 1 185 ? 0.362 -5.188 8.839 1.00 94.44 185 GLY A CA 1
ATOM 1449 C C . GLY A 1 185 ? -1.035 -4.906 9.364 1.00 94.44 185 GLY A C 1
ATOM 1450 O O . GLY A 1 185 ? -1.700 -5.761 9.962 1.00 94.44 185 GLY A O 1
ATOM 1451 N N . GLY A 1 186 ? -1.507 -3.698 9.129 1.00 94.38 186 GLY A N 1
ATOM 1452 C CA . GLY A 1 186 ? -2.876 -3.360 9.454 1.00 94.38 186 GLY A CA 1
ATOM 1453 C C . GLY A 1 186 ? -3.314 -2.058 8.838 1.00 94.38 186 GLY A C 1
ATOM 1454 O O . GLY A 1 186 ? -2.551 -1.396 8.144 1.00 94.38 186 GLY A O 1
ATOM 1455 N N . MET A 1 187 ? -4.576 -1.754 9.095 1.00 95.25 187 MET A N 1
ATOM 1456 C CA . MET A 1 187 ? -5.292 -0.628 8.534 1.00 95.25 187 MET A CA 1
ATOM 1457 C C . MET A 1 187 ? -6.335 -0.108 9.525 1.00 95.25 187 MET A C 1
ATOM 1459 O O . MET A 1 187 ? -6.922 -0.871 10.306 1.00 95.25 187 MET A O 1
ATOM 1463 N N . VAL A 1 188 ? -6.540 1.203 9.522 1.00 95.25 188 VAL A N 1
ATOM 1464 C CA . VAL A 1 188 ? -7.493 1.926 10.367 1.00 95.25 188 VAL A CA 1
ATOM 1465 C C . VAL A 1 188 ? -8.278 2.880 9.478 1.00 95.25 188 VAL A C 1
ATOM 1467 O O . VAL A 1 188 ? -7.658 3.607 8.722 1.00 95.25 188 VAL A O 1
ATOM 1470 N N . PHE A 1 189 ? -9.602 2.900 9.582 1.00 96.19 189 PHE A N 1
ATOM 1471 C CA . PHE A 1 189 ? -10.471 3.849 8.874 1.00 96.19 189 PHE A CA 1
ATOM 1472 C C . PHE A 1 189 ? -11.219 4.710 9.889 1.00 96.19 189 PHE A C 1
ATOM 1474 O O . PHE A 1 189 ? -11.644 4.164 10.920 1.00 96.19 189 PHE A O 1
ATOM 1481 N N . ASP A 1 190 ? -11.382 6.010 9.615 1.00 96.31 190 ASP A N 1
ATOM 1482 C CA . ASP A 1 190 ? -12.174 6.878 10.492 1.00 96.31 190 ASP A CA 1
ATOM 1483 C C . ASP A 1 190 ? -13.648 6.492 10.391 1.00 96.31 190 ASP A C 1
ATOM 1485 O O . ASP A 1 190 ? -14.277 6.570 9.335 1.00 96.31 190 ASP A O 1
ATOM 1489 N N . GLU A 1 191 ? -14.210 6.063 11.519 1.00 95.38 191 GLU A N 1
ATOM 1490 C CA . GLU A 1 191 ? -15.625 5.720 11.618 1.00 95.38 191 GLU A CA 1
ATOM 1491 C C . GLU A 1 191 ? -16.560 6.879 11.242 1.00 95.38 191 GLU A C 1
ATOM 1493 O O . GLU A 1 191 ? -17.687 6.619 10.819 1.00 95.38 191 GLU A O 1
ATOM 1498 N N . ALA A 1 192 ? -16.111 8.131 11.371 1.00 96.06 192 ALA A N 1
ATOM 1499 C CA . ALA A 1 192 ? -16.875 9.316 10.997 1.00 96.06 192 ALA A CA 1
ATOM 1500 C C . ALA A 1 192 ? -17.039 9.476 9.475 1.00 96.06 192 ALA A C 1
ATOM 1502 O O . ALA A 1 192 ? -18.019 10.086 9.041 1.00 96.06 192 ALA A O 1
ATOM 1503 N N . ASP A 1 193 ? -16.138 8.889 8.682 1.00 95.19 193 ASP A N 1
ATOM 1504 C CA . ASP A 1 193 ? -16.097 9.051 7.226 1.00 95.19 193 ASP A CA 1
ATOM 1505 C C . ASP A 1 193 ? -16.549 7.821 6.442 1.00 95.19 193 ASP A C 1
ATOM 1507 O O . ASP A 1 193 ? -16.841 7.924 5.248 1.00 95.19 193 ASP A O 1
ATOM 1511 N N . VAL A 1 194 ? -16.663 6.657 7.089 1.00 93.94 194 VAL A N 1
ATOM 1512 C CA . VAL A 1 194 ? -17.076 5.414 6.416 1.00 93.94 194 VAL A CA 1
ATOM 1513 C C . VAL A 1 194 ? -18.410 5.581 5.685 1.00 93.94 194 VAL A C 1
ATOM 1515 O O . VAL A 1 194 ? -18.500 5.245 4.506 1.00 93.94 194 VAL A O 1
ATOM 1518 N N . ASP A 1 195 ? -19.434 6.139 6.337 1.00 93.06 195 ASP A N 1
ATOM 1519 C CA . ASP A 1 195 ? -20.754 6.313 5.715 1.00 93.06 195 ASP A CA 1
ATOM 1520 C C . ASP A 1 195 ? -20.695 7.239 4.492 1.00 93.06 195 ASP A C 1
ATOM 1522 O O . ASP A 1 195 ? -21.409 7.015 3.511 1.00 93.06 195 ASP A O 1
ATOM 1526 N N . PHE A 1 196 ? -19.842 8.266 4.534 1.00 90.75 196 PHE A N 1
ATOM 1527 C CA . PHE A 1 196 ? -19.620 9.162 3.406 1.00 90.75 196 PHE A CA 1
ATOM 1528 C C . PHE A 1 196 ? -18.916 8.432 2.259 1.00 90.75 196 PHE A C 1
ATOM 1530 O O . PHE A 1 196 ? -19.420 8.451 1.136 1.00 90.75 196 PHE A O 1
ATOM 1537 N N . MET A 1 197 ? -17.814 7.727 2.534 1.00 91.00 197 MET A N 1
ATOM 1538 C CA . MET A 1 197 ? -17.073 6.971 1.520 1.00 91.00 197 MET A CA 1
ATOM 1539 C C . MET A 1 197 ? -17.936 5.889 0.859 1.00 91.00 197 MET A C 1
ATOM 1541 O O . MET A 1 197 ? -17.877 5.701 -0.357 1.00 91.00 197 MET A O 1
ATOM 1545 N N . VAL A 1 198 ? -18.782 5.207 1.637 1.00 91.69 198 VAL A N 1
ATOM 1546 C CA . VAL A 1 198 ? -19.741 4.216 1.124 1.00 91.69 198 VAL A CA 1
ATOM 1547 C C . VAL A 1 198 ? -20.789 4.884 0.232 1.00 91.69 198 VAL A C 1
ATOM 1549 O O . VAL A 1 198 ? -21.100 4.366 -0.838 1.00 91.69 198 VAL A O 1
ATOM 1552 N N . GLN A 1 199 ? -21.317 6.048 0.621 1.00 90.31 199 GLN A N 1
ATOM 1553 C CA . GLN A 1 199 ? -22.289 6.792 -0.192 1.00 90.31 199 GLN A CA 1
ATOM 1554 C C . GLN A 1 199 ? -21.691 7.344 -1.489 1.00 90.31 199 GLN A C 1
ATOM 1556 O O . GLN A 1 199 ? -22.388 7.382 -2.502 1.00 90.31 199 GLN A O 1
ATOM 1561 N N . GLN A 1 200 ? -20.425 7.765 -1.465 1.00 85.62 200 GLN A N 1
ATOM 1562 C CA . GLN A 1 200 ? -19.705 8.202 -2.663 1.00 85.62 200 GLN A CA 1
ATOM 1563 C C . GLN A 1 200 ? -19.245 7.029 -3.540 1.00 85.62 200 GLN A C 1
ATOM 1565 O O . GLN A 1 200 ? -18.857 7.251 -4.683 1.00 85.62 200 GLN A O 1
ATOM 1570 N N . GLY A 1 201 ? -19.314 5.792 -3.035 1.00 87.38 201 GLY A N 1
ATOM 1571 C CA . GLY A 1 201 ? -18.885 4.600 -3.764 1.00 87.38 201 GLY A CA 1
ATOM 1572 C C . GLY A 1 201 ? -17.374 4.542 -3.979 1.00 87.38 201 GLY A C 1
ATOM 1573 O O . GLY A 1 201 ? -16.951 4.093 -5.034 1.00 87.38 201 GLY A O 1
ATOM 1574 N N . ILE A 1 202 ? -16.593 5.041 -3.014 1.00 87.31 202 ILE A N 1
ATOM 1575 C CA . ILE A 1 202 ? -15.118 5.047 -3.058 1.00 87.31 202 ILE A CA 1
ATOM 1576 C C . ILE A 1 202 ? -14.483 4.162 -1.977 1.00 87.31 202 ILE A C 1
ATOM 1578 O O . ILE A 1 202 ? -13.269 3.982 -1.948 1.00 87.31 202 ILE A O 1
ATOM 1582 N N . PHE A 1 203 ? -15.280 3.654 -1.032 1.00 91.69 203 PHE A N 1
ATOM 1583 C CA . PHE A 1 203 ? -14.757 2.927 0.126 1.00 91.69 203 PHE A CA 1
ATOM 1584 C C . PHE A 1 203 ? -14.056 1.622 -0.267 1.00 91.69 203 PHE A C 1
ATOM 1586 O O . PHE A 1 203 ? -13.000 1.303 0.277 1.00 91.69 203 PHE A O 1
ATOM 1593 N N . ASP A 1 204 ? -14.621 0.889 -1.226 1.00 91.25 204 ASP A N 1
ATOM 1594 C CA . ASP A 1 204 ? -14.090 -0.390 -1.699 1.00 91.25 204 ASP A CA 1
ATOM 1595 C C . ASP A 1 204 ? -12.686 -0.198 -2.303 1.00 91.25 204 ASP A C 1
ATOM 1597 O O . ASP A 1 204 ? -11.764 -0.970 -2.028 1.00 91.25 204 ASP A O 1
ATOM 1601 N N . GLU A 1 205 ? -12.494 0.878 -3.062 1.00 89.38 205 GLU A N 1
ATOM 1602 C CA . GLU A 1 205 ? -11.239 1.212 -3.727 1.00 89.38 205 GLU A CA 1
ATOM 1603 C C . GLU A 1 205 ? -10.189 1.752 -2.761 1.00 89.38 205 GLU A C 1
ATOM 1605 O O . GLU A 1 205 ? -9.024 1.369 -2.870 1.00 89.38 205 GLU A O 1
ATOM 1610 N N . VAL A 1 206 ? -10.584 2.559 -1.770 1.00 92.06 206 VAL A N 1
ATOM 1611 C CA . VAL A 1 206 ? -9.668 2.975 -0.695 1.00 92.06 206 VAL A CA 1
ATOM 1612 C C . VAL A 1 206 ? -9.195 1.748 0.093 1.00 92.06 206 VAL A C 1
ATOM 1614 O O . VAL A 1 206 ? -8.011 1.626 0.391 1.00 92.06 206 VAL A O 1
ATOM 1617 N N . ILE A 1 207 ? -10.072 0.776 0.371 1.00 95.62 207 ILE A N 1
ATOM 1618 C CA . ILE A 1 207 ? -9.663 -0.482 1.013 1.00 95.62 207 ILE A CA 1
ATOM 1619 C C . ILE A 1 207 ? -8.664 -1.253 0.143 1.00 95.62 207 ILE A C 1
ATOM 1621 O O . ILE A 1 207 ? -7.668 -1.759 0.666 1.00 95.62 207 ILE A O 1
ATOM 1625 N N . LEU A 1 208 ? -8.922 -1.374 -1.163 1.00 95.44 208 LEU A N 1
ATOM 1626 C CA . LEU A 1 208 ? -8.006 -2.048 -2.085 1.00 95.44 208 LEU A CA 1
ATOM 1627 C C . LEU A 1 208 ? -6.628 -1.375 -2.103 1.00 95.44 208 LEU A C 1
ATOM 1629 O O . LEU A 1 208 ? -5.624 -2.085 -2.019 1.00 95.44 208 LEU A O 1
ATOM 1633 N N . HIS A 1 209 ? -6.593 -0.043 -2.156 1.00 94.94 209 HIS A N 1
ATOM 1634 C CA . HIS A 1 209 ? -5.375 0.767 -2.106 1.00 94.94 209 HIS A CA 1
ATOM 1635 C C . HIS A 1 209 ? -4.585 0.521 -0.810 1.00 94.94 209 HIS A C 1
ATOM 1637 O O . HIS A 1 209 ? -3.408 0.153 -0.853 1.00 94.94 209 HIS A O 1
ATOM 1643 N N . GLU A 1 210 ? -5.253 0.597 0.346 1.00 95.81 210 GLU A N 1
ATOM 1644 C CA . GLU A 1 210 ? -4.624 0.374 1.652 1.00 95.81 210 GLU A CA 1
ATOM 1645 C C . GLU A 1 210 ? -4.035 -1.032 1.803 1.00 95.81 210 GLU A C 1
ATOM 1647 O O . GLU A 1 210 ? -2.946 -1.202 2.358 1.00 95.81 210 GLU A O 1
ATOM 1652 N N . ILE A 1 211 ? -4.712 -2.061 1.284 1.00 97.31 211 ILE A N 1
ATOM 1653 C CA . ILE A 1 211 ? -4.161 -3.422 1.289 1.00 97.31 211 ILE A CA 1
ATOM 1654 C C . ILE A 1 211 ? -2.890 -3.494 0.423 1.00 97.31 211 ILE A C 1
ATOM 1656 O O . ILE A 1 211 ? -1.919 -4.136 0.831 1.00 97.31 211 ILE A O 1
ATOM 1660 N N . GLY A 1 212 ? -2.836 -2.782 -0.709 1.00 96.88 212 GLY A N 1
ATOM 1661 C CA . GLY A 1 212 ? -1.629 -2.676 -1.539 1.00 96.88 212 GLY A CA 1
ATOM 1662 C C . GLY A 1 212 ? -0.426 -2.128 -0.762 1.00 96.88 212 GLY A C 1
ATOM 1663 O O . GLY A 1 212 ? 0.683 -2.672 -0.836 1.00 96.88 212 GLY A O 1
ATOM 1664 N N . HIS A 1 213 ? -0.643 -1.113 0.077 1.00 95.69 213 HIS A N 1
ATOM 1665 C CA . HIS A 1 213 ? 0.393 -0.598 0.972 1.00 95.69 213 HIS A CA 1
ATOM 1666 C C . HIS A 1 213 ? 0.827 -1.607 2.042 1.00 95.69 213 HIS A C 1
ATOM 1668 O O . HIS A 1 213 ? 2.024 -1.691 2.342 1.00 95.69 213 HIS A O 1
ATOM 1674 N N . VAL A 1 214 ? -0.094 -2.417 2.577 1.00 97.06 214 VAL A N 1
ATOM 1675 C CA . VAL A 1 214 ? 0.237 -3.520 3.498 1.00 97.06 214 VAL A CA 1
ATOM 1676 C C . VAL A 1 214 ? 1.089 -4.594 2.808 1.00 97.06 214 VAL A C 1
ATOM 1678 O O . VAL A 1 214 ? 1.992 -5.143 3.439 1.00 97.06 214 VAL A O 1
ATOM 1681 N N . TYR A 1 215 ? 0.889 -4.843 1.511 1.00 97.44 215 TYR A N 1
ATOM 1682 C CA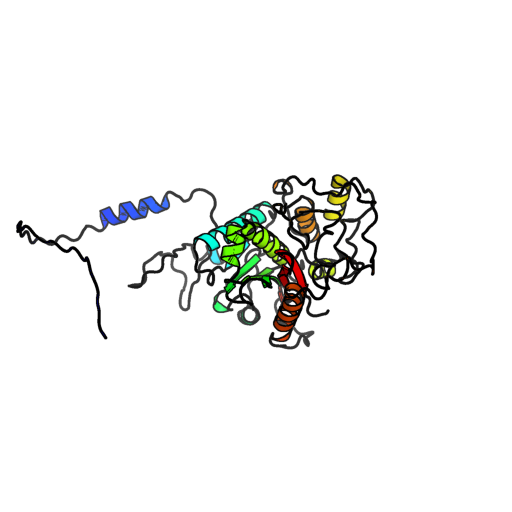 . TYR A 1 215 ? 1.725 -5.761 0.721 1.00 97.44 215 TYR A CA 1
ATOM 1683 C C . TYR A 1 215 ? 3.089 -5.219 0.333 1.00 97.44 215 TYR A C 1
ATOM 1685 O O . TYR A 1 215 ? 3.937 -5.993 -0.118 1.00 97.44 215 TYR A O 1
ATOM 1693 N N . GLY A 1 216 ? 3.352 -3.940 0.584 1.00 94.69 216 GLY A N 1
ATOM 1694 C CA . GLY A 1 216 ? 4.666 -3.349 0.378 1.00 94.69 216 GLY A CA 1
ATOM 1695 C C . GLY A 1 216 ? 4.792 -2.530 -0.899 1.00 94.69 216 GLY A C 1
ATOM 1696 O O . GLY A 1 216 ? 5.911 -2.221 -1.302 1.00 94.69 216 GLY A O 1
ATOM 1697 N N . ILE A 1 217 ? 3.679 -2.149 -1.528 1.00 95.31 217 ILE A N 1
ATOM 1698 C CA . ILE A 1 217 ? 3.679 -1.151 -2.600 1.00 95.31 217 ILE A CA 1
ATOM 1699 C C . ILE A 1 217 ? 3.879 0.225 -1.955 1.00 95.31 217 ILE A C 1
ATOM 1701 O O . ILE A 1 217 ? 2.926 0.951 -1.708 1.00 95.31 217 ILE A O 1
ATOM 1705 N N . ASN A 1 218 ? 5.107 0.524 -1.538 1.00 89.81 218 ASN A N 1
ATOM 1706 C CA . ASN A 1 218 ? 5.470 1.775 -0.882 1.00 89.81 218 ASN A CA 1
ATOM 1707 C C . ASN A 1 218 ? 6.990 2.001 -0.930 1.00 89.81 218 ASN A C 1
ATOM 1709 O O . ASN A 1 218 ? 7.776 1.054 -1.048 1.00 89.81 218 ASN A O 1
ATOM 1713 N N . GLY A 1 219 ? 7.413 3.258 -0.774 1.00 88.25 219 GLY A N 1
ATOM 1714 C CA . GLY A 1 219 ? 8.800 3.673 -0.978 1.00 88.25 219 GLY A CA 1
ATOM 1715 C C . GLY A 1 219 ? 9.836 2.950 -0.120 1.00 88.25 219 GLY A C 1
ATOM 1716 O O . GLY A 1 219 ? 10.919 2.637 -0.615 1.00 88.25 219 GLY A O 1
ATOM 1717 N N . ALA A 1 220 ? 9.546 2.638 1.150 1.00 86.50 220 ALA A N 1
ATOM 1718 C CA . ALA A 1 220 ? 10.535 1.956 1.987 1.00 86.50 220 ALA A CA 1
ATOM 1719 C C . ALA A 1 220 ? 10.695 0.483 1.639 1.00 86.50 220 ALA A C 1
ATOM 1721 O O . ALA A 1 220 ? 11.830 0.012 1.622 1.00 86.50 220 ALA A O 1
ATOM 1722 N N . ILE A 1 221 ? 9.615 -0.250 1.344 1.00 91.50 221 ILE A N 1
ATOM 1723 C CA . ILE A 1 221 ? 9.761 -1.637 0.890 1.00 91.50 221 ILE A CA 1
ATOM 1724 C C . ILE A 1 221 ? 10.469 -1.655 -0.463 1.00 91.50 221 ILE A C 1
ATOM 1726 O O . ILE A 1 221 ? 11.426 -2.412 -0.622 1.00 91.50 221 ILE A O 1
ATOM 1730 N N . TRP A 1 222 ? 10.118 -0.762 -1.393 1.00 93.94 222 TRP A N 1
ATOM 1731 C CA . TRP A 1 222 ? 10.854 -0.615 -2.650 1.00 93.94 222 TRP A CA 1
ATOM 1732 C C . TRP A 1 222 ? 12.341 -0.335 -2.420 1.00 93.94 222 TRP A C 1
ATOM 1734 O O . TRP A 1 222 ? 13.190 -0.979 -3.036 1.00 93.94 222 TRP A O 1
ATOM 1744 N N . LYS A 1 223 ? 12.683 0.537 -1.465 1.00 90.94 223 LYS A N 1
ATOM 1745 C CA . LYS A 1 223 ? 14.076 0.818 -1.111 1.00 90.94 223 LYS A CA 1
ATOM 1746 C C . LYS A 1 223 ? 14.785 -0.387 -0.495 1.00 90.94 223 LYS A C 1
ATOM 1748 O O . LYS A 1 223 ? 15.913 -0.683 -0.889 1.00 90.94 223 LYS A O 1
ATOM 1753 N N . ILE A 1 224 ? 14.145 -1.091 0.442 1.00 90.00 224 ILE A N 1
ATOM 1754 C CA . ILE A 1 224 ? 14.663 -2.323 1.066 1.00 90.00 224 ILE A CA 1
ATOM 1755 C C . ILE A 1 224 ? 14.937 -3.388 -0.003 1.00 90.00 224 ILE A C 1
ATOM 1757 O O . ILE A 1 224 ? 15.913 -4.130 0.097 1.00 90.00 224 ILE A O 1
ATOM 1761 N N . LYS A 1 225 ? 14.099 -3.437 -1.039 1.00 92.88 225 LYS A N 1
ATOM 1762 C CA . LYS A 1 225 ? 14.205 -4.351 -2.179 1.00 92.88 225 LYS A CA 1
ATOM 1763 C C . LYS A 1 225 ? 15.169 -3.885 -3.275 1.00 92.88 225 LYS A C 1
ATOM 1765 O O . LYS A 1 225 ? 15.463 -4.662 -4.176 1.00 92.88 225 LYS A O 1
ATOM 1770 N N . GLY A 1 226 ? 15.668 -2.649 -3.213 1.00 94.12 226 GLY A N 1
ATOM 1771 C CA . GLY A 1 226 ? 16.499 -2.060 -4.268 1.00 94.12 226 GLY A CA 1
ATOM 1772 C C . GLY A 1 226 ? 15.737 -1.765 -5.567 1.00 94.12 226 GLY A C 1
ATOM 1773 O O . GLY A 1 226 ? 16.352 -1.697 -6.629 1.00 94.12 226 GLY A O 1
ATOM 1774 N N . LEU A 1 227 ? 14.413 -1.615 -5.485 1.00 96.62 227 LEU A N 1
ATOM 1775 C CA . LEU A 1 227 ? 13.529 -1.267 -6.601 1.00 96.62 227 LEU A CA 1
ATOM 1776 C C . LEU A 1 227 ? 13.514 0.236 -6.873 1.00 96.62 227 LEU A C 1
ATOM 1778 O O . LEU A 1 227 ? 13.218 0.640 -7.990 1.00 96.62 227 LEU A O 1
ATOM 1782 N N . THR A 1 228 ? 13.878 1.052 -5.883 1.00 94.38 228 THR A N 1
ATOM 1783 C CA . THR A 1 228 ? 14.115 2.489 -6.050 1.00 94.38 228 THR A CA 1
ATOM 1784 C C . THR A 1 228 ? 15.520 2.886 -5.601 1.00 94.38 228 THR A C 1
ATOM 1786 O O . THR A 1 228 ? 16.109 2.304 -4.678 1.00 94.38 228 THR A O 1
ATOM 1789 N N . ASP A 1 229 ? 16.077 3.909 -6.248 1.00 89.94 229 ASP A N 1
ATOM 1790 C CA . ASP A 1 229 ? 17.381 4.485 -5.896 1.00 89.94 229 ASP A CA 1
ATOM 1791 C C . ASP A 1 229 ? 17.345 5.287 -4.582 1.00 89.94 229 ASP A C 1
ATOM 1793 O O . ASP A 1 229 ? 18.355 5.379 -3.877 1.00 89.94 229 ASP A O 1
ATOM 1797 N N . SER A 1 230 ? 16.175 5.779 -4.184 1.00 85.19 230 SER A N 1
ATOM 1798 C CA . SER A 1 230 ? 15.971 6.656 -3.037 1.00 85.19 230 SER A CA 1
ATOM 1799 C C . SER A 1 230 ? 14.539 6.551 -2.493 1.00 85.19 230 SER A C 1
ATOM 1801 O O . SER A 1 230 ? 13.614 6.172 -3.207 1.00 85.19 230 SER A O 1
ATOM 1803 N N . THR A 1 231 ? 14.352 6.894 -1.216 1.00 81.94 231 THR A N 1
ATOM 1804 C CA . THR A 1 231 ? 13.025 7.175 -0.621 1.00 81.94 231 THR A CA 1
ATOM 1805 C C . THR A 1 231 ? 12.686 8.667 -0.657 1.00 81.94 231 THR A C 1
ATOM 1807 O O . THR A 1 231 ? 11.624 9.076 -0.206 1.00 81.94 231 THR A O 1
ATOM 1810 N N . GLN A 1 232 ? 13.613 9.483 -1.155 1.00 83.44 232 GLN A N 1
ATOM 1811 C CA . GLN A 1 232 ? 13.490 10.922 -1.349 1.00 83.44 232 GLN A CA 1
ATOM 1812 C C . GLN A 1 232 ? 13.639 11.244 -2.831 1.00 83.44 232 GLN A C 1
ATOM 1814 O O . GLN A 1 232 ? 14.310 10.521 -3.562 1.00 83.44 232 GLN A O 1
ATOM 1819 N N . ARG A 1 233 ? 13.064 12.361 -3.259 1.00 82.88 233 ARG A N 1
ATOM 1820 C CA . ARG A 1 233 ? 13.078 12.768 -4.664 1.00 82.88 233 ARG A CA 1
ATOM 1821 C C . ARG A 1 233 ? 14.502 13.085 -5.160 1.00 82.88 233 ARG A C 1
ATOM 1823 O O . ARG A 1 233 ? 15.271 13.693 -4.413 1.00 82.88 233 ARG A O 1
ATOM 1830 N N . PRO A 1 234 ? 14.821 12.777 -6.428 1.00 83.00 234 PRO A N 1
ATOM 1831 C CA . PRO A 1 234 ? 14.068 11.879 -7.304 1.00 83.00 234 PRO A CA 1
ATOM 1832 C C . PRO A 1 234 ? 14.207 10.426 -6.819 1.00 83.00 234 PRO A C 1
ATOM 1834 O O . PRO A 1 234 ? 15.293 9.999 -6.438 1.00 83.00 234 PRO A O 1
ATOM 1837 N N . CYS A 1 235 ? 13.101 9.687 -6.822 1.00 87.06 235 CYS A N 1
ATOM 1838 C CA . CYS A 1 235 ? 13.006 8.303 -6.348 1.00 87.06 235 CYS A CA 1
ATOM 1839 C C . CYS A 1 235 ? 12.667 7.384 -7.516 1.00 87.06 235 CYS A C 1
ATOM 1841 O O . CYS A 1 235 ? 11.552 6.880 -7.659 1.00 87.06 235 CYS A O 1
ATOM 1843 N N . ASN A 1 236 ? 13.643 7.217 -8.401 1.00 92.56 236 ASN A N 1
ATOM 1844 C CA . ASN A 1 236 ? 13.433 6.535 -9.665 1.00 92.56 236 ASN A CA 1
ATOM 1845 C C . ASN A 1 236 ? 13.270 5.041 -9.433 1.00 92.56 236 ASN A C 1
ATOM 1847 O O . ASN A 1 236 ? 14.074 4.416 -8.732 1.00 92.56 236 ASN A O 1
ATOM 1851 N N . TYR A 1 237 ? 12.262 4.464 -10.081 1.00 96.38 237 TYR A N 1
ATOM 1852 C CA . TYR A 1 237 ? 12.108 3.021 -10.114 1.00 96.38 237 TYR A CA 1
ATOM 1853 C C . TYR A 1 237 ? 13.172 2.381 -11.007 1.00 96.38 237 TYR A C 1
ATOM 1855 O O . TYR A 1 237 ? 13.658 2.977 -11.976 1.00 96.38 237 TYR A O 1
ATOM 1863 N N . LYS A 1 238 ? 13.520 1.139 -10.688 1.00 96.75 238 LYS A N 1
ATOM 1864 C CA . LYS A 1 238 ? 14.484 0.322 -11.415 1.00 96.75 238 LYS A CA 1
ATOM 1865 C C . LYS A 1 238 ? 14.004 0.077 -12.847 1.00 96.75 238 LYS A C 1
ATOM 1867 O O . LYS A 1 238 ? 12.879 -0.361 -13.069 1.00 96.75 238 LYS A O 1
ATOM 1872 N N . LEU A 1 239 ? 14.862 0.361 -13.829 1.00 96.69 239 LEU A N 1
ATOM 1873 C CA . LEU A 1 239 ? 14.532 0.206 -15.251 1.00 96.69 239 LEU A CA 1
ATOM 1874 C C . LEU A 1 239 ? 14.358 -1.263 -15.656 1.00 96.69 239 LEU A C 1
ATOM 1876 O O . LEU A 1 239 ? 13.438 -1.602 -16.394 1.00 96.69 239 LEU A O 1
ATOM 1880 N N . ASP A 1 240 ? 15.239 -2.135 -15.175 1.00 96.69 240 ASP A N 1
ATOM 1881 C CA . ASP A 1 240 ? 15.189 -3.579 -15.387 1.00 96.69 240 ASP A CA 1
ATOM 1882 C C . ASP A 1 240 ? 14.285 -4.240 -14.332 1.00 96.69 240 ASP A C 1
ATOM 1884 O O . ASP A 1 240 ? 14.754 -4.923 -13.416 1.00 96.69 240 ASP A O 1
ATOM 1888 N N . SER A 1 241 ? 12.982 -3.978 -14.447 1.00 98.19 241 SER A N 1
ATOM 1889 C CA . SER A 1 241 ? 11.927 -4.508 -13.577 1.00 98.19 241 SER A CA 1
ATOM 1890 C C . SER A 1 241 ? 10.687 -4.922 -14.384 1.00 98.19 241 SER A C 1
ATOM 1892 O O . SER A 1 241 ? 10.505 -4.496 -15.535 1.00 98.19 241 SER A O 1
ATOM 1894 N N . ALA A 1 242 ? 9.823 -5.743 -13.788 1.00 98.62 242 ALA A N 1
ATOM 1895 C CA . ALA A 1 242 ? 8.549 -6.136 -14.377 1.00 98.62 242 ALA A CA 1
ATOM 1896 C C . ALA A 1 242 ? 7.618 -4.922 -14.540 1.00 98.62 242 ALA A C 1
ATOM 1898 O O . ALA A 1 242 ? 7.074 -4.703 -15.625 1.00 98.62 242 ALA A O 1
ATOM 1899 N N . ALA A 1 243 ? 7.495 -4.072 -13.514 1.00 98.25 243 ALA A N 1
ATOM 1900 C CA . ALA A 1 243 ? 6.659 -2.869 -13.559 1.00 98.25 243 ALA A CA 1
ATOM 1901 C C . ALA A 1 243 ? 7.112 -1.883 -14.643 1.00 98.25 243 ALA A C 1
ATOM 1903 O O . ALA A 1 243 ? 6.295 -1.387 -15.420 1.00 98.25 243 ALA A O 1
ATOM 1904 N N . SER A 1 244 ? 8.422 -1.665 -14.772 1.00 97.88 244 SER A N 1
ATOM 1905 C CA . SER A 1 244 ? 8.996 -0.844 -15.840 1.00 97.88 244 SER A CA 1
ATOM 1906 C C . SER A 1 244 ? 8.792 -1.453 -17.230 1.00 97.88 244 SER A C 1
ATOM 1908 O O . SER A 1 244 ? 8.687 -0.719 -18.212 1.00 97.88 244 SER A O 1
ATOM 1910 N N . THR A 1 245 ? 8.705 -2.779 -17.348 1.00 98.00 245 THR A N 1
ATOM 1911 C CA . THR A 1 245 ? 8.389 -3.450 -18.620 1.00 98.00 245 THR A CA 1
ATOM 1912 C C . THR A 1 245 ? 6.929 -3.229 -19.014 1.00 98.00 245 THR A C 1
ATOM 1914 O O . THR A 1 245 ? 6.651 -2.833 -20.146 1.00 98.00 245 THR A O 1
ATOM 1917 N N . GLU A 1 246 ? 5.993 -3.408 -18.080 1.00 97.69 246 GLU A N 1
ATOM 1918 C CA . GLU A 1 246 ? 4.569 -3.129 -18.308 1.00 97.69 246 GLU A CA 1
ATOM 1919 C C . GLU A 1 246 ? 4.321 -1.656 -18.630 1.00 97.69 246 GLU A C 1
ATOM 1921 O O . GLU A 1 246 ? 3.556 -1.338 -19.540 1.00 97.69 246 GLU A O 1
ATOM 1926 N N . TRP A 1 247 ? 5.031 -0.749 -17.957 1.00 96.25 247 TRP A N 1
ATOM 1927 C CA . TRP A 1 247 ? 4.998 0.674 -18.277 1.00 96.25 247 TRP A CA 1
ATOM 1928 C C . TRP A 1 247 ? 5.395 0.937 -19.728 1.00 96.25 247 TRP A C 1
ATOM 1930 O O . TRP A 1 247 ? 4.676 1.638 -20.439 1.00 96.25 247 TRP A O 1
ATOM 1940 N N . GLN A 1 248 ? 6.495 0.351 -20.199 1.00 95.56 248 GLN A N 1
ATOM 1941 C CA . GLN A 1 248 ? 6.949 0.513 -21.583 1.00 95.56 248 GLN A CA 1
ATOM 1942 C C . GLN A 1 248 ? 5.935 -0.030 -22.596 1.00 95.56 248 GLN A C 1
ATOM 1944 O O . GLN A 1 248 ? 5.750 0.574 -23.652 1.00 95.56 248 GLN A O 1
ATOM 1949 N N . ILE A 1 249 ? 5.260 -1.137 -22.279 1.00 94.44 249 ILE A N 1
ATOM 1950 C CA . ILE A 1 249 ? 4.209 -1.719 -23.128 1.00 94.44 249 ILE A CA 1
ATOM 1951 C C . ILE A 1 249 ? 2.986 -0.797 -23.186 1.00 94.44 249 ILE A C 1
ATOM 1953 O O . ILE A 1 249 ? 2.465 -0.542 -24.271 1.00 94.44 249 ILE A O 1
ATOM 1957 N N . LEU A 1 250 ? 2.537 -0.293 -22.034 1.00 93.00 250 LEU A N 1
ATOM 1958 C CA . LEU A 1 250 ? 1.337 0.538 -21.921 1.00 93.00 250 LEU A CA 1
ATOM 1959 C C . LEU A 1 250 ? 1.532 1.941 -22.508 1.00 93.00 250 LEU A C 1
ATOM 1961 O O . LEU A 1 250 ? 0.630 2.463 -23.158 1.00 93.00 250 LEU A O 1
ATOM 1965 N N . SER A 1 251 ? 2.697 2.549 -22.283 1.00 92.12 251 SER A N 1
ATOM 1966 C CA . SER A 1 251 ? 2.995 3.928 -22.696 1.00 92.12 251 SER A CA 1
ATOM 1967 C C . SER A 1 251 ? 3.677 4.041 -24.058 1.00 92.12 251 SER A C 1
ATOM 1969 O O . SER A 1 251 ? 3.620 5.093 -24.690 1.00 92.12 251 SER A O 1
ATOM 1971 N N . GLY A 1 252 ? 4.360 2.987 -24.512 1.00 91.62 252 GLY A N 1
ATOM 1972 C CA . GLY A 1 252 ? 5.284 3.052 -25.646 1.00 91.62 252 GLY A CA 1
ATOM 1973 C C . GLY A 1 252 ? 6.628 3.724 -25.327 1.00 91.62 252 GLY A C 1
ATOM 1974 O O . GLY A 1 252 ? 7.469 3.843 -26.220 1.00 91.62 252 GLY A O 1
ATOM 1975 N N . CYS A 1 253 ? 6.872 4.139 -24.079 1.00 90.81 253 CYS A N 1
ATOM 1976 C CA . CYS A 1 253 ? 8.087 4.837 -23.656 1.00 90.81 253 CYS A CA 1
ATOM 1977 C C . CYS A 1 253 ? 9.273 3.897 -23.418 1.00 90.81 253 CYS A C 1
ATOM 1979 O O . CYS A 1 253 ? 9.764 3.750 -22.299 1.00 90.81 253 CYS A O 1
ATOM 1981 N N . VAL A 1 254 ? 9.748 3.258 -24.486 1.00 91.81 254 VAL A N 1
ATOM 1982 C CA . VAL A 1 254 ? 10.868 2.305 -24.453 1.00 91.81 254 VAL A CA 1
ATOM 1983 C C . VAL A 1 254 ? 12.106 2.910 -23.779 1.00 91.81 254 VAL A C 1
ATOM 1985 O O . VAL A 1 254 ? 12.531 4.014 -24.113 1.00 91.81 254 VAL A O 1
ATOM 1988 N N . GLY A 1 255 ? 12.720 2.155 -22.864 1.00 92.44 255 GLY A N 1
ATOM 1989 C CA . GLY A 1 255 ? 13.936 2.564 -22.155 1.00 92.44 255 GLY A CA 1
ATOM 1990 C C . GLY A 1 255 ? 13.704 3.465 -20.939 1.00 92.44 255 GLY A C 1
ATOM 1991 O O . GLY A 1 255 ? 14.673 3.992 -20.398 1.00 92.44 255 GLY A O 1
ATOM 1992 N N . THR A 1 256 ? 12.455 3.624 -20.497 1.00 94.00 256 THR A N 1
ATOM 1993 C CA . THR A 1 256 ? 12.097 4.372 -19.282 1.00 94.00 256 THR A CA 1
ATOM 1994 C C . THR A 1 256 ? 11.541 3.442 -18.210 1.00 94.00 256 THR A C 1
ATOM 1996 O O . THR A 1 256 ? 10.930 2.418 -18.528 1.00 94.00 256 THR A O 1
ATOM 1999 N N . SER A 1 257 ? 11.781 3.774 -16.940 1.00 95.31 257 SER A N 1
ATOM 2000 C CA . SER A 1 257 ? 11.146 3.079 -15.823 1.00 95.31 257 SER A CA 1
ATOM 2001 C C . SER A 1 257 ? 9.743 3.614 -15.564 1.00 95.31 257 SER A C 1
ATOM 2003 O O . SER A 1 257 ? 9.393 4.705 -16.020 1.00 95.31 257 SER A O 1
ATOM 2005 N N . ILE A 1 258 ? 8.937 2.826 -14.848 1.00 95.25 258 ILE A N 1
ATOM 2006 C CA . ILE A 1 258 ? 7.625 3.276 -14.381 1.00 95.25 258 ILE A CA 1
ATOM 2007 C C . ILE A 1 258 ? 7.780 4.595 -13.596 1.00 95.25 258 ILE A C 1
ATOM 2009 O O . ILE A 1 258 ? 8.647 4.685 -12.718 1.00 95.25 258 ILE A O 1
ATOM 2013 N N . PRO A 1 259 ? 6.986 5.633 -13.916 1.00 94.12 259 PRO A N 1
ATOM 2014 C CA . PRO A 1 259 ? 7.102 6.919 -13.253 1.00 94.12 259 PRO A CA 1
ATOM 2015 C C . PRO A 1 259 ? 6.538 6.827 -11.832 1.00 94.12 259 PRO A C 1
ATOM 2017 O O . PRO A 1 259 ? 5.403 6.401 -11.607 1.00 94.12 259 PRO A O 1
ATOM 2020 N N . ILE A 1 260 ? 7.366 7.229 -10.874 1.00 93.38 260 ILE A N 1
ATOM 2021 C CA . ILE A 1 260 ? 7.017 7.324 -9.458 1.00 93.38 260 ILE A CA 1
ATOM 2022 C C . ILE A 1 260 ? 6.699 8.776 -9.146 1.00 93.38 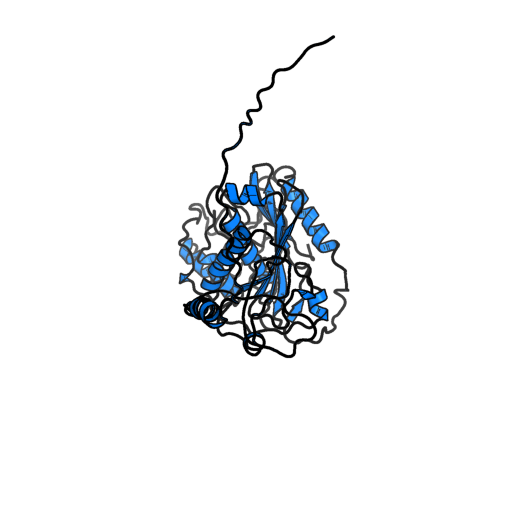260 ILE A C 1
ATOM 2024 O O . ILE A 1 260 ? 7.375 9.678 -9.639 1.00 93.38 260 ILE A O 1
ATOM 2028 N N . GLU A 1 261 ? 5.677 8.973 -8.320 1.00 90.44 261 GLU A N 1
ATOM 2029 C CA . GLU A 1 261 ? 5.200 10.287 -7.919 1.00 90.44 261 GLU A CA 1
ATOM 2030 C C . GLU A 1 261 ? 6.343 11.119 -7.320 1.00 90.44 261 GLU A C 1
ATOM 2032 O O . GLU A 1 261 ? 6.974 10.723 -6.332 1.00 90.44 261 GLU A O 1
ATOM 2037 N N . ASN A 1 262 ? 6.605 12.274 -7.927 1.00 83.94 262 ASN A N 1
ATOM 2038 C CA . ASN A 1 262 ? 7.611 13.242 -7.487 1.00 83.94 262 ASN A CA 1
ATOM 2039 C C . ASN A 1 262 ? 6.976 14.565 -7.028 1.00 83.94 262 ASN A C 1
ATOM 2041 O O . ASN A 1 262 ? 7.698 15.444 -6.551 1.00 83.94 262 ASN A O 1
ATOM 2045 N N . ASP A 1 263 ? 5.652 14.690 -7.080 1.00 78.69 263 ASP A N 1
ATOM 2046 C CA . ASP A 1 263 ? 4.877 15.803 -6.545 1.00 78.69 263 ASP A CA 1
ATOM 2047 C C . ASP A 1 263 ? 4.276 15.472 -5.163 1.00 78.69 263 ASP A C 1
ATOM 2049 O O . ASP A 1 263 ? 4.491 14.416 -4.559 1.00 78.69 263 ASP A O 1
ATOM 2053 N N . GLY A 1 264 ? 3.543 16.434 -4.597 1.00 76.25 264 GLY A N 1
ATOM 2054 C CA . GLY A 1 264 ? 2.852 16.285 -3.315 1.00 76.25 264 GLY A CA 1
ATOM 2055 C C . GLY A 1 264 ? 3.763 16.474 -2.101 1.00 76.25 264 GLY A C 1
ATOM 2056 O O . GLY A 1 264 ? 4.777 17.167 -2.167 1.00 76.25 264 GLY A O 1
ATOM 2057 N N . GLY A 1 265 ? 3.392 15.903 -0.954 1.00 72.69 265 GLY A N 1
ATOM 2058 C CA . GLY A 1 265 ? 4.194 15.957 0.278 1.00 72.69 265 GLY A CA 1
ATOM 2059 C C . GLY A 1 265 ? 5.113 14.745 0.464 1.00 72.69 265 GLY A C 1
ATOM 2060 O O . GLY A 1 265 ? 5.084 13.834 -0.365 1.00 72.69 265 GLY A O 1
ATOM 2061 N N . PRO A 1 266 ? 5.870 14.692 1.580 1.00 65.12 266 PRO A N 1
ATOM 2062 C CA . PRO A 1 266 ? 6.705 13.547 1.954 1.00 65.12 266 PRO A CA 1
ATOM 2063 C C . PRO A 1 266 ? 5.978 12.205 1.952 1.00 65.12 266 PRO A C 1
ATOM 2065 O O . PRO A 1 266 ? 6.635 11.183 1.814 1.00 65.12 266 PRO A O 1
ATOM 2068 N N . GLY A 1 267 ? 4.646 12.212 2.079 1.00 68.38 267 GLY A N 1
ATOM 2069 C CA . GLY A 1 267 ? 3.878 10.986 1.978 1.00 68.38 267 GLY A CA 1
ATOM 2070 C C . GLY A 1 267 ? 3.291 10.643 0.618 1.00 68.38 267 GLY A C 1
ATOM 2071 O O . GLY A 1 267 ? 2.967 9.489 0.375 1.00 68.38 267 GLY A O 1
ATOM 2072 N N . THR A 1 268 ? 3.159 11.576 -0.309 1.00 79.31 268 THR A N 1
ATOM 2073 C CA . THR A 1 268 ? 2.668 11.204 -1.642 1.00 79.31 268 THR A CA 1
ATOM 2074 C C . THR A 1 268 ? 3.847 10.809 -2.522 1.00 79.31 268 THR A C 1
ATOM 2076 O O . THR A 1 268 ? 3.850 9.749 -3.144 1.00 79.31 268 THR A O 1
ATOM 2079 N N . SER A 1 269 ? 4.909 11.608 -2.518 1.00 85.50 269 SER A N 1
ATOM 2080 C CA . SER A 1 269 ? 6.057 11.294 -3.354 1.00 85.50 269 SER A CA 1
ATOM 2081 C C . SER A 1 269 ? 6.771 10.025 -2.921 1.00 85.50 269 SER A C 1
ATOM 2083 O O . SER A 1 269 ? 6.855 9.725 -1.730 1.00 85.50 269 SER A O 1
ATOM 2085 N N . CYS A 1 270 ? 7.363 9.332 -3.886 1.00 88.44 270 CYS A N 1
ATOM 2086 C CA . CYS A 1 270 ? 8.212 8.163 -3.671 1.00 88.44 270 CYS A CA 1
ATOM 2087 C C . CYS A 1 270 ? 7.517 6.928 -3.108 1.00 88.44 270 CYS A C 1
ATOM 2089 O O . CYS A 1 270 ? 8.192 5.940 -2.830 1.00 88.44 270 CYS A O 1
ATOM 2091 N N . SER A 1 271 ? 6.192 6.961 -2.967 1.00 89.69 271 SER A N 1
ATOM 2092 C CA . SER A 1 271 ? 5.395 5.827 -2.489 1.00 89.69 271 SER A CA 1
ATOM 2093 C C . SER A 1 271 ? 4.194 5.499 -3.375 1.00 89.69 271 SER A C 1
ATOM 2095 O O . SER A 1 271 ? 3.497 4.533 -3.083 1.00 89.69 271 SER A O 1
ATOM 2097 N N . HIS A 1 272 ? 3.993 6.252 -4.462 1.00 93.75 272 HIS A N 1
ATOM 2098 C CA . HIS A 1 272 ? 2.906 6.066 -5.426 1.00 93.75 272 HIS A CA 1
ATOM 2099 C C . HIS A 1 272 ? 3.429 6.080 -6.844 1.00 93.75 272 HIS A C 1
ATOM 2101 O O . HIS A 1 272 ? 4.508 6.606 -7.128 1.00 93.75 272 HIS A O 1
ATOM 2107 N N . PHE A 1 273 ? 2.608 5.564 -7.742 1.00 94.94 273 PHE A N 1
ATOM 2108 C CA . PHE A 1 273 ? 2.736 5.875 -9.151 1.00 94.94 273 PHE A CA 1
ATOM 2109 C C . PHE A 1 273 ? 2.414 7.346 -9.411 1.00 94.94 273 PHE A C 1
ATOM 2111 O O . PHE A 1 273 ? 1.564 7.933 -8.741 1.00 94.94 273 PHE A O 1
ATOM 2118 N N . ASP A 1 274 ? 3.111 7.926 -10.383 1.00 92.31 274 ASP A N 1
ATOM 2119 C CA . ASP A 1 274 ? 2.917 9.311 -10.805 1.00 92.31 274 ASP A CA 1
ATOM 2120 C C . ASP A 1 274 ? 1.511 9.514 -11.388 1.00 92.31 274 ASP A C 1
ATOM 2122 O O . ASP A 1 274 ? 1.160 8.941 -12.424 1.00 92.31 274 ASP A O 1
ATOM 2126 N N . GLU A 1 275 ? 0.698 10.343 -10.736 1.00 88.06 275 GLU A N 1
ATOM 2127 C CA . GLU A 1 275 ? -0.711 10.537 -11.104 1.00 88.06 275 GLU A CA 1
ATOM 2128 C C . GLU A 1 275 ? -0.883 11.249 -12.456 1.00 88.06 275 GLU A C 1
ATOM 2130 O O . GLU A 1 275 ? -1.881 11.052 -13.161 1.00 88.06 275 GLU A O 1
ATOM 2135 N N . LEU A 1 276 ? 0.084 12.086 -12.846 1.00 87.69 276 LEU A N 1
ATOM 2136 C CA . LEU A 1 276 ? 0.056 12.772 -14.138 1.00 87.69 276 LEU A CA 1
ATOM 2137 C C . LEU A 1 276 ? 0.284 11.810 -15.301 1.00 87.69 276 LEU A C 1
ATOM 2139 O O . LEU A 1 276 ? -0.265 12.041 -16.380 1.00 87.69 276 LEU A O 1
ATOM 2143 N N . SER A 1 277 ? 1.063 10.754 -15.088 1.00 90.62 277 SER A N 1
ATOM 2144 C CA . SER A 1 277 ? 1.375 9.728 -16.079 1.00 90.62 277 SER A CA 1
ATOM 2145 C C . SER A 1 277 ? 0.368 8.584 -16.073 1.00 90.62 277 SER A C 1
ATOM 2147 O O . SER A 1 277 ? 0.045 8.062 -17.140 1.00 90.62 277 SER A O 1
ATOM 2149 N N . LEU A 1 278 ? -0.122 8.201 -14.890 1.00 92.19 278 LEU A N 1
ATOM 2150 C CA . LEU A 1 278 ? -0.924 7.002 -14.631 1.00 92.19 278 LEU A CA 1
ATOM 2151 C C . LEU A 1 278 ? -2.275 7.350 -14.004 1.00 92.19 278 LEU A C 1
ATOM 2153 O O . LEU A 1 278 ? -2.703 6.742 -13.031 1.00 92.19 278 LEU A O 1
ATOM 2157 N N . THR A 1 279 ? -2.959 8.331 -14.583 1.00 89.75 279 THR A N 1
ATOM 2158 C CA . THR A 1 279 ? -4.224 8.858 -14.069 1.00 89.75 279 THR A CA 1
ATOM 2159 C C . THR A 1 279 ? -5.212 7.745 -13.714 1.00 89.75 279 THR A C 1
ATOM 2161 O O . THR A 1 279 ? -5.582 6.938 -14.573 1.00 89.75 279 THR A O 1
ATOM 2164 N N . ASN A 1 280 ? -5.695 7.760 -12.465 1.00 89.25 280 ASN A N 1
ATOM 2165 C CA . ASN A 1 280 ? -6.700 6.826 -11.944 1.00 89.25 280 ASN A CA 1
ATOM 2166 C C . ASN A 1 280 ? -6.253 5.342 -11.896 1.00 89.25 280 ASN A C 1
ATOM 2168 O O . ASN A 1 280 ? -7.078 4.423 -11.951 1.00 89.25 280 ASN A O 1
ATOM 2172 N N . GLU A 1 281 ? -4.948 5.081 -11.824 1.00 95.19 281 GLU A N 1
ATOM 2173 C CA . GLU A 1 281 ? -4.419 3.770 -11.429 1.00 95.19 281 GLU A CA 1
ATOM 2174 C C . GLU A 1 281 ? -4.622 3.566 -9.914 1.00 95.19 281 GLU A C 1
ATOM 2176 O O . GLU A 1 281 ? -4.650 4.533 -9.160 1.00 95.19 281 GLU A O 1
ATOM 2181 N N . LEU A 1 282 ? -4.822 2.324 -9.458 1.00 95.31 282 LEU A N 1
ATOM 2182 C CA . LEU A 1 282 ? -5.101 2.019 -8.050 1.00 95.31 282 LEU A CA 1
ATOM 2183 C C . LEU A 1 282 ? -4.087 2.635 -7.082 1.00 95.31 282 LEU A C 1
ATOM 2185 O O . LEU A 1 282 ? -4.503 3.113 -6.038 1.00 95.31 282 LEU A O 1
ATOM 2189 N N . MET A 1 283 ? -2.794 2.597 -7.395 1.00 95.19 283 MET A N 1
ATOM 2190 C CA . MET A 1 283 ? -1.697 2.960 -6.494 1.00 95.19 283 MET A CA 1
ATOM 2191 C C . MET A 1 283 ? -1.137 4.362 -6.765 1.00 95.19 283 MET A C 1
ATOM 2193 O O . MET A 1 283 ? 0.006 4.656 -6.395 1.00 95.19 283 MET A O 1
ATOM 2197 N N . THR A 1 284 ? -1.910 5.243 -7.402 1.00 93.12 284 THR A N 1
ATOM 2198 C CA . THR A 1 284 ? -1.610 6.678 -7.390 1.00 93.12 284 THR A CA 1
ATOM 2199 C C . THR A 1 284 ? -2.078 7.316 -6.085 1.00 93.12 284 THR A C 1
ATOM 2201 O O . THR A 1 284 ? -2.988 6.830 -5.419 1.00 93.12 284 THR A O 1
ATOM 2204 N N . GLY A 1 285 ? -1.449 8.422 -5.685 1.00 86.06 285 GLY A N 1
ATOM 2205 C CA . GLY A 1 285 ? -1.734 9.069 -4.399 1.00 86.06 285 GLY A CA 1
ATOM 2206 C C . GLY A 1 285 ? -3.026 9.896 -4.355 1.00 86.06 285 GLY A C 1
ATOM 2207 O O . GLY A 1 285 ? -3.244 10.615 -3.377 1.00 86.06 285 GLY A O 1
ATOM 2208 N N . PHE A 1 286 ? -3.840 9.863 -5.414 1.00 83.69 286 PHE A N 1
ATOM 2209 C CA . PHE A 1 286 ? -5.001 10.732 -5.585 1.00 83.69 286 PHE A CA 1
ATOM 2210 C C . PHE A 1 286 ? -6.156 9.974 -6.235 1.00 83.69 286 PHE A C 1
ATOM 2212 O O . PHE A 1 286 ? -6.045 9.499 -7.364 1.00 83.69 286 PHE A O 1
ATOM 2219 N N . VAL A 1 287 ? -7.301 9.931 -5.562 1.00 79.94 287 VAL A N 1
ATOM 2220 C CA . VAL A 1 287 ? -8.531 9.401 -6.152 1.00 79.94 287 VAL A CA 1
ATOM 2221 C C . VAL A 1 287 ? -9.260 10.545 -6.846 1.00 79.94 287 VAL A C 1
ATOM 2223 O O . VAL A 1 287 ? -9.537 11.589 -6.254 1.00 79.94 287 VAL A O 1
ATOM 2226 N N . ARG A 1 288 ? -9.576 10.352 -8.128 1.00 72.69 288 ARG A N 1
ATOM 2227 C CA . ARG A 1 288 ? -10.376 11.293 -8.925 1.00 72.69 288 ARG A CA 1
ATOM 2228 C C . ARG A 1 288 ? -11.849 10.880 -8.936 1.00 72.69 288 ARG A C 1
ATOM 2230 O O . ARG A 1 288 ? -12.240 9.883 -8.349 1.00 72.69 288 ARG A O 1
ATOM 2237 N N . ASN A 1 289 ? -12.667 11.604 -9.702 1.00 66.00 289 ASN A N 1
ATOM 2238 C CA . ASN A 1 289 ? -14.065 11.253 -10.003 1.00 66.00 289 ASN A CA 1
ATOM 2239 C C . ASN A 1 289 ? -14.204 10.021 -10.931 1.00 66.00 289 ASN A C 1
ATOM 2241 O O . ASN A 1 289 ? -15.028 10.010 -11.848 1.00 66.00 289 ASN A O 1
ATOM 2245 N N . ALA A 1 290 ? -13.358 9.014 -10.752 1.00 72.12 290 ALA A N 1
ATOM 2246 C CA . ALA A 1 290 ? -13.379 7.740 -11.444 1.00 72.12 290 ALA A CA 1
ATOM 2247 C C . ALA A 1 290 ? -12.915 6.654 -10.468 1.00 72.12 290 ALA A C 1
ATOM 2249 O O . ALA A 1 290 ? -12.198 6.938 -9.518 1.00 72.12 290 ALA A O 1
ATOM 2250 N N . VAL A 1 291 ? -13.353 5.419 -10.700 1.00 78.69 291 VAL A N 1
ATOM 2251 C CA . VAL A 1 291 ? -12.990 4.257 -9.879 1.00 78.69 291 VAL A CA 1
ATOM 2252 C C . VAL A 1 291 ? -11.527 3.893 -10.158 1.00 78.69 291 VAL A C 1
ATOM 2254 O O . VAL A 1 291 ? -11.232 3.549 -11.313 1.00 78.69 291 VAL A O 1
ATOM 2257 N N . PRO A 1 292 ? -10.609 3.956 -9.171 1.00 86.25 292 PRO A N 1
ATOM 2258 C CA . PRO A 1 292 ? -9.223 3.551 -9.372 1.00 86.25 292 PRO A CA 1
ATOM 2259 C C . PRO A 1 292 ? -9.103 2.117 -9.896 1.00 86.25 292 PRO A C 1
ATOM 2261 O O . PRO A 1 292 ? -9.843 1.212 -9.503 1.00 86.25 292 PRO A O 1
ATOM 2264 N N . THR A 1 293 ? -8.179 1.898 -10.829 1.00 92.62 293 THR A N 1
ATOM 2265 C CA . THR A 1 293 ? -8.048 0.617 -11.537 1.00 92.62 293 THR A CA 1
ATOM 2266 C C . THR A 1 293 ? -6.767 -0.107 -11.150 1.00 92.62 293 THR A C 1
ATOM 2268 O O . THR A 1 293 ? -5.673 0.388 -11.403 1.00 92.62 293 THR A O 1
ATOM 2271 N N . MET A 1 294 ? -6.898 -1.323 -10.610 1.00 95.38 294 MET A N 1
ATOM 2272 C CA . MET A 1 294 ? -5.763 -2.218 -10.366 1.00 95.38 294 MET A CA 1
ATOM 2273 C C . MET A 1 294 ? -5.218 -2.744 -11.697 1.00 95.38 294 MET A C 1
ATOM 2275 O O . MET A 1 294 ? -5.762 -3.689 -12.276 1.00 95.38 294 MET A O 1
ATOM 2279 N N . SER A 1 295 ? -4.186 -2.089 -12.222 1.00 97.19 295 SER A N 1
ATOM 2280 C CA . SER A 1 295 ? -3.646 -2.387 -13.547 1.00 97.19 295 SER A CA 1
ATOM 2281 C C . SER A 1 295 ? -2.553 -3.458 -13.506 1.00 97.19 295 SER A C 1
ATOM 2283 O O . SER A 1 295 ? -2.099 -3.891 -12.443 1.00 97.19 295 SER A O 1
ATOM 2285 N N . ARG A 1 296 ? -2.055 -3.841 -14.689 1.00 98.12 296 ARG A N 1
ATOM 2286 C CA . ARG A 1 296 ? -0.864 -4.696 -14.811 1.00 98.12 296 ARG A CA 1
ATOM 2287 C C . ARG A 1 296 ? 0.373 -4.079 -14.146 1.00 98.12 296 ARG A C 1
ATOM 2289 O O . ARG A 1 296 ? 1.248 -4.833 -13.747 1.00 98.12 296 ARG A O 1
ATOM 2296 N N . LEU A 1 297 ? 0.437 -2.754 -13.977 1.00 98.19 297 LEU A N 1
ATOM 2297 C CA . LEU A 1 297 ? 1.539 -2.069 -13.286 1.00 98.19 297 LEU A CA 1
ATOM 2298 C C . LEU A 1 297 ? 1.545 -2.387 -11.789 1.00 98.19 297 LEU A C 1
ATOM 2300 O O . LEU A 1 297 ? 2.591 -2.735 -11.239 1.00 98.19 297 LEU A O 1
ATOM 2304 N N . THR A 1 298 ? 0.373 -2.338 -11.148 1.00 98.19 298 THR A N 1
ATOM 2305 C CA . THR A 1 298 ? 0.206 -2.749 -9.748 1.00 98.19 298 THR A CA 1
ATOM 2306 C C . THR A 1 298 ? 0.605 -4.214 -9.559 1.00 98.19 298 THR A C 1
ATOM 2308 O O . THR A 1 298 ? 1.396 -4.528 -8.670 1.00 98.19 298 THR A O 1
ATOM 2311 N N . VAL A 1 299 ? 0.135 -5.107 -10.438 1.00 98.69 299 VAL A N 1
ATOM 2312 C CA . VAL A 1 299 ? 0.483 -6.539 -10.380 1.00 98.69 299 VAL A CA 1
ATOM 2313 C C . VAL A 1 299 ? 1.985 -6.769 -10.583 1.00 98.69 299 VAL A C 1
ATOM 2315 O O . VAL A 1 299 ? 2.612 -7.483 -9.805 1.00 98.69 299 VAL A O 1
ATOM 2318 N N . ALA A 1 300 ? 2.590 -6.111 -11.571 1.00 98.69 300 ALA A N 1
ATOM 2319 C CA . ALA A 1 300 ? 4.021 -6.206 -11.844 1.00 98.69 300 ALA A CA 1
ATOM 2320 C C . ALA A 1 300 ? 4.891 -5.681 -10.696 1.00 98.69 300 ALA A C 1
ATOM 2322 O O . ALA A 1 300 ? 5.975 -6.194 -10.443 1.00 98.69 300 ALA A O 1
ATOM 2323 N N . THR A 1 301 ? 4.406 -4.677 -9.966 1.00 98.56 301 THR A N 1
ATOM 2324 C CA . THR A 1 301 ? 5.108 -4.158 -8.788 1.00 98.56 301 THR A CA 1
ATOM 2325 C C . THR A 1 301 ? 5.143 -5.193 -7.663 1.00 98.56 301 THR A C 1
ATOM 2327 O O . THR A 1 301 ? 6.136 -5.276 -6.943 1.00 98.56 301 THR A O 1
ATOM 2330 N N . LEU A 1 302 ? 4.106 -6.025 -7.519 1.00 98.69 302 LEU A N 1
ATOM 2331 C CA . LEU A 1 302 ? 4.131 -7.158 -6.590 1.00 98.69 302 LEU A CA 1
ATOM 2332 C C . LEU A 1 302 ? 5.114 -8.251 -7.037 1.00 98.69 302 LEU A C 1
ATOM 2334 O O . LEU A 1 302 ? 5.816 -8.797 -6.185 1.00 98.69 302 LEU A O 1
ATOM 2338 N N . GLU A 1 303 ? 5.227 -8.524 -8.341 1.00 98.69 303 GLU A N 1
ATOM 2339 C CA . GLU A 1 303 ? 6.276 -9.410 -8.876 1.00 98.69 303 GLU A CA 1
ATOM 2340 C C . GLU A 1 303 ? 7.675 -8.875 -8.549 1.00 98.69 303 GLU A C 1
ATOM 2342 O O . GLU A 1 303 ? 8.523 -9.610 -8.046 1.00 98.69 303 GLU A O 1
ATOM 2347 N N . ASP A 1 304 ? 7.900 -7.574 -8.744 1.00 98.69 304 ASP A N 1
ATOM 2348 C CA . ASP A 1 304 ? 9.160 -6.907 -8.405 1.00 98.69 304 ASP A CA 1
ATOM 2349 C C . ASP A 1 304 ? 9.450 -6.965 -6.885 1.00 98.69 304 ASP A C 1
ATOM 2351 O O . ASP A 1 304 ? 10.596 -7.144 -6.459 1.00 98.69 304 ASP A O 1
ATOM 2355 N N . ILE A 1 305 ? 8.412 -6.895 -6.038 1.00 98.31 305 ILE A N 1
ATOM 2356 C CA . ILE A 1 305 ? 8.501 -7.150 -4.586 1.00 98.31 305 ILE A CA 1
ATOM 2357 C C . ILE A 1 305 ? 8.747 -8.644 -4.291 1.00 98.31 305 ILE A C 1
ATOM 2359 O O . ILE A 1 305 ? 9.146 -8.994 -3.182 1.00 98.31 305 ILE A O 1
ATOM 2363 N N . GLY A 1 306 ? 8.619 -9.544 -5.258 1.00 98.06 306 GLY A N 1
ATOM 2364 C CA . GLY A 1 306 ? 8.935 -10.966 -5.129 1.00 98.06 306 GLY A CA 1
ATOM 2365 C C . GLY A 1 306 ? 7.754 -11.851 -4.741 1.00 98.06 306 GLY A C 1
ATOM 2366 O O . GLY A 1 306 ? 7.981 -12.971 -4.288 1.00 98.06 306 GLY A O 1
ATOM 2367 N N . TYR A 1 307 ? 6.520 -11.367 -4.888 1.00 98.50 307 TYR A N 1
ATOM 2368 C CA . TYR A 1 307 ? 5.346 -12.236 -4.890 1.00 98.50 307 TYR A CA 1
ATOM 2369 C C . TYR A 1 307 ? 5.259 -12.988 -6.223 1.00 98.50 307 TYR A C 1
ATOM 2371 O O . TYR A 1 307 ? 5.606 -12.453 -7.272 1.00 98.50 307 TYR A O 1
ATOM 2379 N N . GLU A 1 308 ? 4.748 -14.215 -6.204 1.00 97.94 308 GLU A N 1
ATOM 2380 C CA . GLU A 1 308 ? 4.322 -14.898 -7.428 1.00 97.94 308 GLU A CA 1
ATOM 2381 C C . GLU A 1 308 ? 2.886 -14.476 -7.749 1.00 97.94 308 GLU A C 1
ATOM 2383 O O . GLU A 1 308 ? 1.974 -14.647 -6.932 1.00 97.94 308 GLU A O 1
ATOM 2388 N N . VAL A 1 309 ? 2.686 -13.903 -8.936 1.00 98.44 309 VAL A N 1
ATOM 2389 C CA . VAL A 1 309 ? 1.454 -13.197 -9.296 1.00 98.44 309 VAL A CA 1
ATOM 2390 C C . VAL A 1 309 ? 0.805 -13.726 -10.573 1.00 98.44 309 VAL A C 1
ATOM 2392 O O . VAL A 1 309 ? 1.466 -14.273 -11.454 1.00 98.44 309 VAL A O 1
ATOM 2395 N N . SER A 1 310 ? -0.503 -13.504 -10.695 1.00 97.75 310 SER A N 1
ATOM 2396 C CA . SER A 1 310 ? -1.283 -13.703 -11.909 1.00 97.75 310 SER A CA 1
ATOM 2397 C C . SER A 1 310 ? -1.677 -12.362 -12.513 1.00 97.75 310 SER A C 1
ATOM 2399 O O . SER A 1 310 ? -2.507 -11.619 -11.987 1.00 97.75 310 SER A O 1
ATOM 2401 N N . TYR A 1 311 ? -1.124 -12.075 -13.686 1.00 97.81 311 TYR A N 1
ATOM 2402 C CA . TYR A 1 311 ? -1.499 -10.900 -14.461 1.00 97.81 311 TYR A CA 1
ATOM 2403 C C . TYR A 1 311 ? -2.914 -10.959 -15.047 1.00 97.81 311 TYR A C 1
ATOM 2405 O O . TYR A 1 311 ? -3.431 -9.922 -15.461 1.00 97.81 311 TYR A O 1
ATOM 2413 N N . ASP A 1 312 ? -3.545 -12.135 -15.084 1.00 96.75 312 ASP A N 1
ATOM 2414 C CA . ASP A 1 312 ? -4.923 -12.286 -15.568 1.00 96.75 312 ASP A CA 1
ATOM 2415 C C . ASP A 1 312 ? -5.941 -11.641 -14.614 1.00 96.75 312 ASP A C 1
ATOM 2417 O O . ASP A 1 312 ? -7.058 -11.327 -15.023 1.00 96.75 312 ASP A O 1
ATOM 2421 N N . ALA A 1 313 ? -5.553 -11.409 -13.354 1.00 94.19 313 ALA A N 1
ATOM 2422 C CA . ALA A 1 313 ? -6.356 -10.682 -12.375 1.00 94.19 313 ALA A CA 1
ATOM 2423 C C . ALA A 1 313 ? -6.294 -9.152 -12.555 1.00 94.19 313 ALA A C 1
ATOM 2425 O O . ALA A 1 313 ? -7.103 -8.430 -11.970 1.00 94.19 313 ALA A O 1
ATOM 2426 N N . ALA A 1 314 ? -5.361 -8.638 -13.367 1.00 96.50 314 ALA A N 1
ATOM 2427 C CA . ALA A 1 314 ? -5.266 -7.210 -13.643 1.00 96.50 314 ALA A CA 1
ATOM 2428 C C . ALA A 1 314 ? -6.457 -6.718 -14.480 1.00 96.50 314 ALA A C 1
ATOM 2430 O O . ALA A 1 314 ? -6.883 -7.357 -15.446 1.00 96.50 314 ALA A O 1
ATOM 2431 N N . LYS A 1 315 ? -6.957 -5.523 -14.162 1.00 95.44 315 LYS A N 1
ATOM 2432 C CA . LYS A 1 315 ? -8.024 -4.868 -14.925 1.00 95.44 315 LYS A CA 1
ATOM 2433 C C . LYS A 1 315 ? -7.415 -4.113 -16.124 1.00 95.44 315 LYS A C 1
ATOM 2435 O O . LYS A 1 315 ? -6.312 -3.568 -16.009 1.00 95.44 315 LYS A O 1
ATOM 2440 N N . PRO A 1 316 ? -8.097 -4.059 -17.288 1.00 94.25 316 PRO A N 1
ATOM 2441 C CA . PRO A 1 316 ? -7.652 -3.242 -18.413 1.00 94.25 316 PRO A CA 1
ATOM 2442 C C . PRO A 1 316 ? -7.476 -1.782 -17.995 1.00 94.25 316 PRO A C 1
ATOM 2444 O O . PRO A 1 316 ? -8.385 -1.191 -17.419 1.00 94.25 316 PRO A O 1
ATOM 2447 N N . PHE A 1 317 ? -6.324 -1.201 -18.321 1.00 93.62 317 PHE A N 1
ATOM 2448 C CA . PHE A 1 317 ? -5.982 0.165 -17.947 1.00 93.62 317 PHE A CA 1
ATOM 2449 C C . PHE A 1 317 ? -5.590 0.976 -19.180 1.00 93.62 317 PHE A C 1
ATOM 2451 O O . PHE A 1 317 ? -4.765 0.549 -19.985 1.00 93.62 317 PHE A O 1
ATOM 2458 N N . ASN A 1 318 ? -6.201 2.148 -19.326 1.00 89.81 318 ASN A N 1
ATOM 2459 C CA . ASN A 1 318 ? -5.965 3.093 -20.417 1.00 89.81 318 ASN A CA 1
ATOM 2460 C C . ASN A 1 318 ? -5.707 4.521 -19.905 1.00 89.81 318 ASN A C 1
ATOM 2462 O O . ASN A 1 318 ? -5.729 5.460 -20.696 1.00 89.81 318 ASN A O 1
ATOM 2466 N N . GLY A 1 319 ? -5.458 4.682 -18.601 1.00 87.75 319 GLY A N 1
ATOM 2467 C CA . GLY A 1 319 ? -5.196 5.966 -17.947 1.00 87.75 319 GLY A CA 1
ATOM 2468 C C . GLY A 1 319 ? -3.783 6.509 -18.166 1.00 87.75 319 GLY A C 1
ATOM 2469 O O . GLY A 1 319 ? -3.338 7.367 -17.411 1.00 87.75 319 GLY A O 1
ATOM 2470 N N . VAL A 1 320 ? -3.062 6.023 -19.183 1.00 89.31 320 VAL A N 1
ATOM 2471 C CA . VAL A 1 320 ? -1.766 6.596 -19.556 1.00 89.31 320 VAL A CA 1
ATOM 2472 C C . VAL A 1 320 ? -2.003 7.944 -20.226 1.00 89.31 320 VAL A C 1
ATOM 2474 O O . VAL A 1 320 ? -2.693 8.033 -21.246 1.00 89.31 320 VAL A O 1
ATOM 2477 N N . ASN A 1 321 ? -1.435 9.007 -19.667 1.00 82.75 321 ASN A N 1
ATOM 2478 C CA . ASN A 1 321 ? -1.613 10.344 -20.215 1.00 82.75 321 ASN A CA 1
ATOM 2479 C C . ASN A 1 321 ? -0.953 10.461 -21.601 1.00 82.75 321 ASN A C 1
ATOM 2481 O O . ASN A 1 321 ? 0.232 10.198 -21.783 1.00 82.75 321 ASN A O 1
ATOM 2485 N N . ALA A 1 322 ? -1.719 10.908 -22.599 1.00 63.91 322 ALA A N 1
ATOM 2486 C CA . ALA A 1 322 ? -1.242 11.054 -23.976 1.00 63.91 322 ALA A CA 1
ATOM 2487 C C . ALA A 1 322 ? -0.111 12.093 -24.141 1.00 63.91 322 ALA A C 1
ATOM 2489 O O . ALA A 1 322 ? 0.531 12.136 -25.188 1.00 63.91 322 ALA A O 1
ATOM 2490 N N . SER A 1 323 ? 0.117 12.936 -23.128 1.00 65.75 323 SER A N 1
ATOM 2491 C CA . SER A 1 323 ? 1.198 13.930 -23.089 1.00 65.75 323 SER A CA 1
ATOM 2492 C C . SER A 1 323 ? 2.461 13.429 -22.380 1.00 65.75 323 SER A C 1
ATOM 2494 O O . SER A 1 323 ? 3.374 14.226 -22.170 1.00 65.75 323 SER A O 1
ATOM 2496 N N . VAL A 1 324 ? 2.530 12.147 -21.996 1.00 68.50 324 VAL A N 1
ATOM 2497 C CA . VAL A 1 324 ? 3.735 11.544 -21.407 1.00 68.50 324 VAL A CA 1
ATOM 2498 C C . VAL A 1 324 ? 4.916 11.761 -22.355 1.00 68.50 324 VAL A C 1
ATOM 2500 O O . VAL A 1 324 ? 4.926 11.295 -23.492 1.00 68.50 324 VAL A O 1
ATOM 2503 N N . THR A 1 325 ? 5.932 12.478 -21.883 1.00 67.94 325 THR A N 1
ATOM 2504 C CA . THR A 1 325 ? 7.113 12.854 -22.676 1.00 67.94 325 THR A CA 1
ATOM 2505 C C . THR A 1 325 ? 8.181 11.760 -22.730 1.00 67.94 325 THR A C 1
ATOM 2507 O O . THR A 1 325 ? 9.269 12.001 -23.246 1.00 67.94 325 THR A O 1
ATOM 2510 N N . CYS A 1 326 ? 7.892 10.559 -22.214 1.00 80.69 326 CYS A N 1
ATOM 2511 C CA . CYS A 1 326 ? 8.874 9.491 -21.984 1.00 80.69 326 CYS A CA 1
ATOM 2512 C C . CYS A 1 326 ? 10.118 9.984 -21.226 1.00 80.69 326 CYS A C 1
ATOM 2514 O O . CYS A 1 326 ? 11.214 9.443 -21.361 1.00 80.69 326 CYS A O 1
ATOM 2516 N N . SER A 1 327 ? 9.930 11.026 -20.425 1.00 77.62 327 SER A N 1
ATOM 2517 C CA . SER A 1 327 ? 10.884 11.493 -19.441 1.00 77.62 327 SER A CA 1
ATOM 2518 C C . SER A 1 327 ? 10.371 11.057 -18.083 1.00 77.62 327 SER A C 1
ATOM 2520 O O . SER A 1 327 ? 9.166 11.105 -17.830 1.00 77.62 327 SER A O 1
ATOM 2522 N N . LEU A 1 328 ? 11.283 10.633 -17.212 1.00 76.50 328 LEU A N 1
ATOM 2523 C CA . LEU A 1 328 ? 10.933 10.462 -15.809 1.00 76.50 328 LEU A CA 1
ATOM 2524 C C . LEU A 1 328 ? 10.502 11.820 -15.245 1.00 76.50 328 LEU A C 1
ATOM 2526 O O . LEU A 1 328 ? 11.033 12.839 -15.703 1.00 76.50 328 LEU A O 1
ATOM 2530 N N . PRO A 1 329 ? 9.565 11.852 -14.282 1.00 68.50 329 PRO A N 1
ATOM 2531 C CA . PRO A 1 329 ? 9.176 13.100 -13.646 1.00 68.50 329 PRO A CA 1
ATOM 2532 C C . PRO A 1 329 ? 10.437 13.754 -13.072 1.00 68.50 329 PRO A C 1
ATOM 2534 O O . PRO A 1 329 ? 11.093 13.188 -12.195 1.00 68.50 329 PRO A O 1
ATOM 2537 N N . GLU A 1 330 ? 10.844 14.903 -13.610 1.00 62.69 330 GLU A N 1
ATOM 2538 C CA . GLU A 1 330 ? 11.944 15.664 -13.021 1.00 62.69 330 GLU A CA 1
ATOM 2539 C C . GLU A 1 330 ? 11.477 16.205 -11.667 1.00 62.69 330 GLU A C 1
ATOM 2541 O O . GLU A 1 330 ? 10.290 16.457 -11.474 1.00 62.69 330 GLU A O 1
ATOM 2546 N N . SER A 1 331 ? 12.392 16.391 -10.710 1.00 54.88 331 SER A N 1
ATOM 2547 C CA . SER A 1 331 ? 12.047 17.077 -9.466 1.00 54.88 331 SER A CA 1
ATOM 2548 C C . SER A 1 331 ? 11.763 18.549 -9.778 1.00 54.88 331 SER A C 1
ATOM 2550 O O . SER A 1 331 ? 12.643 19.407 -9.654 1.00 54.88 331 SER A O 1
ATOM 2552 N N . THR A 1 332 ? 10.555 18.870 -10.217 1.00 46.66 332 THR A N 1
ATOM 2553 C CA . THR A 1 332 ? 10.108 20.249 -10.274 1.00 46.66 332 THR A CA 1
ATOM 2554 C C . THR A 1 332 ? 9.929 20.700 -8.833 1.00 46.66 332 THR A C 1
ATOM 2556 O O . THR A 1 332 ? 8.962 20.367 -8.162 1.00 46.66 332 THR A O 1
ATOM 2559 N N . GLN A 1 333 ? 10.888 21.484 -8.332 1.00 43.59 333 GLN A N 1
ATOM 2560 C CA . GLN A 1 333 ? 10.620 22.370 -7.194 1.00 43.59 333 GLN A CA 1
ATOM 2561 C C . GLN A 1 333 ? 9.534 23.406 -7.525 1.00 43.59 333 GLN A C 1
ATOM 2563 O O . GLN A 1 333 ? 9.104 24.136 -6.639 1.00 43.59 333 GLN A O 1
ATOM 2568 N N . GLU A 1 334 ? 9.060 23.463 -8.775 1.00 40.62 334 GLU A N 1
ATOM 2569 C CA . GLU A 1 334 ? 7.725 23.968 -9.062 1.00 40.62 334 GLU A CA 1
ATOM 2570 C C . GLU A 1 334 ? 6.710 22.971 -8.513 1.00 40.62 334 GLU A C 1
ATOM 2572 O O . GLU A 1 334 ? 6.164 22.127 -9.219 1.00 40.62 334 GLU A O 1
ATOM 2577 N N . GLU A 1 335 ? 6.497 23.093 -7.205 1.00 41.94 335 GLU A N 1
ATOM 2578 C CA . GLU A 1 335 ? 5.209 22.916 -6.573 1.00 41.94 335 GLU A CA 1
ATOM 2579 C C . GLU A 1 335 ? 4.106 23.123 -7.622 1.00 41.94 335 GLU A C 1
ATOM 2581 O O . GLU A 1 335 ? 3.825 24.253 -8.036 1.00 41.94 335 GLU A O 1
ATOM 2586 N N . ARG A 1 336 ? 3.429 22.052 -8.048 1.00 42.53 336 ARG A N 1
ATOM 2587 C CA . ARG A 1 336 ? 2.000 22.180 -8.333 1.00 42.53 336 ARG A CA 1
ATOM 2588 C C . ARG A 1 336 ? 1.453 22.834 -7.068 1.00 42.53 336 ARG A C 1
ATOM 2590 O O . ARG A 1 336 ? 1.412 22.140 -6.056 1.00 42.53 336 ARG A O 1
ATOM 2597 N N . GLY A 1 337 ? 1.255 24.161 -7.142 1.00 41.34 337 GLY A N 1
ATOM 2598 C CA . GLY A 1 337 ? 1.469 25.090 -6.023 1.00 41.34 337 GLY A CA 1
ATOM 2599 C C . GLY A 1 337 ? 1.087 24.452 -4.714 1.00 41.34 337 GLY A C 1
ATOM 2600 O O . GLY A 1 337 ? -0.045 23.977 -4.657 1.00 41.34 337 GLY A O 1
ATOM 2601 N N . GLU A 1 338 ? 2.027 24.380 -3.758 1.00 48.28 338 GLU A N 1
ATOM 2602 C CA . GLU A 1 338 ? 1.822 23.797 -2.435 1.00 48.28 338 GLU A CA 1
ATOM 2603 C C . GLU A 1 338 ? 0.452 24.286 -1.993 1.00 48.28 338 GLU A C 1
ATOM 2605 O O . GLU A 1 338 ? 0.268 25.489 -1.778 1.00 48.28 338 GLU A O 1
ATOM 2610 N N . MET A 1 339 ? -0.556 23.412 -2.111 1.00 45.72 339 MET A N 1
ATOM 2611 C CA . MET A 1 339 ? -1.930 23.890 -2.113 1.00 45.72 339 MET A CA 1
ATOM 2612 C C . MET A 1 339 ? -2.100 24.483 -0.729 1.00 45.72 339 MET A C 1
ATOM 2614 O O . MET A 1 339 ? -1.8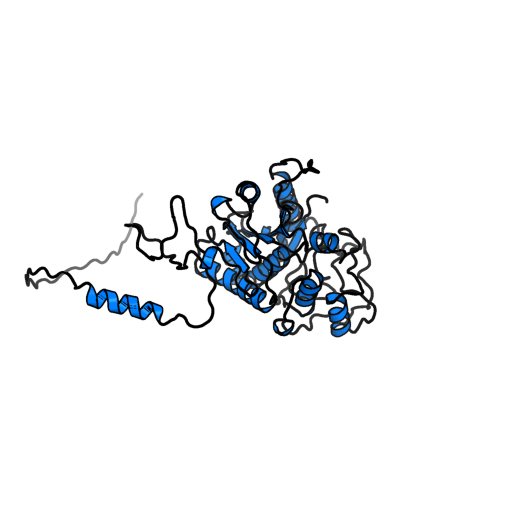39 23.788 0.252 1.00 45.72 339 MET A O 1
ATOM 2618 N N . SER A 1 340 ? -2.331 25.799 -0.684 1.00 50.81 340 SER A N 1
ATOM 2619 C CA . SER A 1 340 ? -2.118 26.623 0.503 1.00 50.81 340 SER A CA 1
ATOM 2620 C C . SER A 1 340 ? -2.635 25.907 1.746 1.00 50.81 340 SER A C 1
ATOM 2622 O O . SER A 1 340 ? -3.844 25.740 1.833 1.00 50.81 340 SER A O 1
ATOM 2624 N N . SER A 1 341 ? -1.740 25.464 2.639 1.00 57.91 341 SER A N 1
ATOM 2625 C CA . SER A 1 341 ? -2.062 24.750 3.888 1.00 57.91 341 SER A CA 1
ATOM 2626 C C . SER A 1 341 ? -3.372 23.947 3.824 1.00 57.91 341 SER A C 1
ATOM 2628 O O . SER A 1 341 ? -4.370 24.354 4.419 1.00 57.91 341 SER A O 1
ATOM 2630 N N . ASP A 1 342 ? -3.388 22.865 3.049 1.00 73.56 342 ASP A N 1
ATOM 2631 C CA . ASP A 1 342 ? -4.505 21.922 3.060 1.00 73.56 342 ASP A CA 1
ATOM 2632 C C . ASP A 1 342 ? -4.651 21.339 4.469 1.00 73.56 342 ASP A C 1
ATOM 2634 O O . ASP A 1 342 ? -3.762 20.640 4.974 1.00 73.56 342 ASP A O 1
ATOM 2638 N N . SER A 1 343 ? -5.769 21.667 5.116 1.00 81.25 343 SER A N 1
ATOM 2639 C CA . SER A 1 343 ? -5.990 21.323 6.516 1.00 81.25 343 SER A CA 1
ATOM 2640 C C . SER A 1 343 ? -6.009 19.809 6.746 1.00 81.25 343 SER A C 1
ATOM 2642 O O . SER A 1 343 ? -5.484 19.343 7.763 1.00 81.25 343 SER A O 1
ATOM 2644 N N . GLY A 1 344 ? -6.516 19.041 5.776 1.00 86.62 344 GLY A N 1
ATOM 2645 C CA . GLY A 1 344 ? -6.514 17.582 5.806 1.00 86.62 344 GLY A CA 1
ATOM 2646 C C . GLY A 1 344 ? -5.107 17.011 5.662 1.00 86.62 344 GLY A C 1
ATOM 2647 O O . GLY A 1 344 ? -4.718 16.128 6.428 1.00 86.62 344 GLY A O 1
ATOM 2648 N N . ARG A 1 345 ? -4.295 17.562 4.752 1.00 86.69 345 ARG A N 1
ATOM 2649 C CA . ARG A 1 345 ? -2.898 17.134 4.552 1.00 86.69 345 ARG A CA 1
ATOM 2650 C C . ARG A 1 345 ? -2.041 17.388 5.785 1.00 86.69 345 ARG A C 1
ATOM 2652 O O . ARG A 1 345 ? -1.300 16.503 6.217 1.00 86.69 345 ARG A O 1
ATOM 2659 N N . ASP A 1 346 ? -2.111 18.596 6.332 1.00 87.44 346 ASP A N 1
ATOM 2660 C CA . ASP A 1 346 ? -1.309 18.988 7.490 1.00 87.44 346 ASP A CA 1
ATOM 2661 C C . ASP A 1 346 ? -1.705 18.165 8.720 1.00 87.44 346 ASP A C 1
ATOM 2663 O O . ASP A 1 346 ? -0.834 17.708 9.472 1.00 87.44 346 ASP A O 1
ATOM 2667 N N . TYR A 1 347 ? -3.005 17.894 8.879 1.00 90.12 347 TYR A N 1
ATOM 2668 C CA . TYR A 1 347 ? -3.488 16.983 9.904 1.00 90.12 347 TYR A CA 1
ATOM 2669 C C . TYR A 1 347 ? -2.988 15.557 9.670 1.00 90.12 347 TYR A C 1
ATOM 2671 O O . TYR A 1 347 ? -2.449 14.967 10.599 1.00 90.12 347 TYR A O 1
ATOM 2679 N N . ALA A 1 348 ? -3.093 15.009 8.457 1.00 90.62 348 ALA A N 1
ATOM 2680 C CA . ALA A 1 348 ? -2.646 13.653 8.134 1.00 90.62 348 ALA A CA 1
ATOM 2681 C C . ALA A 1 348 ? -1.152 13.456 8.428 1.00 90.62 348 ALA A C 1
ATOM 2683 O O . ALA A 1 348 ? -0.766 12.493 9.096 1.00 90.62 348 ALA A O 1
ATOM 2684 N N . ILE A 1 349 ? -0.309 14.412 8.023 1.00 88.94 349 ILE A N 1
ATOM 2685 C CA . ILE A 1 349 ? 1.124 14.410 8.346 1.00 88.94 349 ILE A CA 1
ATOM 2686 C C . ILE A 1 349 ? 1.323 14.457 9.862 1.00 88.94 349 ILE A C 1
ATOM 2688 O O . ILE A 1 349 ? 2.059 13.642 10.417 1.00 88.94 349 ILE A O 1
ATOM 2692 N N . GLN A 1 350 ? 0.668 15.385 10.562 1.00 88.88 350 GLN A N 1
ATOM 2693 C CA . GLN A 1 350 ? 0.821 15.513 12.009 1.00 88.88 350 GLN A CA 1
ATOM 2694 C C . GLN A 1 350 ? 0.327 14.266 12.753 1.00 88.88 350 GLN A C 1
ATOM 2696 O O . GLN A 1 350 ? 0.973 13.812 13.700 1.00 88.88 350 GLN A O 1
ATOM 2701 N N . TYR A 1 351 ? -0.817 13.723 12.351 1.00 89.94 351 TYR A N 1
ATOM 2702 C CA . TYR A 1 351 ? -1.423 12.528 12.909 1.00 89.94 351 TYR A CA 1
ATOM 2703 C C . TYR A 1 351 ? -0.495 11.340 12.727 1.00 89.94 351 TYR A C 1
ATOM 2705 O O . TYR A 1 351 ? -0.181 10.673 13.708 1.00 89.94 351 TYR A O 1
ATOM 2713 N N . GLY A 1 352 ? 0.018 11.130 11.520 1.00 89.06 352 GLY A N 1
ATOM 2714 C CA . GLY A 1 352 ? 0.935 10.044 11.241 1.00 89.06 352 GLY A CA 1
ATOM 2715 C C . GLY A 1 352 ? 2.283 10.196 11.936 1.00 89.06 352 GLY A C 1
ATOM 2716 O O . GLY A 1 352 ? 2.750 9.246 12.551 1.00 89.06 352 GLY A O 1
ATOM 2717 N N . MET A 1 353 ? 2.872 11.394 11.975 1.00 86.50 353 MET A N 1
ATOM 2718 C CA . MET A 1 353 ? 4.097 11.635 12.752 1.00 86.50 353 MET A CA 1
ATOM 2719 C C . MET A 1 353 ? 3.859 11.420 14.248 1.00 86.50 353 MET A C 1
ATOM 2721 O O . MET A 1 353 ? 4.702 10.857 14.939 1.00 86.50 353 MET A O 1
ATOM 2725 N N . ASN A 1 354 ? 2.703 11.822 14.779 1.00 87.38 354 ASN A N 1
ATOM 2726 C CA . ASN A 1 354 ? 2.323 11.512 16.154 1.00 87.38 354 ASN A CA 1
ATOM 2727 C C . ASN A 1 354 ? 2.098 10.017 16.354 1.00 87.38 354 ASN A C 1
ATOM 2729 O O . ASN A 1 354 ? 2.469 9.497 17.403 1.00 87.38 354 ASN A O 1
ATOM 2733 N N . TRP A 1 355 ? 1.487 9.338 15.384 1.00 85.44 355 TRP A N 1
ATOM 2734 C CA . TRP A 1 355 ? 1.292 7.901 15.411 1.00 85.44 355 TRP A CA 1
ATOM 2735 C C . TRP A 1 355 ? 2.650 7.229 15.500 1.00 85.44 355 TRP A C 1
ATOM 2737 O O . TRP A 1 355 ? 2.852 6.517 16.467 1.00 85.44 355 TRP A O 1
ATOM 2747 N N . LEU A 1 356 ? 3.600 7.563 14.626 1.00 82.75 356 LEU A N 1
ATOM 2748 C CA . LEU A 1 356 ? 4.980 7.072 14.635 1.00 82.75 356 LEU A CA 1
ATOM 2749 C C . LEU A 1 356 ? 5.724 7.398 15.944 1.00 82.75 356 LEU A C 1
ATOM 2751 O O . LEU A 1 356 ? 6.357 6.533 16.540 1.00 82.75 356 LEU A O 1
ATOM 2755 N N . ASN A 1 357 ? 5.602 8.626 16.457 1.00 78.62 357 ASN A N 1
ATOM 2756 C CA . ASN A 1 357 ? 6.332 9.085 17.648 1.00 78.62 357 ASN A CA 1
ATOM 2757 C C . ASN A 1 357 ? 5.757 8.588 18.985 1.00 78.62 357 ASN A C 1
ATOM 2759 O O . ASN A 1 357 ? 6.477 8.522 19.981 1.00 78.62 357 ASN A O 1
ATOM 2763 N N . ARG A 1 358 ? 4.453 8.294 19.059 1.00 73.69 358 ARG A N 1
ATOM 2764 C CA . ARG A 1 358 ? 3.794 7.801 20.286 1.00 73.69 358 ARG A CA 1
ATOM 2765 C C . ARG A 1 358 ? 4.029 6.315 20.523 1.00 73.69 358 ARG A C 1
ATOM 2767 O O . ARG A 1 358 ? 3.599 5.799 21.557 1.00 73.69 358 ARG A O 1
ATOM 2774 N N . GLN A 1 359 ? 4.688 5.631 19.596 1.00 65.75 359 GLN A N 1
ATOM 2775 C CA . GLN A 1 359 ? 4.981 4.219 19.755 1.00 65.75 359 GLN A CA 1
ATOM 2776 C C . GLN A 1 359 ? 6.112 4.042 20.767 1.00 65.75 359 GLN A C 1
ATOM 2778 O O . GLN A 1 359 ? 7.050 4.844 20.796 1.00 65.75 359 GLN A O 1
ATOM 2783 N N . PRO A 1 360 ? 6.020 3.038 21.658 1.00 53.53 360 PRO A N 1
ATOM 2784 C CA . PRO A 1 360 ? 7.067 2.791 22.630 1.00 53.53 360 PRO A CA 1
ATOM 2785 C C . PRO A 1 360 ? 8.388 2.591 21.889 1.00 53.53 360 PRO A C 1
ATOM 2787 O O . PRO A 1 360 ? 8.562 1.617 21.160 1.00 53.53 360 PRO A O 1
ATOM 2790 N N . VAL A 1 361 ? 9.327 3.515 22.111 1.00 46.56 361 VAL A N 1
ATOM 2791 C CA . VAL A 1 361 ? 10.726 3.377 21.709 1.00 46.56 361 VAL A CA 1
ATOM 2792 C C . VAL A 1 361 ? 11.344 2.292 22.593 1.00 46.56 361 VAL A C 1
ATOM 2794 O O . VAL A 1 361 ? 12.173 2.560 23.462 1.00 46.56 361 VAL A O 1
ATOM 2797 N N . GLU A 1 362 ? 10.953 1.034 22.400 1.00 44.06 362 GLU A N 1
ATOM 2798 C CA . GLU A 1 362 ? 11.850 -0.070 22.712 1.00 44.06 362 GLU A CA 1
ATOM 2799 C C . GLU A 1 362 ? 12.940 -0.044 21.652 1.00 44.06 362 GLU A C 1
ATOM 2801 O O . GLU A 1 362 ? 12.887 -0.740 20.647 1.00 44.06 362 GLU A O 1
ATOM 2806 N N . ALA A 1 363 ? 13.884 0.870 21.879 1.00 36.94 363 ALA A N 1
ATOM 2807 C CA . ALA A 1 363 ? 15.225 0.889 21.345 1.00 36.94 363 ALA A CA 1
ATOM 2808 C C . ALA A 1 363 ? 15.411 0.032 20.079 1.00 36.94 363 ALA A C 1
ATOM 2810 O O . ALA A 1 363 ? 15.850 -1.116 20.141 1.00 36.94 363 ALA A O 1
ATOM 2811 N N . ALA A 1 364 ? 15.303 0.689 18.925 1.00 36.91 364 ALA A N 1
ATOM 2812 C CA . ALA A 1 364 ? 16.059 0.324 17.729 1.00 36.91 364 ALA A CA 1
ATOM 2813 C C . ALA A 1 364 ? 17.594 0.295 17.969 1.00 36.91 364 ALA A C 1
ATOM 2815 O O . ALA A 1 364 ? 18.367 0.057 17.048 1.00 36.91 364 ALA A O 1
ATOM 2816 N N . ASN A 1 365 ? 18.066 0.469 19.212 1.00 35.88 365 ASN A N 1
ATOM 2817 C CA . ASN A 1 365 ? 19.356 -0.030 19.661 1.00 35.88 365 ASN A CA 1
ATOM 2818 C C . ASN A 1 365 ? 19.236 -1.494 20.072 1.00 35.88 365 ASN A C 1
ATOM 2820 O O . ASN A 1 365 ? 19.243 -1.825 21.253 1.00 35.88 365 ASN A O 1
ATOM 2824 N N . ASN A 1 366 ? 19.199 -2.365 19.071 1.00 35.22 366 ASN A N 1
ATOM 2825 C CA . ASN A 1 366 ? 19.821 -3.669 19.186 1.00 35.22 366 ASN A CA 1
ATOM 2826 C C . ASN A 1 366 ? 20.179 -4.184 17.789 1.00 35.22 366 ASN A C 1
ATOM 2828 O O . ASN A 1 366 ? 19.361 -4.765 17.079 1.00 35.22 366 ASN A O 1
ATOM 2832 N N . ASN A 1 367 ? 21.478 -4.142 17.496 1.00 36.84 367 ASN A N 1
ATOM 2833 C CA . ASN A 1 367 ? 22.195 -5.223 16.810 1.00 36.84 367 ASN A CA 1
ATOM 2834 C C . ASN A 1 367 ? 22.022 -6.580 17.553 1.00 36.84 367 ASN A C 1
ATOM 2836 O O . ASN A 1 367 ? 22.978 -7.310 17.798 1.00 36.84 367 ASN A O 1
ATOM 2840 N N . GLY A 1 368 ? 20.811 -6.932 17.983 1.00 34.19 368 GLY A N 1
ATOM 2841 C CA . GLY A 1 368 ? 20.581 -7.859 19.081 1.00 34.19 368 GLY A CA 1
ATOM 2842 C C . GLY A 1 368 ? 19.199 -8.485 19.020 1.00 34.19 368 GLY A C 1
ATOM 2843 O O . GLY A 1 368 ? 18.301 -8.107 19.757 1.00 34.19 368 GLY A O 1
ATOM 2844 N N . ARG A 1 369 ? 19.074 -9.486 18.145 1.00 40.12 369 ARG A N 1
ATOM 2845 C CA . ARG A 1 369 ? 18.368 -10.748 18.415 1.00 40.12 369 ARG A CA 1
ATOM 2846 C C . ARG A 1 369 ? 17.134 -10.641 19.332 1.00 40.12 369 ARG A C 1
ATOM 2848 O O . ARG A 1 369 ? 17.181 -11.058 20.486 1.00 40.12 369 ARG A O 1
ATOM 2855 N N . VAL A 1 370 ? 15.976 -10.327 18.755 1.00 42.06 370 VAL A N 1
ATOM 2856 C CA . VAL A 1 370 ? 14.843 -11.228 19.010 1.00 42.06 370 VAL A CA 1
ATOM 2857 C C . VAL A 1 370 ? 15.143 -12.454 18.154 1.00 42.06 370 VAL A C 1
ATOM 2859 O O . VAL A 1 370 ? 15.161 -12.365 16.930 1.00 42.06 370 VAL A O 1
ATOM 2862 N N . GLY A 1 371 ? 15.563 -13.540 18.805 1.00 43.06 371 GLY A N 1
ATOM 2863 C CA . GLY A 1 371 ? 16.146 -14.739 18.196 1.00 43.06 371 GLY A CA 1
ATOM 2864 C C . GLY A 1 371 ? 15.166 -15.571 17.370 1.00 43.06 371 GLY A C 1
ATOM 2865 O O . GLY A 1 371 ? 14.925 -16.727 17.695 1.00 43.06 371 GLY A O 1
ATOM 2866 N N . SER A 1 372 ? 14.621 -14.993 16.305 1.00 54.56 372 SER A N 1
ATOM 2867 C CA . SER A 1 372 ? 13.934 -15.713 15.241 1.00 54.56 372 SER A CA 1
ATOM 2868 C C . SER A 1 372 ? 14.597 -15.371 13.915 1.00 54.56 372 SER A C 1
ATOM 2870 O O . SER A 1 372 ? 14.785 -14.200 13.585 1.00 54.56 372 SER A O 1
ATOM 2872 N N . THR A 1 373 ? 14.974 -16.399 13.164 1.00 66.19 373 THR A N 1
ATOM 2873 C CA . THR A 1 373 ? 15.629 -16.269 11.860 1.00 66.19 373 THR A CA 1
ATOM 2874 C C . THR A 1 373 ? 14.681 -15.786 10.764 1.00 66.19 373 THR A C 1
ATOM 2876 O O . THR A 1 373 ? 15.161 -15.282 9.762 1.00 66.19 373 THR A O 1
ATOM 2879 N N . ASN A 1 374 ? 13.359 -15.858 10.961 1.00 86.31 374 ASN A N 1
ATOM 2880 C CA . ASN A 1 374 ? 12.424 -15.828 9.830 1.00 86.31 374 ASN A CA 1
ATOM 2881 C C . ASN A 1 374 ? 11.634 -14.509 9.684 1.00 86.31 374 ASN A C 1
ATOM 2883 O O . ASN A 1 374 ? 11.080 -14.264 8.617 1.00 86.31 374 ASN A O 1
ATOM 2887 N N . TYR A 1 375 ? 11.582 -13.632 10.702 1.00 88.94 375 TYR A N 1
ATOM 2888 C CA . TYR A 1 375 ? 10.828 -12.360 10.641 1.00 88.94 375 TYR A CA 1
ATOM 2889 C C . TYR A 1 375 ? 11.588 -11.163 11.235 1.00 88.94 375 TYR A C 1
ATOM 2891 O O . TYR A 1 375 ? 12.430 -11.317 12.126 1.00 88.94 375 TYR A O 1
ATOM 2899 N N . ALA A 1 376 ? 11.270 -9.956 10.763 1.00 87.94 376 ALA A N 1
ATOM 2900 C CA . ALA A 1 376 ? 11.748 -8.681 11.287 1.00 87.94 376 ALA A CA 1
ATOM 2901 C C . ALA A 1 376 ? 10.568 -7.734 11.536 1.00 87.94 376 ALA A C 1
ATOM 2903 O O . ALA A 1 376 ? 9.674 -7.618 10.704 1.00 87.94 376 ALA A O 1
ATOM 2904 N N . TYR A 1 377 ? 10.579 -7.069 12.690 1.00 86.50 377 TYR A N 1
ATOM 2905 C CA . TYR A 1 377 ? 9.665 -5.970 12.974 1.00 86.50 377 TYR A CA 1
ATOM 2906 C C . TYR A 1 377 ? 10.208 -4.709 12.310 1.00 86.50 377 TYR A C 1
ATOM 2908 O O . TYR A 1 377 ? 11.354 -4.332 12.562 1.00 86.50 377 TYR A O 1
ATOM 2916 N N . ILE A 1 378 ? 9.394 -4.093 11.464 1.00 83.19 378 ILE A N 1
ATOM 2917 C CA . ILE A 1 378 ? 9.659 -2.787 10.859 1.00 83.19 378 ILE A CA 1
ATOM 2918 C C . ILE A 1 378 ? 8.708 -1.724 11.406 1.00 83.19 378 ILE A C 1
ATOM 2920 O O . ILE A 1 378 ? 8.819 -0.575 11.002 1.00 83.19 378 ILE A O 1
ATOM 2924 N N . GLY A 1 379 ? 7.779 -2.102 12.298 1.00 65.88 379 GLY A N 1
ATOM 2925 C CA . GLY A 1 379 ? 6.676 -1.264 12.748 1.00 65.88 379 GLY A CA 1
ATOM 2926 C C . GLY A 1 379 ? 7.138 0.111 13.196 1.00 65.88 379 GLY A C 1
ATOM 2927 O O . GLY A 1 379 ? 7.733 0.237 14.253 1.00 65.88 379 GLY A O 1
ATOM 2928 N N . ASP A 1 380 ? 6.822 1.111 12.372 1.00 62.50 380 ASP A N 1
ATOM 2929 C CA . ASP A 1 380 ? 7.099 2.565 12.423 1.00 62.50 380 ASP A CA 1
ATOM 2930 C C . ASP A 1 380 ? 7.714 3.015 11.108 1.00 62.50 380 ASP A C 1
ATOM 2932 O O . ASP A 1 380 ? 7.648 4.177 10.732 1.00 62.50 380 ASP A O 1
ATOM 2936 N N . GLN A 1 381 ? 8.322 2.105 10.363 1.00 67.81 381 GLN A N 1
ATOM 2937 C CA . GLN A 1 381 ? 8.986 2.509 9.146 1.00 67.81 381 GLN A CA 1
ATOM 2938 C C . GLN A 1 381 ? 8.012 2.987 8.088 1.00 67.81 381 GLN A C 1
ATOM 2940 O O . GLN A 1 381 ? 8.486 3.725 7.248 1.00 67.81 381 GLN A O 1
ATOM 2945 N N . MET A 1 382 ? 6.724 2.620 8.126 1.00 73.75 382 MET A N 1
ATOM 2946 C CA . MET A 1 382 ? 5.749 2.996 7.101 1.00 73.75 382 MET A CA 1
ATOM 2947 C C . MET A 1 382 ? 4.330 3.097 7.656 1.00 73.75 382 MET A C 1
ATOM 2949 O O . MET A 1 382 ? 3.841 2.140 8.260 1.00 73.75 382 MET A O 1
ATOM 2953 N N . ILE A 1 383 ? 3.644 4.200 7.371 1.00 87.25 383 ILE A N 1
ATOM 2954 C CA . ILE A 1 383 ? 2.185 4.262 7.430 1.00 87.25 383 ILE A CA 1
ATOM 2955 C C . ILE A 1 383 ? 1.649 5.122 6.289 1.00 87.25 383 ILE A C 1
ATOM 2957 O O . ILE A 1 383 ? 1.995 6.291 6.182 1.00 87.25 383 ILE A O 1
ATOM 2961 N N . SER A 1 384 ? 0.851 4.513 5.422 1.00 91.19 384 SER A N 1
ATOM 2962 C CA . SER A 1 384 ? -0.052 5.170 4.484 1.00 91.19 384 SER A CA 1
ATOM 2963 C C . SER A 1 384 ? -1.149 5.885 5.258 1.00 91.19 384 SER A C 1
ATOM 2965 O O . SER A 1 384 ? -1.614 5.326 6.244 1.00 91.19 384 SER A O 1
ATOM 2967 N N . ILE A 1 385 ? -1.546 7.089 4.854 1.00 92.62 385 ILE A N 1
ATOM 2968 C CA . ILE A 1 385 ? -2.660 7.849 5.433 1.00 92.62 385 ILE A CA 1
ATOM 2969 C C . ILE A 1 385 ? -3.463 8.493 4.315 1.00 92.62 385 ILE A C 1
ATOM 2971 O O . ILE A 1 385 ? -2.995 9.417 3.652 1.00 92.62 385 ILE A O 1
ATOM 2975 N N . VAL A 1 386 ? -4.676 8.012 4.106 1.00 92.81 386 VAL A N 1
ATOM 2976 C CA . VAL A 1 386 ? -5.641 8.575 3.168 1.00 92.81 386 VAL A CA 1
ATOM 2977 C C . VAL A 1 386 ? -6.408 9.678 3.871 1.00 92.81 386 VAL A C 1
ATOM 2979 O O . VAL A 1 386 ? -6.850 9.506 5.005 1.00 92.81 386 VAL A O 1
ATOM 2982 N N . TYR A 1 387 ? -6.575 10.811 3.204 1.00 92.19 387 TYR A N 1
ATOM 2983 C CA . TYR A 1 387 ? -7.266 11.977 3.727 1.00 92.19 387 TYR A CA 1
ATOM 2984 C C . TYR A 1 387 ? -8.101 12.666 2.645 1.00 92.19 387 TYR A C 1
ATOM 2986 O O . TYR A 1 387 ? -7.852 12.495 1.456 1.00 92.19 387 TYR A O 1
ATOM 2994 N N . MET A 1 388 ? -9.099 13.443 3.045 1.00 90.31 388 MET A N 1
ATOM 2995 C CA . MET A 1 388 ? -9.853 14.333 2.171 1.00 90.31 388 MET A CA 1
ATOM 2996 C C . MET A 1 388 ? -9.281 15.744 2.284 1.00 90.31 388 MET A C 1
ATOM 2998 O O . MET A 1 388 ? -9.143 16.266 3.391 1.00 90.31 388 MET A O 1
ATOM 3002 N N . ASP A 1 389 ? -8.941 16.341 1.146 1.00 86.31 389 ASP A N 1
ATOM 3003 C CA . ASP A 1 389 ? -8.445 17.713 1.097 1.00 86.31 389 ASP A CA 1
ATOM 3004 C C . ASP A 1 389 ? -9.565 18.759 1.207 1.00 86.31 389 ASP A C 1
ATOM 3006 O O . ASP A 1 389 ? -10.762 18.457 1.147 1.00 86.31 389 ASP A O 1
ATOM 3010 N N . ASP A 1 390 ? -9.169 20.029 1.295 1.00 84.75 390 ASP A N 1
ATOM 3011 C CA . ASP A 1 390 ? -10.096 21.168 1.311 1.00 84.75 390 ASP A CA 1
ATOM 3012 C C . ASP A 1 390 ? -10.966 21.289 0.032 1.00 84.75 390 ASP A C 1
ATOM 3014 O O . ASP A 1 390 ? -11.965 22.016 0.027 1.00 84.75 390 ASP A O 1
ATOM 3018 N N . ALA A 1 391 ? -10.611 20.599 -1.058 1.00 84.06 391 ALA A N 1
ATOM 3019 C CA . ALA A 1 391 ? -11.382 20.532 -2.301 1.00 84.06 391 ALA A CA 1
ATOM 3020 C C . ALA A 1 391 ? -12.361 19.338 -2.349 1.00 84.06 391 ALA A C 1
ATOM 3022 O O . ALA A 1 391 ? -13.149 19.240 -3.295 1.00 84.06 391 ALA A O 1
ATOM 3023 N N . GLY A 1 392 ? -12.357 18.468 -1.336 1.00 83.12 392 GLY A N 1
ATOM 3024 C CA . GLY A 1 392 ? -13.156 17.244 -1.285 1.00 83.12 392 GLY A CA 1
ATOM 3025 C C . GLY A 1 392 ? -12.579 16.084 -2.105 1.00 83.12 392 GLY A C 1
ATOM 3026 O O . GLY A 1 392 ? -13.280 15.099 -2.331 1.00 83.12 392 GLY A O 1
ATOM 3027 N N . GLU A 1 393 ? -11.337 16.189 -2.576 1.00 84.31 393 GLU A N 1
ATOM 3028 C CA . GLU A 1 393 ? -10.613 15.105 -3.235 1.00 84.31 393 GLU A CA 1
ATOM 3029 C C . GLU A 1 393 ? -9.942 14.207 -2.196 1.00 84.31 393 GLU A C 1
ATOM 3031 O O . GLU A 1 393 ? -9.367 14.673 -1.210 1.00 84.31 393 GLU A O 1
ATOM 3036 N N . VAL A 1 394 ? -9.973 12.899 -2.444 1.00 87.25 394 VAL A N 1
ATOM 3037 C CA . VAL A 1 394 ? -9.253 11.942 -1.610 1.00 87.25 394 VAL A CA 1
ATOM 3038 C C . VAL A 1 394 ? -7.801 11.877 -2.062 1.00 87.25 394 VAL A C 1
ATOM 3040 O O . VAL A 1 394 ? -7.484 11.622 -3.226 1.00 87.25 394 VAL A O 1
ATOM 3043 N N . ARG A 1 395 ? -6.911 12.122 -1.113 1.00 87.50 395 ARG A N 1
ATOM 3044 C CA . ARG A 1 395 ? -5.464 12.162 -1.261 1.00 87.50 395 ARG A CA 1
ATOM 3045 C C . ARG A 1 395 ? -4.828 11.189 -0.281 1.00 87.50 395 ARG A C 1
ATOM 3047 O O . ARG A 1 395 ? -5.476 10.704 0.641 1.00 87.50 395 ARG A O 1
ATOM 3054 N N . HIS A 1 396 ? -3.540 10.938 -0.447 1.00 88.44 396 HIS A N 1
ATOM 3055 C CA . HIS A 1 396 ? -2.818 10.030 0.427 1.00 88.44 396 HIS A CA 1
ATOM 3056 C C . HIS A 1 396 ? -1.392 10.518 0.765 1.00 88.44 396 HIS A C 1
ATOM 3058 O O . HIS A 1 396 ? -0.725 11.173 -0.047 1.00 88.44 396 HIS A O 1
ATOM 3064 N N . VAL A 1 397 ? -0.930 10.216 1.988 1.00 86.94 397 VAL A N 1
ATOM 3065 C CA . VAL A 1 397 ? 0.433 10.432 2.493 1.00 86.94 397 V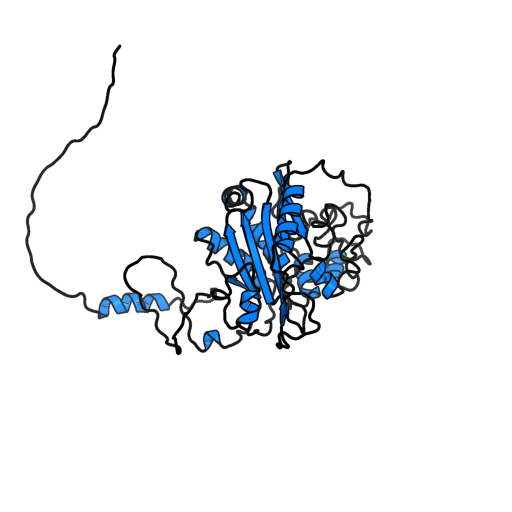AL A CA 1
ATOM 3066 C C . VAL A 1 397 ? 1.003 9.211 3.253 1.00 86.94 397 VAL A C 1
ATOM 3068 O O . VAL A 1 397 ? 0.596 8.909 4.364 1.00 86.94 397 VAL A O 1
ATOM 3071 N N . ALA A 1 398 ? 2.037 8.570 2.706 1.00 85.75 398 ALA A N 1
ATOM 3072 C CA . ALA A 1 398 ? 2.888 7.554 3.323 1.00 85.75 398 ALA A CA 1
ATOM 3073 C C . ALA A 1 398 ? 4.061 8.136 4.132 1.00 85.75 398 ALA A C 1
ATOM 3075 O O . ALA A 1 398 ? 5.060 8.603 3.593 1.00 85.75 398 ALA A O 1
ATOM 3076 N N . LEU A 1 399 ? 4.009 8.042 5.449 1.00 82.38 399 LEU A N 1
ATOM 3077 C CA . LEU A 1 399 ? 5.081 8.503 6.325 1.00 82.38 399 LEU A CA 1
ATOM 3078 C C . LEU A 1 399 ? 6.042 7.377 6.684 1.00 82.38 399 LEU A C 1
ATOM 3080 O O . LEU A 1 399 ? 5.634 6.224 6.814 1.00 82.38 399 LEU A O 1
ATOM 3084 N N . THR A 1 400 ? 7.309 7.728 6.912 1.00 76.00 400 THR A N 1
ATOM 3085 C CA . THR A 1 400 ? 8.343 6.783 7.352 1.00 76.00 400 THR A CA 1
ATOM 3086 C C . THR A 1 400 ? 9.048 7.296 8.599 1.00 76.00 400 THR A C 1
ATOM 3088 O O . THR A 1 400 ? 9.259 8.497 8.724 1.00 76.00 400 THR A O 1
ATOM 3091 N N . SER A 1 401 ? 9.480 6.410 9.502 1.00 66.19 401 SER A N 1
ATOM 3092 C CA . SER A 1 401 ? 10.174 6.806 10.744 1.00 66.19 401 SER A CA 1
ATOM 3093 C C . SER A 1 401 ? 11.513 7.531 10.551 1.00 66.19 401 SER A C 1
ATOM 3095 O O . SER A 1 401 ? 12.082 8.010 11.528 1.00 66.19 401 SER A O 1
ATOM 3097 N N . ASN A 1 402 ? 12.069 7.538 9.334 1.00 54.81 402 ASN A N 1
ATOM 3098 C CA . ASN A 1 402 ? 13.382 8.113 9.021 1.00 54.81 402 ASN A CA 1
ATOM 3099 C C . ASN A 1 402 ? 13.291 9.408 8.190 1.00 54.81 402 ASN A C 1
ATOM 3101 O O . ASN A 1 402 ? 14.305 9.825 7.623 1.00 54.81 402 ASN A O 1
ATOM 3105 N N . VAL A 1 403 ? 12.106 10.019 8.098 1.00 42.28 403 VAL A N 1
ATOM 3106 C CA . VAL A 1 403 ? 11.858 11.280 7.379 1.00 42.28 403 VAL A CA 1
ATOM 3107 C C . VAL A 1 403 ? 11.227 12.298 8.313 1.00 42.28 403 VAL A C 1
ATOM 3109 O O . VAL A 1 403 ? 10.260 11.928 9.011 1.00 42.28 403 VAL A O 1
#

Radius of gyration: 26.07 Å; chains: 1; bounding box: 86×70×56 Å

Organism: Fistulifera solaris (NCBI:txid1519565)

=== Feature glossary ===
Legend for the data blocks above and below:

— What the protein is —

The amino-acid sequence is the protein's primary structure: the linear order of residues from the N-terminus to the C-terminus, written in one-letter code. Everything else here — the 3D coordinates, the secondary structure, the domain annotations — is ultimately a consequence of this string.

Database cross-references. InterPro integrates a dozen domain/family signature databases into unified entries with residue-range hits. GO terms attach function/process/location labels with evidence codes. CATH codes position the fold in a four-level structural taxonomy. Organism is the NCBI-taxonomy species name.

— Where its atoms are —

The mmCIF block holds the 3D Cartesian coordinates of each backbone atom (N, Cα, C, O) in ångströms. mmCIF is the PDB's canonical archive format — a tagged-loop text representation of the atomic model.

The six renders are orthographic views along the three Cartesian axes in both directions. Representation (cartoon, sticks, or surface) and color scheme (sequence-rainbow or by-chain) vary across proteins so the training set covers all the common visualization conventions.

— Local backbone conformation —

Secondary structure is the local, repeating backbone conformation. DSSP classifies it into eight states by reading the hydrogen-bond network: three helix types (H, G, I), two β types (E, B), two non-regular types (T, S), and unstructured coil (-).

SS3 is a coarse helix/strand/coil call (letters a/b/c) made by the P-SEA algorithm from inter-Cα distances and dihedrals. It is less detailed than DSSP but needs only Cα positions.

Backbone dihedral angles. Every residue except chain termini has a φ (preceding-C → N → Cα → C) and a ψ (N → Cα → C → next-N). They are reported in degrees following the IUPAC sign convention. Secondary structure is essentially a statement about which (φ, ψ) basin each residue occupies.

— Global shape and packing —

The geometric summary reports three shape descriptors. Rg (radius of gyration) measures how spread out the Cα atoms are about their centre of mass; compact globular proteins have small Rg, elongated or unfolded ones large. Cα contacts (<8 Å, |i−j|>4) count long-range residue pairs in spatial proximity — high for tightly packed folds, near zero for rods or random coil. The bounding-box extents give the protein's footprint along x, y, z in Å.

Solvent accessibility: the surface area of each residue that a 1.4 Å water probe can touch, in Å². When only backbone atoms are present the absolute values are lower than full-atom SASA (side chains contribute most of the area) and are flagged as backbone-only.

Plot images: a contact map (which residues are close in 3D, as an N×N binary image), a Ramachandran scatter (backbone torsion angles, revealing secondary-structure composition at a glance), and — for AlphaFold structures — a PAE heatmap (pairwise prediction confidence).

— Structural neighborhood —

Foldseek's 3Di representation compresses backbone geometry into a per-residue letter drawn from a learned twenty-state alphabet. It captures the tertiary interaction pattern around each residue — which residues are packed against it in space, regardless of where they are in sequence.

Structural nearest neighbors (via Foldseek easy-search vs the PDB). Reported per hit: target PDB id, E-value, and alignment TM-score. A TM-score above ~0.5 is the conventional threshold for 'same fold'.

— Confidence and disorder —

pLDDT (predicted Local Distance Difference Test) is AlphaFold's per-residue confidence score, ranging from 0 to 100. Values above 90 indicate high confidence (typically well-packed cores); 70–90 is confident; 50–70 low confidence; below 50 usually means the region is disordered or the prediction is unreliable there. AlphaFold stores pLDDT in the mmCIF B-factor column.

For experimental (PDB) structures, the B-factor (temperature factor) quantifies the positional spread of each atom in the crystal — a combination of thermal vibration and static disorder — in units of Å². High B-factors mark flexible loops or poorly resolved regions; low B-factors mark the rigid, well-ordered core.

Predicted Aligned Error (PAE) is an AlphaFold confidence matrix: entry (i, j) is the expected error in the position of residue j, in ångströms, when the prediction is superimposed on the true structure at residue i. Low PAE within a block of residues means that block is internally rigid and well-predicted; high PAE between two blocks means their relative placement is uncertain even if each block individually is confident.